Protein AF-0000000082411177 (afdb_homodimer)

pLDDT: mean 95.23, std 8.54, range [28.81, 99.0]

Radius of gyration: 25.39 Å; Cα contacts (8 Å, |Δi|>4): 1527; chains: 2; bounding box: 52×81×68 Å

Sequence (636 aa):
MAKIVLGIGASHSTLMNTHWEETTHKAEAERFRDALYLSREKIAASKPDVVLILGSNHFRGFWLDLIPAFTLGVGECISSGESGTPKGPQRVDVEFARHLANELIEGGRFDLAYSARLQIDHGQSHAIQYLLDGIDVPIVPLVVNVFAPPLPTFKRCEEVAKALRDAVASYPADTRVVVIASGGLSHRLPWPDWRDPHGEDEDFMVQAWLDGRENWSDYDVRRRQIIRAADAAITPEFDDRILDLFASGKASELAEFTTQQIEDEAGNGAQELRTWLMMAAMLDYVPGERLAYEAIPEWLTGMGVTILDPAGTDSATTMAKIVLGIGASHSTLMNTHWEETTHKAEAERFRDALYLSREKIAASKPDVVLILGSNHFRGFWLDLIPAFTLGVGECISSGESGTPKGPQRVDVEFARHLANELIEGGRFDLAYSARLQIDHGQSHAIQYLLDGIDVPIVPLVVNVFAPPLPTFKRCEEVAKALRDAVASYPADTRVVVIASGGLSHRLPWPDWRDPHGEDEDFMVQAWLDGRENWSDYDVRRRQIIRAADAAITPEFDDRILDLFASGKASELAEFTTQQIEDEAGNGAQELRTWLMMAAMLDYVPGERLAYEAIPEWLTGMGVTILDPAGTDSATT

Foldseek 3Di:
DEDEFKEKEWEDFLCVLQPQVVFPVNVQSVLLLVLLQVLLVVVVVLVFQEEEEEFAAPLQFAFPVDDDQKEKEQAWEAEPCPSNFDGGTAAAPNVLRVLLVCQVVVVPPDDYHYDNHTYGYCRGRVCCVRNCVVPPHHYMYMHGDLFAPPHDALLVLLVSLLSSLVSSVPPPDHGHYYYYQYAFAFFAFPADRLVDADDDLNVLNNVLRHPVNVPNVVSPPSSVVRRQPDFQDADVVRVVVCLVCQQVLNNCVVSVDGCVNRCVRGRSRNSSCSSVSSSCSSLVSAHWDWSHWDDGRSSSTTITMIMDGNVVVVVVVD/DFDEFKEKEWEDFLCVLQPQVVFPVNVQSVLLLVLLQVLLVVVVVLVFQEEEEEFAAPLQFAFPVDDDQKEKEQAWEAEPCPSNFDGGTAAAPNVLSVLLVCQVVVVPPDDYHYDNHTYGYRRGRVCCVRNCVVPPHHYMYMHGDLFAPPHDALLVLLVSLLSSLVSSVPPPDHGHYYYYQYAFAFFAFPADRLVDADDDLNVLNNVLRHPVNVPNVVSPPSSVVRRQPDFQDADVVRVVVCLVCQQVLNNCVVSVDGCVNCCVRGYSRNSSCSSVSSSCSSLVSAHWDWSHWDDGRNSSTTITMIMDGNVVRVVVVD

Solvent-accessible surface area (backbone atoms only — not comparable to full-atom values): 31150 Å² total; per-residue (Å²): 75,21,44,77,60,36,32,38,34,32,37,64,53,60,40,65,63,71,36,51,88,74,40,80,61,46,71,49,52,48,47,42,52,50,36,39,47,51,49,20,52,52,49,58,72,65,60,49,61,33,34,39,38,29,14,38,55,84,58,74,55,44,37,45,42,47,44,50,32,37,35,35,31,42,37,45,33,31,31,66,30,62,62,81,34,53,59,42,80,52,61,50,42,35,71,61,29,44,50,42,51,42,46,45,24,67,64,45,65,48,40,60,18,37,11,46,44,24,50,40,22,60,34,45,29,40,51,47,56,52,43,36,58,94,52,94,54,29,32,30,48,34,38,39,42,42,79,65,78,82,44,61,35,36,46,36,39,34,52,51,20,43,50,48,37,53,34,44,48,65,35,76,58,77,36,37,29,29,36,35,12,28,32,27,39,15,8,40,59,88,68,59,60,75,91,67,54,70,62,71,68,33,44,48,51,43,48,38,38,58,56,21,88,86,43,40,76,81,42,45,66,63,51,49,52,53,54,70,71,47,68,59,39,60,32,65,68,57,41,50,52,52,51,47,27,33,39,70,31,45,37,68,61,58,37,72,48,47,76,65,57,42,34,74,65,24,19,58,42,24,43,27,43,47,28,42,40,20,42,35,41,46,56,70,30,50,46,26,44,74,63,32,73,31,81,35,62,85,55,31,29,24,37,38,32,36,39,33,42,66,70,66,59,59,61,72,76,102,75,22,42,79,60,36,32,38,34,33,36,63,53,60,40,65,64,71,37,50,87,73,40,81,61,45,72,48,52,49,47,42,53,50,36,39,46,51,48,20,51,51,48,59,72,65,58,49,62,33,35,38,37,30,12,37,54,84,58,74,51,42,38,46,41,48,45,49,33,38,35,37,32,40,38,45,32,32,32,66,30,61,63,80,32,53,60,43,79,54,60,50,41,36,69,61,28,44,50,41,52,44,47,47,24,68,64,44,65,49,40,60,17,35,12,47,45,26,50,40,22,59,34,44,30,42,50,46,57,52,44,37,59,94,52,95,54,29,30,30,48,32,37,39,44,45,78,66,77,82,45,61,35,36,45,37,40,35,52,51,20,42,50,49,37,53,36,44,48,65,35,76,57,80,36,38,29,31,38,34,11,28,32,29,40,16,8,41,60,87,67,60,59,74,90,65,54,68,62,69,68,34,44,47,50,44,47,38,38,58,57,20,86,87,43,40,76,80,39,45,65,63,51,49,53,54,53,67,69,47,68,58,39,62,33,64,68,55,41,51,52,53,52,46,26,33,40,69,31,45,38,69,60,58,36,73,47,48,75,65,56,41,33,74,63,24,19,58,41,23,44,26,42,47,28,40,39,19,44,36,41,47,57,69,29,49,46,27,46,74,63,31,75,31,82,35,62,87,56,30,30,26,36,38,31,35,37,31,42,67,71,66,58,58,60,72,76,99

Structure (mmCIF, N/CA/C/O backbone):
data_AF-0000000082411177-model_v1
#
loop_
_entity.id
_entity.type
_entity.pdbx_description
1 polymer 'Catechol 1,2-dioxygenase'
#
loop_
_atom_site.group_PDB
_atom_site.id
_atom_site.type_symbol
_atom_site.label_atom_id
_atom_site.label_alt_id
_atom_site.label_comp_id
_atom_site.label_asym_id
_atom_site.label_entity_id
_atom_site.label_seq_id
_atom_site.pdbx_PDB_ins_code
_atom_site.Cartn_x
_atom_site.Cartn_y
_atom_site.Cartn_z
_atom_site.occupancy
_atom_site.B_iso_or_equiv
_atom_site.auth_seq_id
_atom_site.auth_comp_id
_atom_site.auth_asym_id
_atom_site.auth_atom_id
_atom_site.pdbx_PDB_model_num
ATOM 1 N N . MET A 1 1 ? 22.906 8.156 18.031 1 91.69 1 MET A N 1
ATOM 2 C CA . MET A 1 1 ? 21.609 7.609 17.641 1 91.69 1 MET A CA 1
ATOM 3 C C . MET A 1 1 ? 20.641 8.727 17.25 1 91.69 1 MET A C 1
ATOM 5 O O . MET A 1 1 ? 20.766 9.852 17.734 1 91.69 1 MET A O 1
ATOM 9 N N . ALA A 1 2 ? 19.797 8.484 16.391 1 97.62 2 ALA A N 1
ATOM 10 C CA . ALA A 1 2 ? 18.844 9.492 15.938 1 97.62 2 ALA A CA 1
ATOM 11 C C . ALA A 1 2 ? 17.812 9.789 17.016 1 97.62 2 ALA A C 1
ATOM 13 O O . ALA A 1 2 ? 17.453 8.906 17.797 1 97.62 2 ALA A O 1
ATOM 14 N N . LYS A 1 3 ? 17.406 10.992 17.125 1 97.75 3 LYS A N 1
ATOM 15 C CA . LYS A 1 3 ? 16.438 11.422 18.141 1 97.75 3 LYS A CA 1
ATOM 16 C C . LYS A 1 3 ? 15.414 12.391 17.547 1 97.75 3 LYS A C 1
ATOM 18 O O . LYS A 1 3 ? 15.766 13.25 16.734 1 97.75 3 LYS A O 1
ATOM 23 N N . ILE A 1 4 ? 14.227 12.227 18.016 1 98.81 4 ILE A N 1
ATOM 24 C CA . ILE A 1 4 ? 13.188 13.188 17.672 1 98.81 4 ILE A CA 1
ATOM 25 C C . ILE A 1 4 ? 13.258 14.383 18.625 1 98.81 4 ILE A C 1
ATOM 27 O O . ILE A 1 4 ? 13.125 14.219 19.844 1 98.81 4 ILE A O 1
ATOM 31 N N . VAL A 1 5 ? 13.352 15.562 18.047 1 98.62 5 VAL A N 1
ATOM 32 C CA . VAL A 1 5 ? 13.711 16.688 18.906 1 98.62 5 VAL A CA 1
ATOM 33 C C . VAL A 1 5 ? 12.562 17.688 18.953 1 98.62 5 VAL A C 1
ATOM 35 O O . VAL A 1 5 ? 12.539 18.578 19.812 1 98.62 5 VAL A O 1
ATOM 38 N N . LEU A 1 6 ? 11.609 17.516 18.078 1 98.81 6 LEU A N 1
ATOM 39 C CA . LEU A 1 6 ? 10.508 18.469 18 1 98.81 6 LEU A CA 1
ATOM 40 C C . LEU A 1 6 ? 9.359 17.891 17.188 1 98.81 6 LEU A C 1
ATOM 42 O O . LEU A 1 6 ? 9.586 17.125 16.25 1 98.81 6 LEU A O 1
ATOM 46 N N . GLY A 1 7 ? 8.148 18.109 17.547 1 98.88 7 GLY A N 1
ATOM 47 C CA . GLY A 1 7 ? 6.945 17.812 16.797 1 98.88 7 GLY A CA 1
ATOM 48 C C . GLY A 1 7 ? 6.074 19.031 16.547 1 98.88 7 GLY A C 1
ATOM 49 O O . GLY A 1 7 ? 5.914 19.875 17.438 1 98.88 7 GLY A O 1
ATOM 50 N N . ILE A 1 8 ? 5.59 19.172 15.352 1 98.88 8 ILE A N 1
ATOM 51 C CA . ILE A 1 8 ? 4.676 20.266 15.008 1 98.88 8 ILE A CA 1
ATOM 52 C C . ILE A 1 8 ? 3.418 19.703 14.359 1 98.88 8 ILE A C 1
ATOM 54 O O . ILE A 1 8 ? 3.494 19.031 13.32 1 98.88 8 ILE A O 1
ATOM 58 N N . GLY A 1 9 ? 2.283 19.859 14.977 1 98.81 9 GLY A N 1
ATOM 59 C CA . GLY A 1 9 ? 1.003 19.656 14.32 1 98.81 9 GLY A CA 1
ATOM 60 C C . GLY A 1 9 ? 0.416 20.922 13.75 1 98.81 9 GLY A C 1
ATOM 61 O O . GLY A 1 9 ? 0.266 21.922 14.461 1 98.81 9 GLY A O 1
ATOM 62 N N . ALA A 1 10 ? 0.11 20.938 12.438 1 98.81 10 ALA A N 1
ATOM 63 C CA . ALA A 1 10 ? -0.402 22.141 11.805 1 98.81 10 ALA A CA 1
ATOM 64 C C . ALA A 1 10 ? -1.482 21.812 10.781 1 98.81 10 ALA A C 1
ATOM 66 O O . ALA A 1 10 ? -1.311 20.906 9.953 1 98.81 10 ALA A O 1
ATOM 67 N N . SER A 1 11 ? -2.584 22.562 10.875 1 98.5 11 SER A N 1
ATOM 68 C CA . SER A 1 11 ? -3.607 22.469 9.836 1 98.5 11 SER A CA 1
ATOM 69 C C . SER A 1 11 ? -3.102 23.016 8.508 1 98.5 11 SER A C 1
ATOM 71 O O . SER A 1 11 ? -2.135 23.781 8.477 1 98.5 11 SER A O 1
ATOM 73 N N . HIS A 1 12 ? -3.705 22.547 7.426 1 97.31 12 HIS A N 1
ATOM 74 C CA . HIS A 1 12 ? -3.432 23.094 6.102 1 97.31 12 HIS A CA 1
ATOM 75 C C . HIS A 1 12 ? -4.727 23.406 5.359 1 97.31 12 HIS A C 1
ATOM 77 O O . HIS A 1 12 ? -5.77 22.812 5.633 1 97.31 12 HIS A O 1
ATOM 83 N N . SER A 1 13 ? -4.715 24.453 4.504 1 92.62 13 SER A N 1
ATOM 84 C CA . SER A 1 13 ? -5.789 24.781 3.58 1 92.62 13 SER A CA 1
ATOM 85 C C . SER A 1 13 ? -5.25 25.484 2.334 1 92.62 13 SER A C 1
ATOM 87 O O . SER A 1 13 ? -4.523 26.469 2.436 1 92.62 13 SER A O 1
ATOM 89 N N . THR A 1 14 ? -5.641 24.922 1.194 1 89.5 14 THR A N 1
ATOM 90 C CA . THR A 1 14 ? -5.203 25.578 -0.04 1 89.5 14 THR A CA 1
ATOM 91 C C . THR A 1 14 ? -5.832 26.953 -0.179 1 89.5 14 THR A C 1
ATOM 93 O O . THR A 1 14 ? -5.309 27.812 -0.898 1 89.5 14 THR A O 1
ATOM 96 N N . LEU A 1 15 ? -6.871 27.219 0.52 1 89.19 15 LEU A N 1
ATOM 97 C CA . LEU A 1 15 ? -7.586 28.484 0.432 1 89.19 15 LEU A CA 1
ATOM 98 C C . LEU A 1 15 ? -6.785 29.609 1.082 1 89.19 15 LEU A C 1
ATOM 100 O O . LEU A 1 15 ? -6.996 30.781 0.773 1 89.19 15 LEU A O 1
ATOM 104 N N . MET A 1 16 ? -5.91 29.25 1.982 1 91.75 16 MET A N 1
ATOM 105 C CA . MET A 1 16 ? -5.051 30.281 2.572 1 91.75 16 MET A CA 1
ATOM 106 C C . MET A 1 16 ? -4.109 30.859 1.525 1 91.75 16 MET A C 1
ATOM 108 O O . MET A 1 16 ? -3.648 32 1.668 1 91.75 16 MET A O 1
ATOM 112 N N . ASN A 1 17 ? -3.873 30.078 0.488 1 92.94 17 ASN A N 1
ATOM 113 C CA . ASN A 1 17 ? -3.037 30.547 -0.608 1 92.94 17 ASN A CA 1
ATOM 114 C C . ASN A 1 17 ? -3.863 31.266 -1.671 1 92.94 17 ASN A C 1
ATOM 116 O O . ASN A 1 17 ? -3.441 32.312 -2.201 1 92.94 17 ASN A O 1
ATOM 120 N N . THR A 1 18 ? -5.043 30.781 -1.927 1 90.06 18 THR A N 1
ATOM 121 C CA . THR A 1 18 ? -5.762 31.234 -3.111 1 90.06 18 THR A CA 1
ATOM 122 C C . THR A 1 18 ? -6.816 32.281 -2.736 1 90.06 18 THR A C 1
ATOM 124 O O . THR A 1 18 ? -7.246 33.062 -3.582 1 90.06 18 THR A O 1
ATOM 127 N N . HIS A 1 19 ? -7.207 32.312 -1.499 1 88.88 19 HIS A N 1
ATOM 128 C CA . HIS A 1 19 ? -8.352 33.156 -1.138 1 88.88 19 HIS A CA 1
ATOM 129 C C . HIS A 1 19 ? -8.008 34.094 0.027 1 88.88 19 HIS A C 1
ATOM 131 O O . HIS A 1 19 ? -8.891 34.5 0.781 1 88.88 19 HIS A O 1
ATOM 137 N N . TRP A 1 20 ? -6.809 34.344 0.215 1 91.38 20 TRP A N 1
ATOM 138 C CA . TRP A 1 20 ? -6.375 35.188 1.338 1 91.38 20 TRP A CA 1
ATOM 139 C C . TRP A 1 20 ? -7.113 36.531 1.345 1 91.38 20 TRP A C 1
ATOM 141 O O . TRP A 1 20 ? -7.641 36.938 2.377 1 91.38 20 TRP A O 1
ATOM 151 N N . GLU A 1 21 ? -7.242 37.125 0.17 1 92.12 21 GLU A N 1
ATOM 152 C CA . GLU A 1 21 ? -7.828 38.469 0.081 1 92.12 21 GLU A CA 1
ATOM 153 C C . GLU A 1 21 ? -9.336 38.438 0.344 1 92.12 21 GLU A C 1
ATOM 155 O O . GLU A 1 21 ? -9.906 39.406 0.84 1 92.12 21 GLU A O 1
ATOM 160 N N . GLU A 1 22 ? -9.898 37.312 0.064 1 90.75 22 GLU A N 1
ATOM 161 C CA . GLU A 1 22 ? -11.344 37.188 0.224 1 90.75 22 GLU A CA 1
ATOM 162 C C . GLU A 1 22 ? -11.703 36.75 1.646 1 90.75 22 GLU A C 1
ATOM 164 O O . GLU A 1 22 ? -12.875 36.75 2.023 1 90.75 22 GLU A O 1
ATOM 169 N N . THR A 1 23 ? -10.711 36.438 2.406 1 92.75 23 THR A N 1
ATOM 170 C CA . THR A 1 23 ? -10.953 36 3.783 1 92.75 23 THR A CA 1
ATOM 171 C C . THR A 1 23 ? -11.422 37.188 4.637 1 92.75 23 THR A C 1
ATOM 173 O O . THR A 1 23 ? -10.766 38.219 4.688 1 92.75 23 THR A O 1
ATOM 176 N N . THR A 1 24 ? -12.602 37.031 5.238 1 94.12 24 THR A N 1
ATOM 177 C CA . THR A 1 24 ? -13.156 38.094 6.078 1 94.12 24 THR A CA 1
ATOM 178 C C . THR A 1 24 ? -12.633 37.969 7.508 1 94.12 24 THR A C 1
ATOM 180 O O . THR A 1 24 ? -12.477 39 8.195 1 94.12 24 THR A O 1
ATOM 183 N N . HIS A 1 25 ? -12.383 36.781 7.957 1 95.25 25 HIS A N 1
ATOM 184 C CA . HIS A 1 25 ? -11.773 36.562 9.258 1 95.25 25 HIS A CA 1
ATOM 185 C C . HIS A 1 25 ? -10.258 36.75 9.211 1 95.25 25 HIS A C 1
ATOM 187 O O . HIS A 1 25 ? -9.492 35.875 9.578 1 95.25 25 HIS A O 1
ATOM 193 N N . LYS A 1 26 ? -9.875 37.938 8.883 1 95.19 26 LYS A N 1
ATOM 194 C CA . LYS A 1 26 ? -8.477 38.25 8.594 1 95.19 26 LYS A CA 1
ATOM 195 C C . LYS A 1 26 ? -7.621 38.156 9.852 1 95.19 26 LYS A C 1
ATOM 197 O O . LYS A 1 26 ? -6.488 37.688 9.805 1 95.19 26 LYS A O 1
ATOM 202 N N . ALA A 1 27 ? -8.188 38.719 10.961 1 96.94 27 ALA A N 1
ATOM 203 C CA . ALA A 1 27 ? -7.43 38.656 12.211 1 96.94 27 ALA A CA 1
ATOM 204 C C . ALA A 1 27 ? -7.133 37.219 12.617 1 96.94 27 ALA A C 1
ATOM 206 O O . ALA A 1 27 ? -6.016 36.906 13.039 1 96.94 27 ALA A O 1
ATOM 207 N N . GLU A 1 28 ? -8.117 36.375 12.5 1 96.81 28 GLU A N 1
ATOM 208 C CA . GLU A 1 28 ? -7.965 34.969 12.789 1 96.81 28 GLU A CA 1
ATOM 209 C C . GLU A 1 28 ? -6.949 34.312 11.859 1 96.81 28 GLU A C 1
ATOM 211 O O . GLU A 1 28 ? -6.07 33.594 12.305 1 96.81 28 GLU A O 1
ATOM 216 N N . ALA A 1 29 ? -7.074 34.656 10.602 1 97.25 29 ALA A N 1
ATOM 217 C CA . ALA A 1 29 ? -6.164 34.125 9.594 1 97.25 29 ALA A CA 1
ATOM 218 C C . ALA A 1 29 ? -4.723 34.531 9.883 1 97.25 29 ALA A C 1
ATOM 220 O O . ALA A 1 29 ? -3.807 33.719 9.742 1 97.25 29 ALA A O 1
ATOM 221 N N . GLU A 1 30 ? -4.539 35.75 10.281 1 97.38 30 GLU A N 1
ATOM 222 C CA . GLU A 1 30 ? -3.201 36.281 10.578 1 97.38 30 GLU A CA 1
ATOM 223 C C . GLU A 1 30 ? -2.619 35.594 11.812 1 97.38 30 GLU A C 1
ATOM 225 O O . GLU A 1 30 ? -1.429 35.281 11.859 1 97.38 30 GLU A O 1
ATOM 230 N N . ARG A 1 31 ? -3.449 35.344 12.82 1 97.75 31 ARG A N 1
ATOM 231 C CA . ARG A 1 31 ? -2.979 34.656 14.016 1 97.75 31 ARG A CA 1
ATOM 232 C C . ARG A 1 31 ? -2.518 33.25 13.68 1 97.75 31 ARG A C 1
ATOM 234 O O . ARG A 1 31 ? -1.501 32.781 14.203 1 97.75 31 ARG A O 1
ATOM 241 N N . PHE A 1 32 ? -3.273 32.594 12.891 1 98.06 32 PHE A N 1
ATOM 242 C CA . PHE A 1 32 ? -2.877 31.266 12.445 1 98.06 32 PHE A CA 1
ATOM 243 C C . PHE A 1 32 ? -1.55 31.312 11.703 1 98.06 32 PHE A C 1
ATOM 245 O O . PHE A 1 32 ? -0.643 30.531 11.984 1 98.06 32 PHE A O 1
ATOM 252 N N . ARG A 1 33 ? -1.411 32.188 10.719 1 97.5 33 ARG A N 1
ATOM 253 C CA . ARG A 1 33 ? -0.187 32.312 9.938 1 97.5 33 ARG A CA 1
ATOM 254 C C . ARG A 1 33 ? 1.001 32.656 10.828 1 97.5 33 ARG A C 1
ATOM 256 O O . ARG A 1 33 ? 2.104 32.156 10.625 1 97.5 33 ARG A O 1
ATOM 263 N N . ASP A 1 34 ? 0.797 33.562 11.797 1 98.19 34 ASP A N 1
ATOM 264 C CA . ASP A 1 34 ? 1.849 33.906 12.75 1 98.19 34 ASP A CA 1
ATOM 265 C C . ASP A 1 34 ? 2.324 32.656 13.508 1 98.19 34 ASP A C 1
ATOM 267 O O . ASP A 1 34 ? 3.518 32.5 13.773 1 98.19 34 ASP A O 1
ATOM 271 N N . ALA A 1 35 ? 1.367 31.844 13.844 1 98.62 35 ALA A N 1
ATOM 272 C CA . ALA A 1 35 ? 1.708 30.609 14.539 1 98.62 35 ALA A CA 1
ATOM 273 C C . ALA A 1 35 ? 2.572 29.703 13.656 1 98.62 35 ALA A C 1
ATOM 275 O O . ALA A 1 35 ? 3.482 29.031 14.148 1 98.62 35 ALA A O 1
ATOM 276 N N . LEU A 1 36 ? 2.309 29.625 12.359 1 98.62 36 LEU A N 1
ATOM 277 C CA . LEU A 1 36 ? 3.143 28.875 11.438 1 98.62 36 LEU A CA 1
ATOM 278 C C . LEU A 1 36 ? 4.562 29.438 11.398 1 98.62 36 LEU A C 1
ATOM 280 O O . LEU A 1 36 ? 5.531 28.672 11.398 1 98.62 36 LEU A O 1
ATOM 284 N N . TYR A 1 37 ? 4.66 30.734 11.43 1 98.25 37 TYR A N 1
ATOM 285 C CA . TYR A 1 37 ? 5.969 31.391 11.398 1 98.25 37 TYR A CA 1
ATOM 286 C C . TYR A 1 37 ? 6.75 31.094 12.672 1 98.25 37 TYR A C 1
ATOM 288 O O . TYR A 1 37 ? 7.953 30.828 12.625 1 98.25 37 TYR A O 1
ATOM 296 N N . LEU A 1 38 ? 6.039 31.172 13.734 1 98.38 38 LEU A N 1
ATOM 297 C CA . LEU A 1 38 ? 6.68 30.859 15.008 1 98.38 38 LEU A CA 1
ATOM 298 C C . LEU A 1 38 ? 7.16 29.406 15.023 1 98.38 38 LEU A C 1
ATOM 300 O O . LEU A 1 38 ? 8.234 29.109 15.547 1 98.38 38 LEU A O 1
ATOM 304 N N . SER A 1 39 ? 6.367 28.531 14.5 1 98.69 39 SER A N 1
ATOM 305 C CA . SER A 1 39 ? 6.746 27.125 14.398 1 98.69 39 SER A CA 1
ATOM 306 C C . SER A 1 39 ? 7.988 26.953 13.531 1 98.69 39 SER A C 1
ATOM 308 O O . SER A 1 39 ? 8.875 26.156 13.859 1 98.69 39 SER A O 1
ATOM 310 N N . ARG A 1 40 ? 8.039 27.641 12.43 1 98.81 40 ARG A N 1
ATOM 311 C CA . ARG A 1 40 ? 9.203 27.625 11.547 1 98.81 40 ARG A CA 1
ATOM 312 C C . ARG A 1 40 ? 10.461 28.031 12.305 1 98.81 40 ARG A C 1
ATOM 314 O O . ARG A 1 40 ? 11.516 27.406 12.141 1 98.81 40 ARG A O 1
ATOM 321 N N . GLU A 1 41 ? 10.352 29.047 13.086 1 98.5 41 GLU A N 1
ATOM 322 C CA . GLU A 1 41 ? 11.477 29.516 13.883 1 98.5 41 GLU A CA 1
ATOM 323 C C . GLU A 1 41 ? 11.938 28.453 14.867 1 98.5 41 GLU A C 1
ATOM 325 O O . GLU A 1 41 ? 13.141 28.25 15.07 1 98.5 41 GLU A O 1
ATOM 330 N N . LYS A 1 42 ? 10.984 27.781 15.445 1 98.25 42 LYS A N 1
ATOM 331 C CA . LYS A 1 42 ? 11.312 26.719 16.391 1 98.25 42 LYS A CA 1
ATOM 332 C C . LYS A 1 42 ? 11.992 25.547 15.68 1 98.25 42 LYS A C 1
ATOM 334 O O . LYS A 1 42 ? 12.914 24.938 16.234 1 98.25 42 LYS A O 1
ATOM 339 N N . ILE A 1 43 ? 11.531 25.188 14.484 1 98.81 43 ILE A N 1
ATOM 340 C CA . ILE A 1 43 ? 12.172 24.141 13.695 1 98.81 43 ILE A CA 1
ATOM 341 C C . ILE A 1 43 ? 13.617 24.531 13.391 1 98.81 43 ILE A C 1
ATOM 343 O O . ILE A 1 43 ? 14.539 23.75 13.609 1 98.81 43 ILE A O 1
ATOM 347 N N . ALA A 1 44 ? 13.82 25.766 12.945 1 98.69 44 ALA A N 1
ATOM 348 C CA . ALA A 1 44 ? 15.164 26.25 12.633 1 98.69 44 ALA A CA 1
ATOM 349 C C . ALA A 1 44 ? 16.078 26.172 13.859 1 98.69 44 ALA A C 1
ATOM 351 O O . ALA A 1 44 ? 17.219 25.719 13.766 1 98.69 44 ALA A O 1
ATOM 352 N N . ALA A 1 45 ? 15.516 26.594 14.938 1 98.19 45 ALA A N 1
ATOM 353 C CA . ALA A 1 45 ? 16.297 26.641 16.172 1 98.19 45 ALA A CA 1
ATOM 354 C C . ALA A 1 45 ? 16.672 25.234 16.625 1 98.19 45 ALA A C 1
ATOM 356 O O . ALA A 1 45 ? 17.703 25.047 17.281 1 98.19 45 ALA A O 1
ATOM 357 N N . SER A 1 46 ? 15.914 24.25 16.266 1 98.12 46 SER A N 1
ATOM 358 C CA . SER A 1 46 ? 16.172 22.875 16.688 1 98.12 46 SER A CA 1
ATOM 359 C C . SER A 1 46 ? 17.281 22.234 15.844 1 98.12 46 SER A C 1
ATOM 361 O O . SER A 1 46 ? 17.766 21.156 16.172 1 98.12 46 SER A O 1
ATOM 363 N N . LYS A 1 47 ? 17.688 22.828 14.719 1 98.12 47 LYS A N 1
ATOM 364 C CA . LYS A 1 47 ? 18.766 22.406 13.82 1 98.12 47 LYS A CA 1
ATOM 365 C C . LYS A 1 47 ? 18.547 20.969 13.352 1 98.12 47 LYS A C 1
ATOM 367 O O . LYS A 1 47 ? 19.438 20.125 13.523 1 98.12 47 LYS A O 1
ATOM 372 N N . PRO A 1 48 ? 17.438 20.766 12.711 1 98.75 48 PRO A N 1
ATOM 373 C CA . PRO A 1 48 ? 17.141 19.391 12.273 1 98.75 48 PRO A CA 1
ATOM 374 C C . PRO A 1 48 ? 18.078 18.922 11.172 1 98.75 48 PRO A C 1
ATOM 376 O O . PRO A 1 48 ? 18.516 19.719 10.336 1 98.75 48 PRO A O 1
ATOM 379 N N . ASP A 1 49 ? 18.422 17.609 11.148 1 98.88 49 ASP A N 1
ATOM 380 C CA . ASP A 1 49 ? 19.125 16.953 10.055 1 98.88 49 ASP A CA 1
ATOM 381 C C . ASP A 1 49 ? 18.141 16.391 9.031 1 98.88 49 ASP A C 1
ATOM 383 O O . ASP A 1 49 ? 18.484 16.203 7.859 1 98.88 49 ASP A O 1
ATOM 387 N N . VAL A 1 50 ? 16.922 16.078 9.445 1 98.94 50 VAL A N 1
ATOM 388 C CA . VAL A 1 50 ? 15.875 15.523 8.594 1 98.94 50 VAL A CA 1
ATOM 389 C C . VAL A 1 50 ? 14.508 15.836 9.195 1 98.94 50 VAL A C 1
ATOM 391 O O . VAL A 1 50 ? 14.375 15.961 10.414 1 98.94 50 VAL A O 1
ATOM 394 N N . VAL A 1 51 ? 13.523 16.031 8.359 1 98.94 51 VAL A N 1
ATOM 395 C CA . VAL A 1 51 ? 12.148 16.266 8.789 1 98.94 51 VAL A CA 1
ATOM 396 C C . VAL A 1 51 ? 11.242 15.164 8.242 1 98.94 51 VAL A C 1
ATOM 398 O O . VAL A 1 51 ? 11.164 14.953 7.031 1 98.94 51 VAL A O 1
ATOM 401 N N . LEU A 1 52 ? 10.641 14.438 9.164 1 98.94 52 LEU A N 1
ATOM 402 C CA . LEU A 1 52 ? 9.602 13.477 8.805 1 98.94 52 LEU A CA 1
ATOM 403 C C . LEU A 1 52 ? 8.234 14.156 8.719 1 98.94 52 LEU A C 1
ATOM 405 O O . LEU A 1 52 ? 7.742 14.695 9.719 1 98.94 52 LEU A O 1
ATOM 409 N N . ILE A 1 53 ? 7.648 14.156 7.527 1 98.94 53 ILE A N 1
ATOM 410 C CA . ILE A 1 53 ? 6.359 14.812 7.34 1 98.94 53 ILE A CA 1
ATOM 411 C C . ILE A 1 53 ? 5.262 13.766 7.203 1 98.94 53 ILE A C 1
ATOM 413 O O . ILE A 1 53 ? 5.238 13 6.234 1 98.94 53 ILE A O 1
ATOM 417 N N . LEU A 1 54 ? 4.387 13.719 8.195 1 98.94 54 LEU A N 1
ATOM 418 C CA . LEU A 1 54 ? 3.17 12.914 8.156 1 98.94 54 LEU A CA 1
ATOM 419 C C . LEU A 1 54 ? 2.018 13.695 7.535 1 98.94 54 LEU A C 1
ATOM 421 O O . LEU A 1 54 ? 1.67 14.781 8.016 1 98.94 54 LEU A O 1
ATOM 425 N N . GLY A 1 55 ? 1.476 13.227 6.488 1 98.69 55 GLY A N 1
ATOM 426 C CA . GLY A 1 55 ? 0.382 13.945 5.852 1 98.69 55 GLY A CA 1
ATOM 427 C C . GLY A 1 55 ? -0.471 13.062 4.957 1 98.69 55 GLY A C 1
ATOM 428 O O . GLY A 1 55 ? -0.222 11.867 4.84 1 98.69 55 GLY A O 1
ATOM 429 N N . SER A 1 56 ? -1.509 13.633 4.453 1 97.94 56 SER A N 1
ATOM 430 C CA . SER A 1 56 ? -2.43 12.938 3.562 1 97.94 56 SER A CA 1
ATOM 431 C C . SER A 1 56 ? -2.102 13.219 2.1 1 97.94 56 SER A C 1
ATOM 433 O O . SER A 1 56 ? -1.139 13.922 1.8 1 97.94 56 SER A O 1
ATOM 435 N N . ASN A 1 57 ? -2.799 12.625 1.195 1 96.62 57 ASN A N 1
ATOM 436 C CA . ASN A 1 57 ? -2.814 12.898 -0.238 1 96.62 57 ASN A CA 1
ATOM 437 C C . ASN A 1 57 ? -4.234 13.102 -0.754 1 96.62 57 ASN A C 1
ATOM 439 O O . ASN A 1 57 ? -5.082 12.219 -0.624 1 96.62 57 ASN A O 1
ATOM 443 N N . HIS A 1 58 ? -4.547 14.266 -1.252 1 93.56 58 HIS A N 1
ATOM 444 C CA . HIS A 1 58 ? -5.879 14.68 -1.682 1 93.56 58 HIS A CA 1
ATOM 445 C C . HIS A 1 58 ? -6.148 14.258 -3.121 1 93.56 58 HIS A C 1
ATOM 447 O O . HIS A 1 58 ? -6.645 15.047 -3.924 1 93.56 58 HIS A O 1
ATOM 453 N N . PHE A 1 59 ? -5.785 13.117 -3.494 1 93 59 PHE A N 1
ATOM 454 C CA . PHE A 1 59 ? -5.992 12.492 -4.797 1 93 59 PHE A CA 1
ATOM 455 C C . PHE A 1 59 ? -5.242 13.258 -5.883 1 93 59 PHE A C 1
ATOM 457 O O . PHE A 1 59 ? -5.789 13.508 -6.961 1 93 59 PHE A O 1
ATOM 464 N N . ARG A 1 60 ? -3.996 13.648 -5.586 1 90.75 60 ARG A N 1
ATOM 465 C CA . ARG A 1 60 ? -3.094 14.25 -6.562 1 90.75 60 ARG A CA 1
ATOM 466 C C . ARG A 1 60 ? -1.87 13.367 -6.789 1 90.75 60 ARG A C 1
ATOM 468 O O . ARG A 1 60 ? -1.179 13.5 -7.801 1 90.75 60 ARG A O 1
ATOM 475 N N . GLY A 1 61 ? -1.692 12.445 -5.871 1 89.94 61 GLY A N 1
ATOM 476 C CA . GLY A 1 61 ? -0.637 11.453 -5.992 1 89.94 61 GLY A CA 1
ATOM 477 C C . GLY A 1 61 ? -1.133 10.031 -5.805 1 89.94 61 GLY A C 1
ATOM 478 O O . GLY A 1 61 ? -0.537 9.086 -6.328 1 89.94 61 GLY A O 1
ATOM 479 N N . PHE A 1 62 ? -2.068 9.938 -5.008 1 93.81 62 PHE A N 1
ATOM 480 C CA . PHE A 1 62 ? -2.758 8.68 -4.766 1 93.81 62 PHE A CA 1
ATOM 481 C C . PHE A 1 62 ? -4.176 8.727 -5.32 1 93.81 62 PHE A C 1
ATOM 483 O O . PHE A 1 62 ? -4.859 9.742 -5.215 1 93.81 62 PHE A O 1
ATOM 490 N N . TRP A 1 63 ? -4.547 7.73 -5.969 1 94.81 63 TRP A N 1
ATOM 491 C CA . TRP A 1 63 ? -5.844 7.637 -6.629 1 94.81 63 TRP A CA 1
ATOM 492 C C . TRP A 1 63 ? -6.551 6.336 -6.258 1 94.81 63 TRP A C 1
ATOM 494 O O . TRP A 1 63 ? -5.961 5.469 -5.609 1 94.81 63 TRP A O 1
ATOM 504 N N . LEU A 1 64 ? -7.777 6.223 -6.715 1 96.62 64 LEU A N 1
ATOM 505 C CA . LEU A 1 64 ? -8.578 5.07 -6.32 1 96.62 64 LEU A CA 1
ATOM 506 C C . LEU A 1 64 ? -8.062 3.799 -6.988 1 96.62 64 LEU A C 1
ATOM 508 O O . LEU A 1 64 ? -8.43 2.691 -6.59 1 96.62 64 LEU A O 1
ATOM 512 N N . ASP A 1 65 ? -7.176 3.973 -7.93 1 94.69 65 ASP A N 1
ATOM 513 C CA . ASP A 1 65 ? -6.641 2.793 -8.602 1 94.69 65 ASP A CA 1
ATOM 514 C C . ASP A 1 65 ? -5.648 2.053 -7.707 1 94.69 65 ASP A C 1
ATOM 516 O O . ASP A 1 65 ? -5.32 0.893 -7.961 1 94.69 65 ASP A O 1
ATOM 520 N N . LEU A 1 66 ? -5.141 2.73 -6.645 1 96.5 66 LEU A N 1
ATOM 521 C CA . LEU A 1 66 ? -4.27 2.082 -5.672 1 96.5 66 LEU A CA 1
ATOM 522 C C . LEU A 1 66 ? -4.168 2.912 -4.395 1 96.5 66 LEU A C 1
ATOM 524 O O . LEU A 1 66 ? -3.631 4.023 -4.414 1 96.5 66 LEU A O 1
ATOM 528 N N . ILE A 1 67 ? -4.586 2.332 -3.258 1 97.31 67 ILE A N 1
ATOM 529 C CA . ILE A 1 67 ? -4.609 3.094 -2.014 1 97.31 67 ILE A CA 1
ATOM 530 C C . ILE A 1 67 ? -4.008 2.26 -0.886 1 97.31 67 ILE A C 1
ATOM 532 O O . ILE A 1 67 ? -4.688 1.41 -0.303 1 97.31 67 ILE A O 1
ATOM 536 N N . PRO A 1 68 ? -2.828 2.555 -0.46 1 98.38 68 PRO A N 1
ATOM 537 C CA . PRO A 1 68 ? -2.258 1.976 0.758 1 98.38 68 PRO A CA 1
ATOM 538 C C . PRO A 1 68 ? -2.625 2.764 2.014 1 98.38 68 PRO A C 1
ATOM 540 O O . PRO A 1 68 ? -2.963 3.947 1.928 1 98.38 68 PRO A O 1
ATOM 543 N N . ALA A 1 69 ? -2.568 2.078 3.123 1 98.69 69 ALA A N 1
ATOM 544 C CA . ALA A 1 69 ? -2.826 2.734 4.402 1 98.69 69 ALA A CA 1
ATOM 545 C C . ALA A 1 69 ? -1.719 3.729 4.742 1 98.69 69 ALA A C 1
ATOM 547 O O . ALA A 1 69 ? -1.994 4.855 5.156 1 98.69 69 ALA A O 1
ATOM 548 N N . PHE A 1 70 ? -0.457 3.271 4.582 1 98.88 70 PHE A N 1
ATOM 549 C CA . PHE A 1 70 ? 0.75 4.039 4.867 1 98.88 70 PHE A CA 1
ATOM 550 C C . PHE A 1 70 ? 1.756 3.91 3.73 1 98.88 70 PHE A C 1
ATOM 552 O O . PHE A 1 70 ? 2.061 2.801 3.287 1 98.88 70 PHE A O 1
ATOM 559 N N . THR A 1 71 ? 2.248 5.008 3.219 1 98.88 71 THR A N 1
ATOM 560 C CA . THR A 1 71 ? 3.244 4.977 2.152 1 98.88 71 THR A CA 1
ATOM 561 C C . THR A 1 71 ? 4.441 5.859 2.504 1 98.88 71 THR A C 1
ATOM 563 O O . THR A 1 71 ? 4.289 7.062 2.715 1 98.88 71 THR A O 1
ATOM 566 N N . LEU A 1 72 ? 5.562 5.281 2.582 1 98.94 72 LEU A N 1
ATOM 567 C CA . LEU A 1 72 ? 6.793 6.016 2.855 1 98.94 72 LEU A CA 1
ATOM 568 C C . LEU A 1 72 ? 7.535 6.336 1.561 1 98.94 72 LEU A C 1
ATOM 570 O O . LEU A 1 72 ? 7.746 5.453 0.728 1 98.94 72 LEU A O 1
ATOM 574 N N . GLY A 1 73 ? 7.82 7.66 1.326 1 98.88 73 GLY A N 1
ATOM 575 C CA . GLY A 1 73 ? 8.711 8.023 0.23 1 98.88 73 GLY A CA 1
ATOM 576 C C . GLY A 1 73 ? 10.156 7.637 0.481 1 98.88 73 GLY A C 1
ATOM 577 O O . GLY A 1 7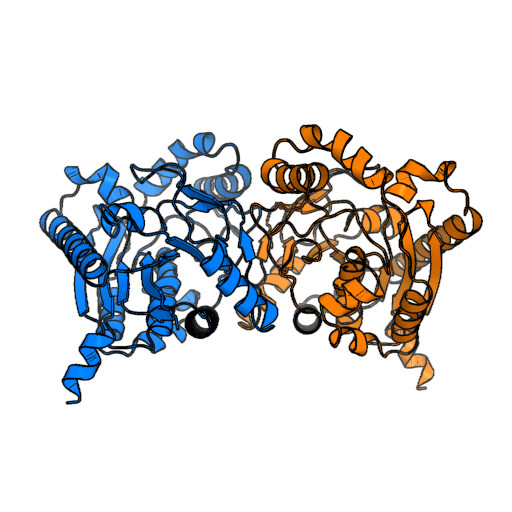3 ? 10.766 8.094 1.452 1 98.88 73 GLY A O 1
ATOM 578 N N . VAL A 1 74 ? 10.75 6.809 -0.43 1 98.81 74 VAL A N 1
ATOM 579 C CA . VAL A 1 74 ? 12.078 6.273 -0.155 1 98.81 74 VAL A CA 1
ATOM 580 C C . VAL A 1 74 ? 13.016 6.594 -1.316 1 98.81 74 VAL A C 1
ATOM 582 O O . VAL A 1 74 ? 14.047 5.934 -1.493 1 98.81 74 VAL A O 1
ATOM 585 N N . GLY A 1 75 ? 12.711 7.469 -2.145 1 98.19 75 GLY A N 1
ATOM 586 C CA . GLY A 1 75 ? 13.445 7.945 -3.301 1 98.19 75 GLY A CA 1
ATOM 587 C C . GLY A 1 75 ? 13.086 9.359 -3.701 1 98.19 75 GLY A C 1
ATOM 588 O O . GLY A 1 75 ? 13.133 10.281 -2.877 1 98.19 75 GLY A O 1
ATOM 589 N N . GLU A 1 76 ? 12.695 9.562 -4.945 1 97.94 76 GLU A N 1
ATOM 590 C CA . GLU A 1 76 ? 12.273 10.875 -5.41 1 97.94 76 GLU A CA 1
ATOM 591 C C . GLU A 1 76 ? 10.93 11.273 -4.797 1 97.94 76 GLU A C 1
ATOM 593 O O . GLU A 1 76 ? 10.094 10.406 -4.516 1 97.94 76 GLU A O 1
ATOM 598 N N . CYS A 1 77 ? 10.812 12.477 -4.527 1 98.44 77 CYS A N 1
ATOM 599 C CA . CYS A 1 77 ? 9.562 13.07 -4.07 1 98.44 77 CYS A CA 1
ATOM 600 C C . CYS A 1 77 ? 9.227 14.32 -4.871 1 98.44 77 CYS A C 1
ATOM 602 O O . CYS A 1 77 ? 10.047 15.242 -4.965 1 98.44 77 CYS A O 1
ATOM 604 N N . ILE A 1 78 ? 8.062 14.344 -5.477 1 97.88 78 ILE A N 1
ATOM 605 C CA . ILE A 1 78 ? 7.664 15.438 -6.352 1 97.88 78 ILE A CA 1
ATOM 606 C C . ILE A 1 78 ? 6.398 16.094 -5.809 1 97.88 78 ILE A C 1
ATOM 608 O O . ILE A 1 78 ? 5.383 15.43 -5.598 1 97.88 78 ILE A O 1
ATOM 612 N N . SER A 1 79 ? 6.449 17.328 -5.551 1 97.69 79 SER A N 1
ATOM 613 C CA . SER A 1 79 ? 5.273 18.094 -5.137 1 97.69 79 SER A CA 1
ATOM 614 C C . SER A 1 79 ? 4.43 18.5 -6.34 1 97.69 79 SER A C 1
ATOM 616 O O . SER A 1 79 ? 4.969 18.906 -7.375 1 97.69 79 SER A O 1
ATOM 618 N N . SER A 1 80 ? 3.141 18.469 -6.227 1 93.81 80 SER A N 1
ATOM 619 C CA . SER A 1 80 ? 2.219 18.672 -7.34 1 93.81 80 SER A CA 1
ATOM 620 C C . SER A 1 80 ? 2.104 20.141 -7.699 1 93.81 80 SER A C 1
ATOM 622 O O . SER A 1 80 ? 1.782 20.484 -8.836 1 93.81 80 SER A O 1
ATOM 624 N N . GLY A 1 81 ? 2.27 21.016 -6.781 1 94.12 81 GLY A N 1
ATOM 625 C CA . GLY A 1 81 ? 2.262 22.453 -7.055 1 94.12 81 GLY A CA 1
ATOM 626 C C . GLY A 1 81 ? 0.863 23.016 -7.176 1 94.12 81 GLY A C 1
ATOM 627 O O . GLY A 1 81 ? 0.688 24.141 -7.672 1 94.12 81 GLY A O 1
ATOM 628 N N . GLU A 1 82 ? -0.144 22.328 -6.758 1 89.31 82 GLU A N 1
ATOM 629 C CA . GLU A 1 82 ? -1.504 22.844 -6.902 1 89.31 82 GLU A CA 1
ATOM 630 C C . GLU A 1 82 ? -1.776 23.969 -5.918 1 89.31 82 GLU A C 1
ATOM 632 O O . GLU A 1 82 ? -1.168 24.031 -4.848 1 89.31 82 GLU A O 1
ATOM 637 N N . SER A 1 83 ? -2.574 24.953 -6.23 1 90.31 83 SER A N 1
ATOM 638 C CA . SER A 1 83 ? -3.102 26.031 -5.391 1 90.31 83 SER A CA 1
ATOM 639 C C . SER A 1 83 ? -1.977 26.891 -4.824 1 90.31 83 SER A C 1
ATOM 641 O O . SER A 1 83 ? -2.051 27.344 -3.68 1 90.31 83 SER A O 1
ATOM 643 N N . GLY A 1 84 ? -0.923 26.984 -5.535 1 93.75 84 GLY A N 1
ATOM 644 C CA . GLY A 1 84 ? 0.154 27.875 -5.129 1 93.75 84 GLY A CA 1
ATOM 645 C C . GLY A 1 84 ? 1.132 27.219 -4.168 1 93.75 84 GLY A C 1
ATOM 646 O O . GLY A 1 84 ? 1.997 27.906 -3.607 1 93.75 84 GLY A O 1
ATOM 647 N N . THR A 1 85 ? 0.995 25.922 -3.959 1 95.75 85 THR A N 1
ATOM 648 C CA . THR A 1 85 ? 1.972 25.188 -3.15 1 95.75 85 THR A CA 1
ATOM 649 C C . THR A 1 85 ? 3.232 24.906 -3.959 1 95.75 85 THR A C 1
ATOM 651 O O . THR A 1 85 ? 3.246 25.062 -5.18 1 95.75 85 THR A O 1
ATOM 654 N N . PRO A 1 86 ? 4.328 24.516 -3.271 1 95.94 86 PRO A N 1
ATOM 655 C CA . PRO A 1 86 ? 5.562 24.188 -3.99 1 95.94 86 PRO A CA 1
ATOM 656 C C . PRO A 1 86 ? 5.352 23.109 -5.055 1 95.94 86 PRO A C 1
ATOM 658 O O . PRO A 1 86 ? 4.59 22.172 -4.84 1 95.94 86 PRO A O 1
ATOM 661 N N . LYS A 1 87 ? 6.043 23.344 -6.16 1 96.38 87 LYS A N 1
ATOM 662 C CA . LYS A 1 87 ? 6 22.391 -7.266 1 96.38 87 LYS A CA 1
ATOM 663 C C . LYS A 1 87 ? 7.383 21.797 -7.543 1 96.38 87 LYS A C 1
ATOM 665 O O . LYS A 1 87 ? 8.391 22.5 -7.422 1 96.38 87 LYS A O 1
ATOM 670 N N . GLY A 1 88 ? 7.402 20.5 -7.918 1 97.56 88 GLY A N 1
ATOM 671 C CA . GLY A 1 88 ? 8.648 19.922 -8.391 1 97.56 88 GLY A CA 1
ATOM 672 C C . GLY A 1 88 ? 9.352 19.094 -7.34 1 97.56 88 GLY A C 1
ATOM 673 O O . GLY A 1 88 ? 8.766 18.734 -6.316 1 97.56 88 GLY A O 1
ATOM 674 N N . PRO A 1 89 ? 10.594 18.719 -7.617 1 98.25 89 PRO A N 1
ATOM 675 C CA . PRO A 1 89 ? 11.312 17.797 -6.746 1 98.25 89 PRO A CA 1
ATOM 676 C C . PRO A 1 89 ? 11.602 18.375 -5.367 1 98.25 89 PRO A C 1
ATOM 678 O O . PRO A 1 89 ? 11.93 19.562 -5.25 1 98.25 89 PRO A O 1
ATOM 681 N N . GLN A 1 90 ? 11.422 17.578 -4.336 1 98.5 90 GLN A N 1
ATOM 682 C CA . GLN A 1 90 ? 11.812 17.875 -2.965 1 98.5 90 GLN A CA 1
ATOM 683 C C . GLN A 1 90 ? 13.039 17.062 -2.555 1 98.5 90 GLN A C 1
ATOM 685 O O . GLN A 1 90 ? 13.266 15.961 -3.074 1 98.5 90 GLN A O 1
ATOM 690 N N . ARG A 1 91 ? 13.859 17.594 -1.67 1 98.25 91 ARG A N 1
ATOM 691 C CA . ARG A 1 91 ? 15.047 16.891 -1.188 1 98.25 91 ARG A CA 1
ATOM 692 C C . A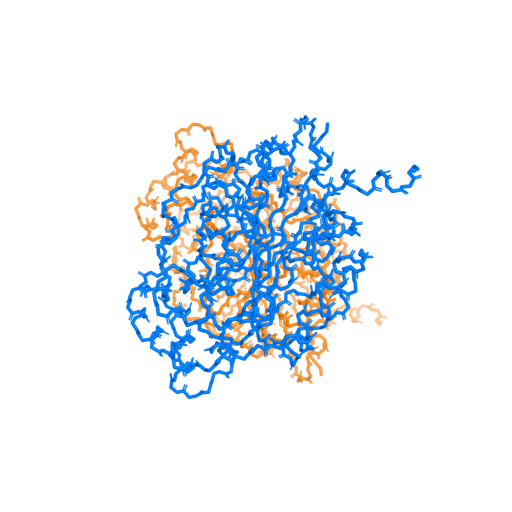RG A 1 91 ? 14.672 15.844 -0.141 1 98.25 91 ARG A C 1
ATOM 694 O O . ARG A 1 91 ? 14.117 16.188 0.91 1 98.25 91 ARG A O 1
ATOM 701 N N . VAL A 1 92 ? 14.992 14.594 -0.451 1 98.81 92 VAL A N 1
ATOM 702 C CA . VAL A 1 92 ? 14.641 13.484 0.438 1 98.81 92 VAL A CA 1
ATOM 703 C C . VAL A 1 92 ? 15.906 12.898 1.057 1 98.81 92 VAL A C 1
ATOM 705 O O . VAL A 1 92 ? 16.938 12.758 0.381 1 98.81 92 VAL A O 1
ATOM 708 N N . ASP A 1 93 ? 15.906 12.609 2.354 1 98.88 93 ASP A N 1
ATOM 709 C CA . ASP A 1 93 ? 16.938 11.773 2.961 1 98.88 93 ASP A CA 1
ATOM 710 C C . ASP A 1 93 ? 16.672 10.297 2.699 1 98.88 93 ASP A C 1
ATOM 712 O O . ASP A 1 93 ? 16.062 9.609 3.531 1 98.88 93 ASP A O 1
ATOM 716 N N . VAL A 1 94 ? 17.156 9.812 1.615 1 98.69 94 VAL A N 1
ATOM 717 C CA . VAL A 1 94 ? 16.812 8.492 1.094 1 98.69 94 VAL A CA 1
ATOM 718 C C . VAL A 1 94 ? 17.328 7.41 2.037 1 98.69 94 VAL A C 1
ATOM 720 O O . VAL A 1 94 ? 16.625 6.441 2.332 1 98.69 94 VAL A O 1
ATOM 723 N N . GLU A 1 95 ? 18.547 7.57 2.533 1 98.5 95 GLU A N 1
ATOM 724 C CA . GLU A 1 95 ? 19.125 6.57 3.422 1 98.5 95 GLU A CA 1
ATOM 725 C C . GLU A 1 95 ? 18.312 6.422 4.703 1 98.5 95 GLU A C 1
ATOM 727 O O . GLU A 1 95 ? 18.016 5.305 5.133 1 98.5 95 GLU A O 1
ATOM 732 N N . PHE A 1 96 ? 17.938 7.52 5.25 1 98.81 96 PHE A N 1
ATOM 733 C CA . PHE A 1 96 ? 17.109 7.52 6.453 1 98.81 96 PHE A CA 1
ATOM 734 C C . PHE A 1 96 ? 15.75 6.91 6.176 1 98.81 96 PHE A C 1
ATOM 736 O O . PHE A 1 96 ? 15.266 6.078 6.945 1 98.81 96 PHE A O 1
ATOM 743 N N . ALA A 1 97 ? 15.117 7.27 5.062 1 98.94 97 ALA A N 1
ATOM 744 C CA . ALA A 1 97 ? 13.805 6.758 4.672 1 98.94 97 ALA A CA 1
ATOM 745 C C . ALA A 1 97 ? 13.836 5.246 4.477 1 98.94 97 ALA A C 1
ATOM 747 O O . ALA A 1 97 ? 12.945 4.531 4.945 1 98.94 97 ALA A O 1
ATOM 748 N N . ARG A 1 98 ? 14.836 4.75 3.814 1 98.69 98 ARG A N 1
ATOM 749 C CA . ARG A 1 98 ? 14.953 3.322 3.535 1 98.69 98 ARG A CA 1
ATOM 750 C C . ARG A 1 98 ? 15.203 2.535 4.816 1 98.69 98 ARG A C 1
ATOM 752 O O . ARG A 1 98 ? 14.727 1.408 4.965 1 98.69 98 ARG A O 1
ATOM 759 N N . HIS A 1 99 ? 15.953 3.143 5.73 1 98.69 99 HIS A N 1
ATOM 760 C CA . HIS A 1 99 ? 16.125 2.525 7.039 1 98.69 99 HIS A CA 1
ATOM 761 C C . HIS A 1 99 ? 14.789 2.336 7.742 1 98.69 99 HIS A C 1
ATOM 763 O O . HIS A 1 99 ? 14.5 1.255 8.258 1 98.69 99 HIS A O 1
ATOM 769 N N . LEU A 1 100 ? 13.969 3.369 7.738 1 98.88 100 LEU A N 1
ATOM 770 C CA . LEU A 1 100 ? 12.664 3.293 8.383 1 98.88 100 LEU A CA 1
ATOM 771 C C . LEU A 1 100 ? 11.797 2.217 7.73 1 98.88 100 LEU A C 1
ATOM 773 O O . LEU A 1 100 ? 11.195 1.399 8.422 1 98.88 100 LEU A O 1
ATOM 777 N N . ALA A 1 101 ? 11.727 2.211 6.418 1 98.75 101 ALA A N 1
ATOM 778 C CA . ALA A 1 101 ? 10.93 1.23 5.691 1 98.75 101 ALA A CA 1
ATOM 779 C C . ALA A 1 101 ? 11.383 -0.192 6.004 1 98.75 101 ALA A C 1
ATOM 781 O O . ALA A 1 101 ? 10.562 -1.065 6.289 1 98.75 101 ALA A O 1
ATOM 782 N N . ASN A 1 102 ? 12.688 -0.389 5.957 1 98.31 102 ASN A N 1
ATOM 783 C CA . ASN A 1 102 ? 13.242 -1.714 6.211 1 98.31 102 ASN A CA 1
ATOM 784 C C . ASN A 1 102 ? 12.898 -2.209 7.613 1 98.31 102 ASN A C 1
ATOM 786 O O . ASN A 1 102 ? 12.484 -3.355 7.785 1 98.31 102 ASN A O 1
ATOM 790 N N . GLU A 1 103 ? 13.109 -1.351 8.578 1 98.44 103 GLU A N 1
ATOM 791 C CA . GLU A 1 103 ? 12.859 -1.728 9.969 1 98.44 103 GLU A CA 1
ATOM 792 C C . GLU A 1 103 ? 11.391 -2.098 10.188 1 98.44 103 GLU A C 1
ATOM 794 O O . GLU A 1 103 ? 11.086 -3.082 10.859 1 98.44 103 GLU A O 1
ATOM 799 N N . LEU A 1 104 ? 10.523 -1.329 9.656 1 98.62 104 LEU A N 1
ATOM 800 C CA . LEU A 1 104 ? 9.102 -1.585 9.891 1 98.62 104 LEU A CA 1
ATOM 801 C C . LEU A 1 104 ? 8.648 -2.842 9.156 1 98.62 104 LEU A C 1
ATOM 803 O O . LEU A 1 104 ? 7.922 -3.666 9.711 1 98.62 104 LEU A O 1
ATOM 807 N N . ILE A 1 105 ? 9.062 -3.039 7.902 1 98.19 105 ILE A N 1
ATOM 808 C CA . ILE A 1 105 ? 8.602 -4.156 7.082 1 98.19 105 ILE A CA 1
ATOM 809 C C . ILE A 1 105 ? 9.234 -5.453 7.574 1 98.19 105 ILE A C 1
ATOM 811 O O . ILE A 1 105 ? 8.539 -6.449 7.789 1 98.19 105 ILE A O 1
ATOM 815 N N . GLU A 1 106 ? 10.484 -5.418 7.836 1 96 106 GLU A N 1
ATOM 816 C CA . GLU A 1 106 ? 11.195 -6.621 8.258 1 96 106 GLU A CA 1
ATOM 817 C C . GLU A 1 106 ? 10.852 -6.98 9.703 1 96 106 GLU A C 1
ATOM 819 O O . GLU A 1 106 ? 11.078 -8.117 10.133 1 96 106 GLU A O 1
ATOM 824 N N . GLY A 1 107 ? 10.336 -5.945 10.438 1 96.19 107 GLY A N 1
ATOM 825 C CA . GLY A 1 107 ? 9.859 -6.23 11.781 1 96.19 107 GLY A CA 1
ATOM 826 C C . GLY A 1 107 ? 8.68 -7.184 11.812 1 96.19 107 GLY A C 1
ATOM 827 O O . GLY A 1 107 ? 8.375 -7.773 12.852 1 96.19 107 GLY A O 1
ATOM 828 N N . GLY A 1 108 ? 7.914 -7.266 10.75 1 96.75 108 GLY A N 1
ATOM 829 C CA . GLY A 1 108 ? 6.918 -8.305 10.555 1 96.75 108 GLY A CA 1
ATOM 830 C C . GLY A 1 108 ? 5.574 -7.973 11.18 1 96.75 108 GLY A C 1
ATOM 831 O O . GLY A 1 108 ? 4.715 -8.844 11.312 1 96.75 108 GLY A O 1
ATOM 832 N N . ARG A 1 109 ? 5.391 -6.738 11.586 1 97.25 109 ARG A N 1
ATOM 833 C CA . ARG A 1 109 ? 4.137 -6.395 12.242 1 97.25 109 ARG A CA 1
ATOM 834 C C . ARG A 1 109 ? 3.312 -5.438 11.391 1 97.25 109 ARG A C 1
ATOM 836 O O . ARG A 1 109 ? 2.111 -5.27 11.617 1 97.25 109 ARG A O 1
ATOM 843 N N . PHE A 1 110 ? 3.967 -4.801 10.422 1 98.56 110 PHE A N 1
ATOM 844 C CA . PHE A 1 110 ? 3.309 -3.771 9.625 1 98.56 110 PHE A CA 1
ATOM 845 C C . PHE A 1 110 ? 3.531 -4.016 8.133 1 98.56 110 PHE A C 1
ATOM 847 O O . PHE A 1 110 ? 4.504 -4.668 7.746 1 98.56 110 PHE A O 1
ATOM 854 N N . ASP A 1 111 ? 2.602 -3.564 7.32 1 98.62 111 ASP A N 1
ATOM 855 C CA . ASP A 1 111 ? 2.611 -3.764 5.875 1 98.62 111 ASP A CA 1
ATOM 856 C C . ASP A 1 111 ? 2.764 -2.434 5.137 1 98.62 111 ASP A C 1
ATOM 858 O O . ASP A 1 111 ? 1.957 -2.105 4.266 1 98.62 111 ASP A O 1
ATOM 862 N N . LEU A 1 112 ? 3.805 -1.743 5.461 1 98.44 112 LEU A N 1
ATOM 863 C CA . LEU A 1 112 ? 4.062 -0.417 4.91 1 98.44 112 LEU A CA 1
ATOM 864 C C . LEU A 1 112 ? 4.309 -0.492 3.408 1 98.44 112 LEU A C 1
ATOM 866 O O . LEU A 1 112 ? 5.105 -1.311 2.943 1 98.44 112 LEU A O 1
ATOM 870 N N . ALA A 1 113 ? 3.555 0.331 2.617 1 98.75 113 ALA A N 1
ATOM 871 C CA . ALA A 1 113 ? 3.949 0.581 1.233 1 98.75 113 ALA A CA 1
ATOM 872 C C . ALA A 1 113 ? 5.109 1.569 1.163 1 98.75 113 ALA A C 1
ATOM 874 O O . ALA A 1 113 ? 5.363 2.307 2.119 1 98.75 113 ALA A O 1
ATOM 875 N N . TYR A 1 114 ? 5.836 1.562 0.118 1 98.75 114 TYR A N 1
ATOM 876 C CA . TYR A 1 114 ? 6.875 2.555 -0.134 1 98.75 114 TYR A CA 1
ATOM 877 C C . TYR A 1 114 ? 6.863 3.002 -1.591 1 98.75 114 TYR A C 1
ATOM 879 O O . TYR A 1 114 ? 6.27 2.34 -2.443 1 98.75 114 TYR A O 1
ATOM 887 N N . SER A 1 115 ? 7.398 4.129 -1.835 1 98.44 115 SER A N 1
ATOM 888 C CA . SER A 1 115 ? 7.461 4.699 -3.176 1 98.44 115 SER A CA 1
ATOM 889 C C . SER A 1 115 ? 8.859 5.219 -3.49 1 98.44 115 SER A C 1
ATOM 891 O O . SER A 1 115 ? 9.414 6.016 -2.73 1 98.44 115 SER A O 1
ATOM 893 N N . ALA A 1 116 ? 9.43 4.809 -4.613 1 98.25 116 ALA A N 1
ATOM 894 C CA . ALA A 1 116 ? 10.719 5.312 -5.074 1 98.25 116 ALA A CA 1
ATOM 895 C C . ALA A 1 116 ? 10.562 6.637 -5.816 1 98.25 116 ALA A C 1
ATOM 897 O O . ALA A 1 116 ? 11.547 7.32 -6.098 1 98.25 116 ALA A O 1
ATOM 898 N N . ARG A 1 117 ? 9.406 7.027 -6.098 1 97.19 117 ARG A N 1
ATOM 899 C CA . ARG A 1 117 ? 9.062 8.305 -6.719 1 97.19 117 ARG A CA 1
ATOM 900 C C . ARG A 1 117 ? 7.688 8.781 -6.27 1 97.19 117 ARG A C 1
ATOM 902 O O . ARG A 1 117 ? 6.711 8.656 -7.012 1 97.19 117 ARG A O 1
ATOM 909 N N . LEU A 1 118 ? 7.641 9.336 -5.129 1 98 118 LEU A N 1
ATOM 910 C CA . LEU A 1 118 ? 6.387 9.695 -4.473 1 98 118 LEU A CA 1
ATOM 911 C C . LEU A 1 118 ? 5.883 11.047 -4.973 1 98 118 LEU A C 1
ATOM 913 O O . LEU A 1 118 ? 6.648 12.016 -5.027 1 98 118 LEU A O 1
ATOM 917 N N . GLN A 1 119 ? 4.672 11.117 -5.375 1 96.38 119 GLN A N 1
ATOM 918 C CA . GLN A 1 119 ? 4 12.383 -5.645 1 96.38 119 GLN A CA 1
ATOM 919 C C . GLN A 1 119 ? 3.221 12.867 -4.422 1 96.38 119 GLN A C 1
ATOM 921 O O . GLN A 1 119 ? 2.328 12.172 -3.936 1 96.38 119 GLN A O 1
ATOM 926 N N . ILE A 1 120 ? 3.559 14.016 -3.928 1 97.81 120 ILE A N 1
ATOM 927 C CA . ILE A 1 120 ? 2.824 14.578 -2.799 1 97.81 120 ILE A CA 1
ATOM 928 C C . ILE A 1 120 ? 2.016 15.789 -3.262 1 97.81 120 ILE A C 1
ATOM 930 O O . ILE A 1 120 ? 2.268 16.328 -4.336 1 97.81 120 ILE A O 1
ATOM 934 N N . ASP A 1 121 ? 1.014 16.141 -2.502 1 96.75 121 ASP A N 1
ATOM 935 C CA . ASP A 1 121 ? 0.2 17.312 -2.758 1 96.75 121 ASP A CA 1
ATOM 936 C C . ASP A 1 121 ? 0.192 18.25 -1.549 1 96.75 121 ASP A C 1
ATOM 938 O O . ASP A 1 121 ? 1.094 18.203 -0.71 1 96.75 121 ASP A O 1
ATOM 942 N N . HIS A 1 122 ? -0.788 19.141 -1.468 1 96.38 122 HIS A N 1
ATOM 943 C CA . HIS A 1 122 ? -0.798 20.172 -0.435 1 96.38 122 HIS A CA 1
ATOM 944 C C . HIS A 1 122 ? -0.928 19.562 0.955 1 96.38 122 HIS A C 1
ATOM 946 O O . HIS A 1 122 ? -0.648 20.219 1.959 1 96.38 122 HIS A O 1
ATOM 952 N N . GLY A 1 123 ? -1.342 18.266 1.052 1 97.62 123 GLY A N 1
ATOM 953 C CA . GLY A 1 123 ? -1.381 17.594 2.338 1 97.62 123 GLY A CA 1
ATOM 954 C C . GLY A 1 123 ? -0.033 17.547 3.031 1 97.62 123 GLY A C 1
ATOM 955 O O . GLY A 1 123 ? 0.038 17.406 4.254 1 97.62 123 GLY A O 1
ATOM 956 N N . GLN A 1 124 ? 1.017 17.688 2.219 1 98.38 124 GLN A N 1
ATOM 957 C CA . GLN A 1 124 ? 2.357 17.703 2.793 1 98.38 124 GLN A CA 1
ATOM 958 C C . GLN A 1 124 ? 3.129 18.938 2.342 1 98.38 124 GLN A C 1
ATOM 960 O O . GLN A 1 124 ? 3.895 19.516 3.117 1 98.38 124 GLN A O 1
ATOM 965 N N . SER A 1 125 ? 2.881 19.406 1.146 1 98.12 125 SER A N 1
ATOM 966 C CA . SER A 1 125 ? 3.684 20.484 0.595 1 98.12 125 SER A CA 1
ATOM 967 C C . SER A 1 125 ? 3.352 21.812 1.269 1 98.12 125 SER A C 1
ATOM 969 O O . SER A 1 125 ? 4.141 22.766 1.213 1 98.12 125 SER A O 1
ATOM 971 N N . HIS A 1 126 ? 2.203 21.891 1.846 1 97.31 126 HIS A N 1
ATOM 972 C CA . HIS A 1 126 ? 1.888 23.078 2.631 1 97.31 126 HIS A CA 1
ATOM 973 C C . HIS A 1 126 ? 2.854 23.234 3.801 1 97.31 126 HIS A C 1
ATOM 975 O O . HIS A 1 126 ? 3.27 24.359 4.117 1 97.31 126 HIS A O 1
ATOM 981 N N . ALA A 1 127 ? 3.111 22.141 4.488 1 98.12 127 ALA A N 1
ATOM 982 C CA . ALA A 1 127 ? 4.098 22.172 5.566 1 98.12 127 ALA A CA 1
ATOM 983 C C . ALA A 1 127 ? 5.461 22.625 5.051 1 98.12 127 ALA A C 1
ATOM 985 O O . ALA A 1 127 ? 6.156 23.406 5.711 1 98.12 127 ALA A O 1
ATOM 986 N N . ILE A 1 128 ? 5.848 22.141 3.865 1 98.56 128 ILE A N 1
ATOM 987 C CA . ILE A 1 128 ? 7.113 22.547 3.26 1 98.56 128 ILE A CA 1
ATOM 988 C C . ILE A 1 128 ? 7.098 24.047 2.992 1 98.56 128 ILE A C 1
ATOM 990 O O . ILE A 1 128 ? 8.062 24.75 3.305 1 98.56 128 ILE A O 1
ATOM 994 N N . GLN A 1 129 ? 6.023 24.531 2.516 1 98.12 129 GLN A N 1
ATOM 995 C CA . GLN A 1 129 ? 5.855 25.922 2.125 1 98.12 129 GLN A CA 1
ATOM 996 C C . GLN A 1 129 ? 5.984 26.859 3.33 1 98.12 129 GLN A C 1
ATOM 998 O O . GLN A 1 129 ? 6.656 27.891 3.258 1 98.12 129 GLN A O 1
ATOM 1003 N N . TYR A 1 130 ? 5.41 26.516 4.449 1 98.06 130 TYR A N 1
ATOM 1004 C CA . TYR A 1 130 ? 5.277 27.469 5.543 1 98.06 130 TYR A CA 1
ATOM 1005 C C . TYR A 1 130 ? 6.234 27.141 6.68 1 98.06 130 TYR A C 1
ATOM 1007 O O . TYR A 1 130 ? 6.836 28.031 7.285 1 98.06 130 TYR A O 1
ATOM 1015 N N . LEU A 1 131 ? 6.395 25.859 6.973 1 98.81 131 LEU A N 1
ATOM 1016 C CA . LEU A 1 131 ? 7.145 25.469 8.164 1 98.81 131 LEU A CA 1
ATOM 1017 C C . LEU A 1 131 ? 8.625 25.266 7.836 1 98.81 131 LEU A C 1
ATOM 1019 O O . LEU A 1 131 ? 9.477 25.359 8.727 1 98.81 131 LEU A O 1
ATOM 1023 N N . LEU A 1 132 ? 8.93 25 6.531 1 98.75 132 LEU A N 1
ATOM 1024 C CA . LEU A 1 132 ? 10.312 24.688 6.195 1 98.75 132 LEU A CA 1
ATOM 1025 C C . LEU A 1 132 ? 10.906 25.75 5.273 1 98.75 132 LEU A C 1
ATOM 1027 O O . LEU A 1 132 ? 12.008 25.594 4.758 1 98.75 132 LEU A O 1
ATOM 1031 N N . ASP A 1 133 ? 10.117 26.797 5.016 1 97.25 133 ASP A N 1
ATOM 1032 C CA . ASP A 1 133 ? 10.617 27.891 4.18 1 97.25 133 ASP A CA 1
ATOM 1033 C C . ASP A 1 133 ? 11.93 28.438 4.723 1 97.25 133 ASP A C 1
ATOM 1035 O O . ASP A 1 133 ? 12.016 28.812 5.898 1 97.25 133 ASP A O 1
ATOM 1039 N N . GLY A 1 134 ? 12.93 28.469 3.879 1 97 134 GLY A N 1
ATOM 1040 C CA . GLY A 1 134 ? 14.219 29.016 4.266 1 97 134 GLY A CA 1
ATOM 1041 C C . GLY A 1 134 ? 15.07 28.047 5.07 1 97 134 GLY A C 1
ATOM 1042 O O . GLY A 1 134 ? 16.188 28.375 5.461 1 97 134 GLY A O 1
ATOM 1043 N N . ILE A 1 135 ? 14.555 26.859 5.379 1 98.12 135 ILE A N 1
ATOM 1044 C CA . ILE A 1 135 ? 15.297 25.844 6.113 1 98.12 135 ILE A CA 1
ATOM 1045 C C . ILE A 1 135 ? 15.766 24.75 5.148 1 98.12 135 ILE A C 1
ATOM 1047 O O . ILE A 1 135 ? 14.953 24.031 4.574 1 98.12 135 ILE A O 1
ATOM 1051 N N . ASP A 1 136 ? 17.062 24.688 4.906 1 96.75 136 ASP A N 1
ATOM 1052 C CA . ASP A 1 136 ? 17.641 23.703 3.998 1 96.75 136 ASP A CA 1
ATOM 1053 C C . ASP A 1 136 ? 17.766 22.344 4.676 1 96.75 136 ASP A C 1
ATOM 1055 O O . ASP A 1 136 ? 18.828 21.984 5.188 1 96.75 136 ASP A O 1
ATOM 1059 N N . VAL A 1 137 ? 16.766 21.578 4.719 1 98.75 137 VAL A N 1
ATOM 1060 C CA . VAL A 1 137 ? 16.734 20.281 5.398 1 98.75 137 VAL A CA 1
ATOM 1061 C C . VAL A 1 137 ? 16.016 19.266 4.527 1 98.75 137 VAL A C 1
ATOM 1063 O O . VAL A 1 137 ? 15.016 19.578 3.877 1 98.75 137 VAL A O 1
ATOM 1066 N N . PRO A 1 138 ? 16.609 18.016 4.367 1 98.88 138 PRO A N 1
ATOM 1067 C CA . PRO A 1 138 ? 15.859 16.984 3.635 1 98.88 138 PRO A CA 1
ATOM 1068 C C . PRO A 1 138 ? 14.633 16.484 4.395 1 98.88 138 PRO A C 1
ATOM 1070 O O . PRO A 1 138 ? 14.57 16.609 5.621 1 98.88 138 PRO A O 1
ATOM 1073 N N . ILE A 1 139 ? 13.727 15.922 3.604 1 98.94 139 ILE A N 1
ATOM 1074 C CA . ILE A 1 139 ? 12.508 15.422 4.219 1 98.94 139 ILE A CA 1
ATOM 1075 C C . ILE A 1 139 ? 12.414 13.906 4.02 1 98.94 139 ILE A C 1
ATOM 1077 O O . ILE A 1 139 ? 13.164 13.328 3.232 1 98.94 139 ILE A O 1
ATOM 1081 N N . VAL A 1 140 ? 11.57 13.273 4.734 1 98.94 140 VAL A N 1
ATOM 1082 C CA . VAL A 1 140 ? 11.008 11.938 4.531 1 98.94 140 VAL A CA 1
ATOM 1083 C C . VAL A 1 140 ? 9.484 12.008 4.59 1 98.94 140 VAL A C 1
ATOM 1085 O O . VAL A 1 140 ? 8.906 12.227 5.66 1 98.94 140 VAL A O 1
ATOM 1088 N N . PRO A 1 141 ? 8.844 11.867 3.477 1 98.94 141 PRO A N 1
ATOM 1089 C CA . PRO A 1 141 ? 7.383 11.977 3.461 1 98.94 141 PRO A CA 1
ATOM 1090 C C . PRO A 1 141 ? 6.688 10.648 3.762 1 98.94 141 PRO A C 1
ATOM 1092 O O . PRO A 1 141 ? 7.066 9.609 3.211 1 98.94 141 PRO A O 1
ATOM 1095 N N . LEU A 1 142 ? 5.762 10.648 4.676 1 98.94 142 LEU A N 1
ATOM 1096 C CA . LEU A 1 142 ? 4.871 9.531 4.957 1 98.94 142 LEU A CA 1
ATOM 1097 C C . LEU A 1 142 ? 3.418 9.914 4.695 1 98.94 142 LEU A C 1
ATOM 1099 O O . LEU A 1 142 ? 2.877 10.797 5.359 1 98.94 142 LEU A O 1
ATOM 1103 N N . VAL A 1 143 ? 2.803 9.258 3.738 1 98.88 143 VAL A N 1
ATOM 1104 C CA . VAL A 1 143 ? 1.402 9.508 3.416 1 98.88 143 VAL A CA 1
ATOM 1105 C C . VAL A 1 143 ? 0.513 8.523 4.18 1 98.88 143 VAL A C 1
ATOM 1107 O O . VAL A 1 143 ? 0.785 7.324 4.207 1 98.88 143 VAL A O 1
ATOM 1110 N N . VAL A 1 144 ? -0.499 9.023 4.781 1 98.81 144 VAL A N 1
ATOM 1111 C CA . VAL A 1 144 ? -1.493 8.234 5.504 1 98.81 144 VAL A CA 1
ATOM 1112 C C . VAL A 1 144 ? -2.846 8.352 4.805 1 98.81 144 VAL A C 1
ATOM 1114 O O . VAL A 1 144 ? -3.279 9.445 4.449 1 98.81 144 VAL A O 1
ATOM 1117 N N . ASN A 1 145 ? -3.49 7.203 4.562 1 98.62 145 ASN A N 1
ATOM 1118 C CA . ASN A 1 145 ? -4.836 7.25 4.004 1 98.62 145 ASN A CA 1
ATOM 1119 C C . ASN A 1 145 ? -5.848 7.758 5.027 1 98.62 145 ASN A C 1
ATOM 1121 O O . ASN A 1 145 ? -6.125 7.086 6.02 1 98.62 145 ASN A O 1
ATOM 1125 N N . VAL A 1 146 ? -6.363 8.914 4.723 1 98.19 146 VAL A N 1
ATOM 1126 C CA . VAL A 1 146 ? -7.34 9.492 5.637 1 98.19 146 VAL A CA 1
ATOM 1127 C C . VAL A 1 146 ? -8.602 9.891 4.867 1 98.19 146 VAL A C 1
ATOM 1129 O O . VAL A 1 146 ? -9.508 10.5 5.434 1 98.19 146 VAL A O 1
ATOM 1132 N N . PHE A 1 147 ? -8.672 9.531 3.576 1 96.38 147 PHE A N 1
ATOM 1133 C CA . PHE A 1 147 ? -9.766 10.078 2.787 1 96.38 147 PHE A CA 1
ATOM 1134 C C . PHE A 1 147 ? -10.539 8.961 2.086 1 96.38 147 PHE A C 1
ATOM 1136 O O . PHE A 1 147 ? -11.727 9.117 1.783 1 96.38 147 PHE A O 1
ATOM 1143 N N . ALA A 1 148 ? -9.891 7.879 1.748 1 97.31 148 ALA A N 1
ATOM 1144 C CA . ALA A 1 148 ? -10.547 6.805 1.006 1 97.31 148 ALA A CA 1
ATOM 1145 C C . ALA A 1 148 ? -10.781 5.59 1.898 1 97.31 148 ALA A C 1
ATOM 1147 O O . ALA A 1 148 ? -9.898 4.75 2.07 1 97.31 148 ALA A O 1
ATOM 1148 N N . PRO A 1 149 ? -11.969 5.406 2.432 1 97.06 149 PRO A N 1
ATOM 1149 C CA . PRO A 1 149 ? -12.234 4.23 3.266 1 97.06 149 PRO A CA 1
ATOM 1150 C C . PRO A 1 149 ? -12.156 2.92 2.484 1 97.06 149 PRO A C 1
ATOM 1152 O O . PRO A 1 149 ? -12.422 2.9 1.279 1 97.06 149 PRO A O 1
ATOM 1155 N N . PRO A 1 150 ? -11.906 1.802 3.201 1 97.94 150 PRO A N 1
ATOM 1156 C CA . PRO A 1 150 ? -11.656 1.735 4.645 1 97.94 150 PRO A CA 1
ATOM 1157 C C . PRO A 1 150 ? -10.328 2.363 5.047 1 97.94 150 PRO A C 1
ATOM 1159 O O . PRO A 1 150 ? -9.336 2.23 4.324 1 97.94 150 PRO A O 1
ATOM 1162 N N . LEU A 1 151 ? -10.328 3.064 6.191 1 98.5 151 LEU A N 1
ATOM 1163 C CA . LEU A 1 151 ? -9.156 3.758 6.711 1 98.5 151 LEU A CA 1
ATOM 1164 C C . LEU A 1 151 ? -8.461 2.922 7.777 1 98.5 151 LEU A C 1
ATOM 1166 O O . LEU A 1 151 ? -9.094 2.115 8.453 1 98.5 151 LEU A O 1
ATOM 1170 N N . PRO A 1 152 ? -7.102 3.064 7.859 1 98.62 152 PRO A N 1
ATOM 1171 C CA . PRO A 1 152 ? -6.5 2.449 9.047 1 98.62 152 PRO A CA 1
ATOM 1172 C C . PRO A 1 152 ? -7.109 2.965 10.344 1 98.62 152 PRO A C 1
ATOM 1174 O O . PRO A 1 152 ? -7.453 4.145 10.445 1 98.62 152 PRO A O 1
ATOM 1177 N N . THR A 1 153 ? -7.25 2.127 11.336 1 98.69 153 THR A N 1
ATOM 1178 C CA . THR A 1 153 ? -7.805 2.57 12.609 1 98.69 153 THR A CA 1
ATOM 1179 C C . THR A 1 153 ? -6.867 3.561 13.289 1 98.69 153 THR A C 1
ATOM 1181 O O . THR A 1 153 ? -5.664 3.564 13.023 1 98.69 153 THR A O 1
ATOM 1184 N N . PHE A 1 154 ? -7.406 4.375 14.148 1 98.81 154 PHE A N 1
ATOM 1185 C CA . PHE A 1 154 ? -6.566 5.285 14.922 1 98.81 154 PHE A CA 1
ATOM 1186 C C . PHE A 1 154 ? -5.535 4.508 15.727 1 98.81 154 PHE A C 1
ATOM 1188 O O . PHE A 1 154 ? -4.363 4.891 15.781 1 98.81 154 PHE A O 1
ATOM 1195 N N . LYS A 1 155 ? -5.98 3.426 16.312 1 98.81 155 LYS A N 1
ATOM 1196 C CA . LYS A 1 155 ? -5.07 2.598 17.094 1 98.81 155 LYS A CA 1
ATOM 1197 C C . LYS A 1 155 ? -3.932 2.061 16.234 1 98.81 155 LYS A C 1
ATOM 1199 O O . LYS A 1 155 ? -2.781 2.016 16.672 1 98.81 155 LYS A O 1
ATOM 1204 N N . ARG A 1 156 ? -4.254 1.597 15.062 1 98.81 156 ARG A N 1
ATOM 1205 C CA . ARG A 1 156 ? -3.23 1.096 14.148 1 98.81 156 ARG A CA 1
ATOM 1206 C C . ARG A 1 156 ? -2.229 2.191 13.797 1 98.81 156 ARG A C 1
ATOM 1208 O O . ARG A 1 156 ? -1.025 1.937 13.719 1 98.81 156 ARG A O 1
ATOM 1215 N N . CYS A 1 157 ? -2.736 3.412 13.578 1 98.88 157 CYS A N 1
ATOM 1216 C CA . CYS A 1 157 ? -1.866 4.555 13.328 1 98.88 157 CYS A CA 1
ATOM 1217 C C . CYS A 1 157 ? -0.907 4.777 14.492 1 98.88 157 CYS A C 1
ATOM 1219 O O . CYS A 1 157 ? 0.28 5.035 14.281 1 98.88 157 CYS A O 1
ATOM 1221 N N . GLU A 1 158 ? -1.413 4.668 15.664 1 98.88 158 GLU A N 1
ATOM 1222 C CA . GLU A 1 158 ? -0.571 4.793 16.844 1 98.88 158 GLU A CA 1
ATOM 1223 C C . GLU A 1 158 ? 0.524 3.73 16.859 1 98.88 158 GLU A C 1
ATOM 1225 O O . GLU A 1 158 ? 1.686 4.031 17.141 1 98.88 158 GLU A O 1
ATOM 1230 N N . GLU A 1 159 ? 0.14 2.518 16.594 1 98.81 159 GLU A N 1
ATOM 1231 C CA . GLU A 1 159 ? 1.097 1.414 16.609 1 98.81 159 GLU A CA 1
ATOM 1232 C C . GLU A 1 159 ? 2.193 1.626 15.562 1 98.81 159 GLU A C 1
ATOM 1234 O O . GLU A 1 159 ? 3.371 1.383 15.844 1 98.81 159 GLU A O 1
ATOM 1239 N N . VAL A 1 160 ? 1.824 2.049 14.375 1 98.88 160 VAL A N 1
ATOM 1240 C CA . VAL A 1 160 ? 2.799 2.34 13.336 1 98.88 160 VAL A CA 1
ATOM 1241 C C . VAL A 1 160 ? 3.73 3.461 13.789 1 98.88 160 VAL A C 1
ATOM 1243 O O . VAL A 1 160 ? 4.945 3.393 13.586 1 98.88 160 VAL A O 1
ATOM 1246 N N . ALA A 1 161 ? 3.15 4.473 14.422 1 98.94 161 ALA A N 1
ATOM 1247 C CA . ALA A 1 161 ? 3.932 5.617 14.883 1 98.94 161 ALA A CA 1
ATOM 1248 C C . ALA A 1 161 ? 4.957 5.191 15.938 1 98.94 161 ALA A C 1
ATOM 1250 O O . ALA A 1 161 ? 6.102 5.645 15.914 1 98.94 161 ALA A O 1
ATOM 1251 N N . LYS A 1 162 ? 4.539 4.367 16.859 1 98.81 162 LYS A N 1
ATOM 1252 C CA . LYS A 1 162 ? 5.461 3.861 17.875 1 98.81 162 LYS A CA 1
ATOM 1253 C C . LYS A 1 162 ? 6.586 3.047 17.234 1 98.81 162 LYS A C 1
ATOM 1255 O O . LYS A 1 162 ? 7.742 3.146 17.641 1 98.81 162 LYS A O 1
ATOM 1260 N N . ALA A 1 163 ? 6.23 2.264 16.234 1 98.81 163 ALA A N 1
ATOM 1261 C CA . ALA A 1 163 ? 7.246 1.502 15.516 1 98.81 163 ALA A CA 1
ATOM 1262 C C . ALA A 1 163 ? 8.211 2.432 14.781 1 98.81 163 ALA A C 1
ATOM 1264 O O . ALA A 1 163 ? 9.406 2.154 14.695 1 98.81 163 ALA A O 1
ATOM 1265 N N . LEU A 1 164 ? 7.676 3.504 14.203 1 98.88 164 LEU A N 1
ATOM 1266 C CA . LEU A 1 164 ? 8.516 4.5 13.547 1 98.88 164 LEU A CA 1
ATOM 1267 C C . LEU A 1 164 ? 9.477 5.145 14.547 1 98.88 164 LEU A C 1
ATOM 1269 O O . LEU A 1 164 ? 10.648 5.355 14.234 1 98.88 164 LEU A O 1
ATOM 1273 N N . ARG A 1 165 ? 8.961 5.461 15.688 1 98.75 165 ARG A N 1
ATOM 1274 C CA . ARG A 1 165 ? 9.82 6.012 16.734 1 98.75 165 ARG A CA 1
ATOM 1275 C C . ARG A 1 165 ? 10.984 5.074 17.047 1 98.75 165 ARG A C 1
ATOM 1277 O O . ARG A 1 165 ? 12.133 5.516 17.141 1 98.75 165 ARG A O 1
ATOM 1284 N N . ASP A 1 166 ? 10.695 3.797 17.234 1 98.56 166 ASP A N 1
ATOM 1285 C CA . ASP A 1 166 ? 11.727 2.803 17.5 1 98.56 166 ASP A CA 1
ATOM 1286 C C . ASP A 1 166 ? 12.727 2.717 16.344 1 98.56 166 ASP A C 1
ATOM 1288 O O . ASP A 1 166 ? 13.93 2.576 16.578 1 98.56 166 ASP A O 1
ATOM 1292 N N . ALA A 1 167 ? 12.219 2.754 15.133 1 98.75 167 ALA A N 1
ATOM 1293 C CA . ALA A 1 167 ? 13.086 2.707 13.953 1 98.75 167 ALA A CA 1
ATOM 1294 C C . ALA A 1 167 ? 14.016 3.918 13.914 1 98.75 167 ALA A C 1
ATOM 1296 O O . ALA A 1 167 ? 15.188 3.795 13.555 1 98.75 167 ALA A O 1
ATOM 1297 N N . VAL A 1 168 ? 13.469 5.105 14.242 1 98.88 168 VAL A N 1
ATOM 1298 C CA . VAL A 1 168 ? 14.289 6.312 14.312 1 98.88 168 VAL A CA 1
ATOM 1299 C C . VAL A 1 168 ? 15.414 6.113 15.328 1 98.88 168 VAL A C 1
ATOM 1301 O O . VAL A 1 168 ? 16.578 6.379 15.031 1 98.88 168 VAL A O 1
ATOM 1304 N N . ALA A 1 169 ? 15.086 5.578 16.453 1 98.31 169 ALA A N 1
ATOM 1305 C CA . ALA A 1 169 ? 16.047 5.398 17.531 1 98.31 169 ALA A CA 1
ATOM 1306 C C . ALA A 1 169 ? 17.141 4.395 17.141 1 98.31 169 ALA A C 1
ATOM 1308 O O . ALA A 1 169 ? 18.266 4.457 17.641 1 98.31 169 ALA A O 1
ATOM 1309 N N . SER A 1 170 ? 16.812 3.52 16.266 1 98.19 170 SER A N 1
ATOM 1310 C CA . SER A 1 170 ? 17.75 2.467 15.891 1 98.19 170 SER A CA 1
ATOM 1311 C C . SER A 1 170 ? 18.672 2.926 14.773 1 98.19 170 SER A C 1
ATOM 1313 O O . SER A 1 170 ? 19.594 2.207 14.391 1 98.19 170 SER A O 1
ATOM 1315 N N . TYR A 1 171 ? 18.406 4.125 14.195 1 98.31 171 TYR A N 1
ATOM 1316 C CA . TYR A 1 171 ? 19.281 4.664 13.164 1 98.31 171 TYR A CA 1
ATOM 1317 C C . TYR A 1 171 ? 20.656 5.004 13.742 1 98.31 171 TYR A C 1
ATOM 1319 O O . TYR A 1 171 ? 20.75 5.734 14.734 1 98.31 171 TYR A O 1
ATOM 1327 N N . PRO A 1 172 ? 21.734 4.52 13.195 1 96 172 PRO A N 1
ATOM 1328 C CA . PRO A 1 172 ? 23.047 4.559 13.852 1 96 172 PRO A CA 1
ATOM 1329 C C . PRO A 1 172 ? 23.625 5.965 13.906 1 96 172 PRO A C 1
ATOM 1331 O O . PRO A 1 172 ? 24.297 6.32 14.875 1 96 172 PRO A O 1
ATOM 1334 N N . ALA A 1 173 ? 23.422 6.824 12.922 1 96.62 173 ALA A N 1
ATOM 1335 C CA . ALA A 1 173 ? 24 8.164 12.891 1 96.62 173 ALA A CA 1
ATOM 1336 C C . ALA A 1 173 ? 23.297 9.094 13.867 1 96.62 173 ALA A C 1
ATOM 1338 O O . ALA A 1 173 ? 22.078 9.008 14.047 1 96.62 173 ALA A O 1
ATOM 1339 N N . ASP A 1 174 ? 24.094 9.961 14.508 1 97.06 174 ASP A N 1
ATOM 1340 C CA . ASP A 1 174 ? 23.484 11.023 15.289 1 97.06 174 ASP A CA 1
ATOM 1341 C C . ASP A 1 174 ? 22.688 11.969 14.398 1 97.06 174 ASP A C 1
ATOM 1343 O O . ASP A 1 174 ? 23.266 12.719 13.602 1 97.06 174 ASP A O 1
ATOM 1347 N N . THR A 1 175 ? 21.422 11.859 14.453 1 98.44 175 THR A N 1
ATOM 1348 C CA . THR A 1 175 ? 20.5 12.57 13.555 1 98.44 175 THR A CA 1
ATOM 1349 C C . THR A 1 175 ? 19.391 13.234 14.344 1 98.44 175 THR A C 1
ATOM 1351 O O . THR A 1 175 ? 18.703 12.586 15.141 1 98.44 175 THR A O 1
ATOM 1354 N N . ARG A 1 176 ? 19.234 14.539 14.211 1 98.81 176 ARG A N 1
ATOM 1355 C CA . ARG A 1 176 ? 18.141 15.281 14.812 1 98.81 176 ARG A CA 1
ATOM 1356 C C . ARG A 1 176 ? 16.922 15.289 13.898 1 98.81 176 ARG A C 1
ATOM 1358 O O . ARG A 1 176 ? 16.953 15.867 12.812 1 98.81 176 ARG A O 1
ATOM 1365 N N . VAL A 1 177 ? 15.844 14.68 14.398 1 98.94 177 VAL A N 1
ATOM 1366 C CA . VAL A 1 177 ? 14.656 14.477 13.578 1 98.94 177 VAL A CA 1
ATOM 1367 C C . VAL A 1 177 ? 13.531 15.383 14.07 1 98.94 177 VAL A C 1
ATOM 1369 O O . VAL A 1 177 ? 13.242 15.43 15.266 1 98.94 177 VAL A O 1
ATOM 1372 N N . VAL A 1 178 ? 12.961 16.125 13.203 1 98.94 178 VAL A N 1
ATOM 1373 C CA . VAL A 1 178 ? 11.711 16.844 13.469 1 98.94 178 VAL A CA 1
ATOM 1374 C C . VAL A 1 178 ? 10.555 16.109 12.781 1 98.94 178 VAL A C 1
ATOM 1376 O O . VAL A 1 178 ? 10.695 15.633 11.656 1 98.94 178 VAL A O 1
ATOM 1379 N N . VAL A 1 179 ? 9.43 15.992 13.508 1 99 179 VAL A N 1
ATOM 1380 C CA . VAL A 1 179 ? 8.234 15.375 12.945 1 99 179 VAL A CA 1
ATOM 1381 C C . VAL A 1 179 ? 7.152 16.438 12.75 1 99 179 VAL A C 1
ATOM 1383 O O . VAL A 1 179 ? 6.824 17.188 13.68 1 99 179 VAL A O 1
ATOM 1386 N N . ILE A 1 180 ? 6.652 16.516 11.516 1 98.94 180 ILE A N 1
ATOM 1387 C CA . ILE A 1 180 ? 5.555 17.422 11.211 1 98.94 180 ILE A CA 1
ATOM 1388 C C . ILE A 1 180 ? 4.301 16.609 10.867 1 98.94 180 ILE A C 1
ATOM 1390 O O . ILE A 1 180 ? 4.352 15.68 10.062 1 98.94 180 ILE A O 1
ATOM 1394 N N . ALA A 1 181 ? 3.221 16.875 11.57 1 98.94 181 ALA A N 1
ATOM 1395 C CA . ALA A 1 181 ? 1.903 16.344 11.227 1 98.94 181 ALA A CA 1
ATOM 1396 C C . ALA A 1 181 ? 1.052 17.406 10.531 1 98.94 181 ALA A C 1
ATOM 1398 O O . ALA A 1 181 ? 0.67 18.406 11.141 1 98.94 181 ALA A O 1
ATOM 1399 N N . SER A 1 182 ? 0.804 17.172 9.258 1 98.69 182 SER A N 1
ATOM 1400 C CA . SER A 1 182 ? -0.003 18.078 8.445 1 98.69 182 SER A CA 1
ATOM 1401 C C . SER A 1 182 ? -1.434 17.578 8.305 1 98.69 182 SER A C 1
ATOM 1403 O O . SER A 1 182 ? -1.66 16.469 7.805 1 98.69 182 SER A O 1
ATOM 1405 N N . GLY A 1 183 ? -2.41 18.25 8.805 1 97.69 183 GLY A N 1
ATOM 1406 C CA . GLY A 1 183 ? -3.803 17.844 8.703 1 97.69 183 GLY A CA 1
ATOM 1407 C C . GLY A 1 183 ? -4.754 18.766 9.438 1 97.69 183 GLY A C 1
ATOM 1408 O O . GLY A 1 183 ? -4.426 19.281 10.5 1 97.69 183 GLY A O 1
ATOM 1409 N N . GLY A 1 184 ? -5.859 18.984 8.914 1 96.5 184 GLY A N 1
ATOM 1410 C CA . GLY A 1 184 ? -6.852 19.844 9.516 1 96.5 184 GLY A CA 1
ATOM 1411 C C . GLY A 1 184 ? -7.531 19.234 10.727 1 96.5 184 GLY A C 1
ATOM 1412 O O . GLY A 1 184 ? -7.461 18.016 10.93 1 96.5 184 GLY A O 1
ATOM 1413 N N . LEU A 1 185 ? -8.07 20.125 11.594 1 98.12 185 LEU A N 1
ATOM 1414 C CA . LEU A 1 185 ? -8.93 19.672 12.68 1 98.12 185 LEU A CA 1
ATOM 1415 C C . LEU A 1 185 ? -10.344 19.422 12.18 1 98.12 185 LEU A C 1
ATOM 1417 O O . LEU A 1 185 ? -10.539 18.734 11.164 1 98.12 185 LEU A O 1
ATOM 1421 N N . SER A 1 186 ? -11.367 19.875 12.844 1 98.31 186 SER A N 1
ATOM 1422 C CA . SER A 1 186 ? -12.719 19.547 12.383 1 98.31 186 SER A CA 1
ATOM 1423 C C . SER A 1 186 ? -13.031 20.25 11.062 1 98.31 186 SER A C 1
ATOM 1425 O O . SER A 1 186 ? -12.672 21.406 10.867 1 98.31 186 SER A O 1
ATOM 1427 N N . HIS A 1 187 ? -13.516 19.562 10.07 1 96.81 187 HIS A N 1
ATOM 1428 C CA . HIS A 1 187 ? -14.047 20.078 8.82 1 96.81 187 HIS A CA 1
ATOM 1429 C C . HIS A 1 187 ? -14.711 18.969 8.008 1 96.81 187 HIS A C 1
ATOM 1431 O O . HIS A 1 187 ? -14.492 17.797 8.266 1 96.81 187 HIS A O 1
ATOM 1437 N N . ARG A 1 188 ? -15.562 19.406 7.121 1 94 188 ARG A N 1
ATOM 1438 C CA . ARG A 1 188 ? -16.25 18.469 6.234 1 94 188 ARG A CA 1
ATOM 1439 C C . ARG A 1 188 ? -16.016 18.828 4.773 1 94 188 ARG A C 1
ATOM 1441 O O . ARG A 1 188 ? -16.297 19.938 4.344 1 94 188 ARG A O 1
ATOM 1448 N N . LEU A 1 189 ? -15.43 17.859 4.09 1 90.31 189 LEU A N 1
ATOM 1449 C CA . LEU A 1 189 ? -15.234 18 2.652 1 90.31 189 LEU A CA 1
ATOM 1450 C C . LEU A 1 189 ? -16.406 17.375 1.887 1 90.31 189 LEU A C 1
ATOM 1452 O O . LEU A 1 189 ? -17 16.406 2.346 1 90.31 189 LEU A O 1
ATOM 1456 N N . PRO A 1 190 ? -16.719 18.031 0.832 1 90.69 190 PRO A N 1
ATOM 1457 C CA . PRO A 1 190 ? -17.75 17.406 -0 1 90.69 190 PRO A CA 1
ATOM 1458 C C . PRO A 1 190 ? -17.234 16.188 -0.756 1 90.69 190 PRO A C 1
ATOM 1460 O O . PRO A 1 190 ? -17.406 16.094 -1.975 1 90.69 190 PRO A O 1
ATOM 1463 N N . TRP A 1 191 ? -16.672 15.305 -0.12 1 92.31 191 TRP A N 1
ATOM 1464 C CA . TRP A 1 191 ? -16.125 14.055 -0.642 1 92.31 191 TRP A CA 1
ATOM 1465 C C . TRP A 1 191 ? -16.984 12.867 -0.206 1 92.31 191 TRP A C 1
ATOM 1467 O O . TRP A 1 191 ? -17.156 12.617 0.991 1 92.31 191 TRP A O 1
ATOM 1477 N N . PRO A 1 192 ? -17.516 12.172 -1.239 1 93.5 192 PRO A N 1
ATOM 1478 C CA . PRO A 1 192 ? -18.375 11.031 -0.919 1 93.5 192 PRO A CA 1
ATOM 1479 C C . PRO A 1 192 ? -17.578 9.797 -0.489 1 93.5 192 PRO A C 1
ATOM 1481 O O . PRO A 1 192 ? -16.375 9.742 -0.69 1 93.5 192 PRO A O 1
ATOM 1484 N N . ASP A 1 193 ? -18.328 8.875 0.257 1 94.75 193 ASP A N 1
ATOM 1485 C CA . ASP A 1 193 ? -17.828 7.5 0.255 1 94.75 193 ASP A CA 1
ATOM 1486 C C . ASP A 1 193 ? -17.766 6.941 -1.165 1 94.75 193 ASP A C 1
ATOM 1488 O O . ASP A 1 193 ? -18.797 6.742 -1.803 1 94.75 193 ASP A O 1
ATOM 1492 N N . TRP A 1 194 ? -16.562 6.723 -1.659 1 97.19 194 TRP A N 1
ATOM 1493 C CA . TRP A 1 194 ? -16.359 6.355 -3.059 1 97.19 194 TRP A CA 1
ATOM 1494 C C . TRP A 1 194 ? -17.047 5.035 -3.377 1 97.19 194 TRP A C 1
ATOM 1496 O O . TRP A 1 194 ? -17.328 4.734 -4.543 1 97.19 194 TRP A O 1
ATOM 1506 N N . ARG A 1 195 ? -17.484 4.238 -2.369 1 96.56 195 ARG A N 1
ATOM 1507 C CA . ARG A 1 195 ? -18.047 2.906 -2.561 1 96.56 195 ARG A CA 1
ATOM 1508 C C . ARG A 1 195 ? -19.562 2.984 -2.783 1 96.56 195 ARG A C 1
ATOM 1510 O O . ARG A 1 195 ? -20.172 2.018 -3.236 1 96.56 195 ARG A O 1
ATOM 1517 N N . ASP A 1 196 ? -20.062 4.148 -2.455 1 95.5 196 ASP A N 1
ATOM 1518 C CA . ASP A 1 196 ? -21.516 4.316 -2.545 1 95.5 196 ASP A CA 1
ATOM 1519 C C . ASP A 1 196 ? -21.875 5.762 -2.873 1 95.5 196 ASP A C 1
ATOM 1521 O O . ASP A 1 196 ? -22.562 6.43 -2.09 1 95.5 196 ASP A O 1
ATOM 1525 N N . PRO A 1 197 ? -21.469 6.18 -4.059 1 96 197 PRO A N 1
ATOM 1526 C CA . PRO A 1 197 ? -21.781 7.562 -4.441 1 96 197 PRO A CA 1
ATOM 1527 C C . PRO A 1 197 ? -23.25 7.77 -4.77 1 96 197 PRO A C 1
ATOM 1529 O O . PRO A 1 197 ? -23.906 6.875 -5.32 1 96 197 PRO A O 1
ATOM 1532 N N . HIS A 1 198 ? -23.766 8.93 -4.406 1 95.25 198 HIS A N 1
ATOM 1533 C CA . HIS A 1 198 ? -25.156 9.281 -4.66 1 95.25 198 HIS A CA 1
ATOM 1534 C C . HIS A 1 198 ? -25.266 10.602 -5.414 1 95.25 198 HIS A C 1
ATOM 1536 O O . HIS A 1 198 ? -24.812 11.641 -4.922 1 95.25 198 HIS A O 1
ATOM 1542 N N . GLY A 1 199 ? -25.859 10.547 -6.578 1 94.75 199 GLY A N 1
ATOM 1543 C CA . GLY A 1 199 ? -26.062 11.758 -7.352 1 94.75 199 GLY A CA 1
ATOM 1544 C C . GLY A 1 199 ? -24.922 12.07 -8.305 1 94.75 199 GLY A C 1
ATOM 1545 O O . GLY A 1 199 ? -23.875 11.445 -8.234 1 94.75 199 GLY A O 1
ATOM 1546 N N . GLU A 1 200 ? -25.156 13.086 -9.109 1 94.56 200 GLU A N 1
ATOM 1547 C CA . GLU A 1 200 ? -24.266 13.406 -10.219 1 94.56 200 GLU A CA 1
ATOM 1548 C C . GLU A 1 200 ? -22.922 13.945 -9.703 1 94.56 200 GLU A C 1
ATOM 1550 O O . GLU A 1 200 ? -21.875 13.602 -10.227 1 94.56 200 GLU A O 1
ATOM 1555 N N . ASP A 1 201 ? -22.969 14.789 -8.719 1 94.5 201 ASP A N 1
ATOM 1556 C CA . ASP A 1 201 ? -21.75 15.391 -8.188 1 94.5 201 ASP A CA 1
ATOM 1557 C C . ASP A 1 201 ? -20.844 14.328 -7.574 1 94.5 201 ASP A C 1
ATOM 1559 O O . ASP A 1 201 ? -19.641 14.32 -7.82 1 94.5 201 ASP A O 1
ATOM 1563 N N . GLU A 1 202 ? -21.469 13.469 -6.812 1 95.25 202 GLU A N 1
ATOM 1564 C CA . GLU A 1 202 ? -20.688 12.43 -6.16 1 95.25 202 GLU A CA 1
ATOM 1565 C C . GLU A 1 202 ? -20.141 11.43 -7.176 1 95.25 202 GLU A C 1
ATOM 1567 O O . GLU A 1 202 ? -18.984 11.008 -7.07 1 95.25 202 GLU A O 1
ATOM 1572 N N . ASP A 1 203 ? -20.969 11.125 -8.164 1 96.38 203 ASP A N 1
ATOM 1573 C CA . ASP A 1 203 ? -20.516 10.258 -9.242 1 96.38 203 ASP A CA 1
ATOM 1574 C C . ASP A 1 203 ? -19.312 10.867 -9.977 1 96.38 203 ASP A C 1
ATOM 1576 O O . ASP A 1 203 ? -18.359 10.172 -10.305 1 96.38 203 ASP A O 1
ATOM 1580 N N . PHE A 1 204 ? -19.469 12.109 -10.18 1 95.94 204 PHE A N 1
ATOM 1581 C CA . PHE A 1 204 ? -18.406 12.828 -10.867 1 95.94 204 PHE A CA 1
ATOM 1582 C C . PHE A 1 204 ? -17.125 12.781 -10.062 1 95.94 204 PHE A C 1
ATOM 1584 O O . PHE A 1 204 ? -16.047 12.531 -10.617 1 95.94 204 PHE A O 1
ATOM 1591 N N . MET A 1 205 ? -17.172 13 -8.766 1 94.69 205 MET A N 1
ATOM 1592 C CA . MET A 1 205 ? -16 13.008 -7.902 1 94.69 205 MET A CA 1
ATOM 1593 C C . MET A 1 205 ? -15.305 11.648 -7.914 1 94.69 205 MET A C 1
ATOM 1595 O O . MET A 1 205 ? -14.078 11.57 -8.039 1 94.69 205 MET A O 1
ATOM 1599 N N . VAL A 1 206 ? -16.094 10.602 -7.812 1 95.88 206 VAL A N 1
ATOM 1600 C CA . VAL A 1 206 ? -15.539 9.25 -7.789 1 95.88 206 VAL A CA 1
ATOM 1601 C C . VAL A 1 206 ? -14.859 8.953 -9.125 1 95.88 206 VAL A C 1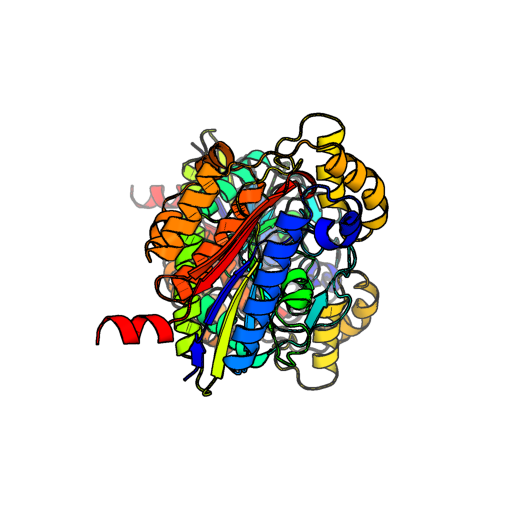
ATOM 1603 O O . VAL A 1 206 ? -13.758 8.398 -9.148 1 95.88 206 VAL A O 1
ATOM 1606 N N . GLN A 1 207 ? -15.5 9.398 -10.18 1 94.94 207 GLN A N 1
ATOM 1607 C CA . GLN A 1 207 ? -14.906 9.203 -11.5 1 94.94 207 GLN A CA 1
ATOM 1608 C C . GLN A 1 207 ? -13.594 9.969 -11.625 1 94.94 207 GLN A C 1
ATOM 1610 O O . GLN A 1 207 ? -12.633 9.469 -12.219 1 94.94 207 GLN A O 1
ATOM 1615 N N . ALA A 1 208 ? -13.555 11.133 -11.086 1 94.81 208 ALA A N 1
ATOM 1616 C CA . ALA A 1 208 ? -12.344 11.945 -11.117 1 94.81 208 ALA A CA 1
ATOM 1617 C C . ALA 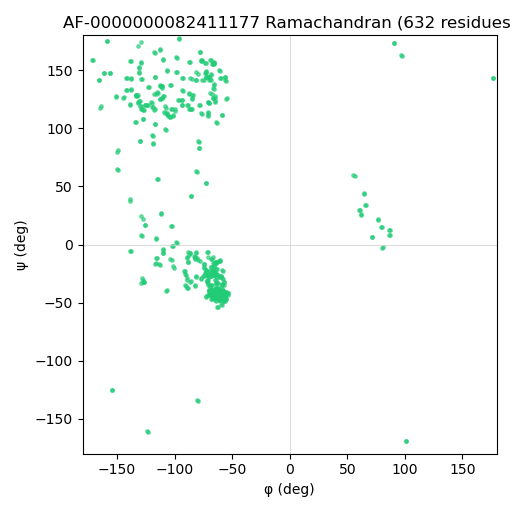A 1 208 ? -11.203 11.258 -10.367 1 94.81 208 ALA A C 1
ATOM 1619 O O . ALA A 1 208 ? -10.047 11.32 -10.797 1 94.81 208 ALA A O 1
ATOM 1620 N N . TRP A 1 209 ? -11.531 10.602 -9.273 1 95.19 209 TRP A N 1
ATOM 1621 C CA . TRP A 1 209 ? -10.516 9.93 -8.477 1 95.19 209 TRP A CA 1
ATOM 1622 C C . TRP A 1 209 ? -10.047 8.641 -9.156 1 95.19 209 TRP A C 1
ATOM 1624 O O . TRP A 1 209 ? -8.914 8.211 -8.969 1 95.19 209 TRP A O 1
ATOM 1634 N N . LEU A 1 210 ? -10.898 8.086 -9.93 1 94.38 210 LEU A N 1
ATOM 1635 C CA . LEU A 1 210 ? -10.562 6.848 -10.617 1 94.38 210 LEU A CA 1
ATOM 1636 C C . LEU A 1 210 ? -9.766 7.129 -11.883 1 94.38 210 LEU A C 1
ATOM 1638 O O . LEU A 1 210 ? -8.82 6.402 -12.203 1 94.38 210 LEU A O 1
ATOM 1642 N N . ASP A 1 211 ? -10.07 8.258 -12.594 1 91.31 211 ASP A N 1
ATOM 1643 C CA . ASP A 1 211 ? -9.539 8.523 -13.922 1 91.31 211 ASP A CA 1
ATOM 1644 C C . ASP A 1 211 ? -8.531 9.672 -13.891 1 91.31 211 ASP A C 1
ATOM 1646 O O . ASP A 1 211 ? -7.879 9.961 -14.898 1 91.31 211 ASP A O 1
ATOM 1650 N N . GLY A 1 212 ? -8.383 10.258 -12.82 1 87.5 212 GLY A N 1
ATOM 1651 C CA . GLY A 1 212 ? -7.727 11.547 -12.781 1 87.5 212 GLY A CA 1
ATOM 1652 C C . GLY A 1 212 ? -6.215 11.445 -12.781 1 87.5 212 GLY A C 1
ATOM 1653 O O . GLY A 1 212 ? -5.52 12.453 -12.961 1 87.5 212 GLY A O 1
ATOM 1654 N N . ARG A 1 213 ? -5.629 10.25 -12.586 1 84.56 213 ARG A N 1
ATOM 1655 C CA . ARG A 1 213 ? -4.184 10.133 -12.438 1 84.56 213 ARG A CA 1
ATOM 1656 C C . ARG A 1 213 ? -3.459 10.75 -13.633 1 84.56 213 ARG A C 1
ATOM 1658 O O . ARG A 1 213 ? -2.488 11.492 -13.461 1 84.56 213 ARG A O 1
ATOM 1665 N N . GLU A 1 214 ? -3.965 10.539 -14.836 1 80.56 214 GLU A N 1
ATOM 1666 C CA . GLU A 1 214 ? -3.268 11.008 -16.031 1 80.56 214 GLU A CA 1
ATOM 1667 C C . GLU A 1 214 ? -3.938 12.258 -16.594 1 80.56 214 GLU A C 1
ATOM 1669 O O . GLU A 1 214 ? -3.363 12.945 -17.453 1 80.56 214 GLU A O 1
ATOM 1674 N N . ASN A 1 215 ? -5.117 12.539 -16.094 1 84.31 215 ASN A N 1
ATOM 1675 C CA . ASN A 1 215 ? -5.895 13.602 -16.734 1 84.31 215 ASN A CA 1
ATOM 1676 C C . ASN A 1 215 ? -6.59 14.477 -15.695 1 84.31 215 ASN A C 1
ATOM 1678 O O . ASN A 1 215 ? -7.758 14.836 -15.859 1 84.31 215 ASN A O 1
ATOM 1682 N N . TRP A 1 216 ? -5.898 14.688 -14.648 1 82.88 216 TRP A N 1
ATOM 1683 C CA . TRP A 1 216 ? -6.547 15.383 -13.539 1 82.88 216 TRP A CA 1
ATOM 1684 C C . TRP A 1 216 ? -7.074 16.734 -13.984 1 82.88 216 TRP A C 1
ATOM 1686 O O . TRP A 1 216 ? -8.094 17.203 -13.477 1 82.88 216 TRP A O 1
ATOM 1696 N N . SER A 1 217 ? -6.398 17.422 -14.891 1 82.94 217 SER A N 1
ATOM 1697 C CA . SER A 1 217 ? -6.777 18.766 -15.328 1 82.94 217 SER A CA 1
ATOM 1698 C C . SER A 1 217 ? -8.18 18.781 -15.93 1 82.94 217 SER A C 1
ATOM 1700 O O . SER A 1 217 ? -8.891 19.781 -15.844 1 82.94 217 SER A O 1
ATOM 1702 N N . ASP A 1 218 ? -8.555 17.594 -16.469 1 88.75 218 ASP A N 1
ATOM 1703 C CA . ASP A 1 218 ? -9.875 17.469 -17.078 1 88.75 218 ASP A CA 1
ATOM 1704 C C . ASP A 1 218 ? -10.977 17.562 -16.016 1 88.75 218 ASP A C 1
ATOM 1706 O O . ASP A 1 218 ? -12.125 17.891 -16.328 1 88.75 218 ASP A O 1
ATOM 1710 N N . TYR A 1 219 ? -10.602 17.344 -14.797 1 90.94 219 TYR A N 1
ATOM 1711 C CA . TYR A 1 219 ? -11.609 17.25 -13.742 1 90.94 219 TYR A CA 1
ATOM 1712 C C . TYR A 1 219 ? -11.523 18.453 -12.812 1 90.94 219 TYR A C 1
ATOM 1714 O O . TYR A 1 219 ? -12.406 18.672 -11.977 1 90.94 219 TYR A O 1
ATOM 1722 N N . ASP A 1 220 ? -10.57 19.281 -12.938 1 85.38 220 ASP A N 1
ATOM 1723 C CA . ASP A 1 220 ? -10.195 20.281 -11.945 1 85.38 220 ASP A CA 1
ATOM 1724 C C . ASP A 1 220 ? -11.281 21.344 -11.805 1 85.38 220 ASP A C 1
ATOM 1726 O O . ASP A 1 220 ? -11.664 21.703 -10.688 1 85.38 220 ASP A O 1
ATOM 1730 N N . VAL A 1 221 ? -11.781 21.812 -12.922 1 85.81 221 VAL A N 1
ATOM 1731 C CA . VAL A 1 221 ? -12.734 22.906 -12.914 1 85.81 221 VAL A CA 1
ATOM 1732 C C . VAL A 1 221 ? -14 22.5 -12.164 1 85.81 221 VAL A C 1
ATOM 1734 O O . VAL A 1 221 ? -14.422 23.172 -11.219 1 85.81 221 VAL A O 1
ATOM 1737 N N . ARG A 1 222 ? -14.562 21.438 -12.562 1 90.5 222 ARG A N 1
ATOM 1738 C CA . ARG A 1 222 ? -15.797 20.984 -11.93 1 90.5 222 ARG A CA 1
ATOM 1739 C C . ARG A 1 222 ? -15.562 20.594 -10.477 1 90.5 222 ARG A C 1
ATOM 1741 O O . ARG A 1 222 ? -16.422 20.828 -9.617 1 90.5 222 ARG A O 1
ATOM 1748 N N . ARG A 1 223 ? -14.477 19.984 -10.195 1 88.62 223 ARG A N 1
ATOM 1749 C CA . ARG A 1 223 ? -14.125 19.641 -8.82 1 88.62 223 ARG A CA 1
ATOM 1750 C C . ARG A 1 223 ? -14.102 20.875 -7.938 1 88.62 223 ARG A C 1
ATOM 1752 O O . ARG A 1 223 ? -14.633 20.859 -6.824 1 88.62 223 ARG A O 1
ATOM 1759 N N . ARG A 1 224 ? -13.508 21.906 -8.398 1 81.38 224 ARG A N 1
ATOM 1760 C CA . ARG A 1 224 ? -13.406 23.156 -7.641 1 81.38 224 ARG A CA 1
ATOM 1761 C C . ARG A 1 224 ? -14.789 23.766 -7.414 1 81.38 224 ARG A C 1
ATOM 1763 O O . ARG A 1 224 ? -15.055 24.328 -6.352 1 81.38 224 ARG A O 1
ATOM 1770 N N . GLN A 1 225 ? -15.594 23.625 -8.422 1 85.56 225 GLN A N 1
ATOM 1771 C CA . GLN A 1 225 ? -16.969 24.109 -8.297 1 85.56 225 GLN A CA 1
ATOM 1772 C C . GLN A 1 225 ? -17.703 23.391 -7.18 1 85.56 225 GLN A C 1
ATOM 1774 O O . GLN A 1 225 ? -18.422 24 -6.391 1 85.56 225 GLN A O 1
ATOM 1779 N N . ILE A 1 226 ? -17.484 22.141 -7.121 1 87 226 ILE A N 1
ATOM 1780 C CA . ILE A 1 226 ? -18.141 21.328 -6.113 1 87 226 ILE A CA 1
ATOM 1781 C C . ILE A 1 226 ? -17.625 21.703 -4.723 1 87 226 ILE A C 1
ATOM 1783 O O . ILE A 1 226 ? -18.406 21.875 -3.787 1 87 226 ILE A O 1
ATOM 1787 N N . ILE A 1 227 ? -16.406 21.938 -4.582 1 80.62 227 ILE A N 1
ATOM 1788 C CA . ILE A 1 227 ? -15.773 22.234 -3.303 1 80.62 227 ILE A CA 1
ATOM 1789 C C . ILE A 1 227 ? -16.203 23.609 -2.811 1 80.62 227 ILE A C 1
ATOM 1791 O O . ILE A 1 227 ? -16.562 23.781 -1.641 1 80.62 227 ILE A O 1
ATOM 1795 N N . ARG A 1 228 ? -16.297 24.5 -3.67 1 78.19 228 ARG A N 1
ATOM 1796 C CA . ARG A 1 228 ? -16.625 25.875 -3.311 1 78.19 228 ARG A CA 1
ATOM 1797 C C . ARG A 1 228 ? -18.094 26 -2.932 1 78.19 228 ARG A C 1
ATOM 1799 O O . ARG A 1 228 ? -18.484 26.922 -2.203 1 78.19 228 ARG A O 1
ATOM 1806 N N . ALA A 1 229 ? -18.875 25.109 -3.439 1 81.06 229 ALA A N 1
ATOM 1807 C CA . ALA A 1 229 ? -20.312 25.156 -3.174 1 81.06 229 ALA A CA 1
ATOM 1808 C C . ALA A 1 229 ? -20.641 24.531 -1.818 1 81.06 229 ALA A C 1
ATOM 1810 O O . ALA A 1 229 ? -21.75 24.688 -1.314 1 81.06 229 ALA A O 1
ATOM 1811 N N . ALA A 1 230 ? -19.609 23.984 -1.268 1 82.44 230 ALA A N 1
ATOM 1812 C CA . ALA A 1 230 ? -19.859 23.281 -0.014 1 82.44 230 ALA A CA 1
ATOM 1813 C C . ALA A 1 230 ? -19.906 24.25 1.163 1 82.44 230 ALA A C 1
ATOM 1815 O O . ALA A 1 230 ? -19.203 25.25 1.175 1 82.44 230 ALA A O 1
ATOM 1816 N N . ASP A 1 231 ? -20.703 23.922 2.135 1 87.06 231 ASP A N 1
ATOM 1817 C CA . ASP A 1 231 ? -20.781 24.734 3.354 1 87.06 231 ASP A CA 1
ATOM 1818 C C . ASP A 1 231 ? -19.719 24.297 4.363 1 87.06 231 ASP A C 1
ATOM 1820 O O . ASP A 1 231 ? -19.422 23.109 4.492 1 87.06 231 ASP A O 1
ATOM 1824 N N . ALA A 1 232 ? -19.219 25.375 5.023 1 88.62 232 ALA A N 1
ATOM 1825 C CA . ALA A 1 232 ? -18.281 25.062 6.098 1 88.62 232 ALA A CA 1
ATOM 1826 C C . ALA A 1 232 ? -18.969 24.328 7.238 1 88.62 232 ALA A C 1
ATOM 1828 O O . ALA A 1 232 ? -20.109 24.641 7.598 1 88.62 232 ALA A O 1
ATOM 1829 N N . ALA A 1 233 ? -18.312 23.297 7.688 1 93.56 233 ALA A N 1
ATOM 1830 C CA . ALA A 1 233 ? -18.75 22.547 8.859 1 93.56 233 ALA A CA 1
ATOM 1831 C C . ALA A 1 233 ? -17.609 22.359 9.859 1 93.56 233 ALA A C 1
ATOM 1833 O O . ALA A 1 233 ? -16.875 21.391 9.789 1 93.56 233 ALA A O 1
ATOM 1834 N N . ILE A 1 234 ? -17.5 23.328 10.75 1 97.44 234 ILE A N 1
ATOM 1835 C CA . ILE A 1 234 ? -16.438 23.359 11.75 1 97.44 234 ILE A CA 1
ATOM 1836 C C . ILE A 1 234 ? -17.031 23.172 13.148 1 97.44 234 ILE A C 1
ATOM 1838 O O . ILE A 1 234 ? -18.062 23.75 13.469 1 97.44 234 ILE A O 1
ATOM 1842 N N . THR A 1 235 ? -16.406 22.375 13.969 1 98.19 235 THR A N 1
ATOM 1843 C CA . THR A 1 235 ? -16.859 22.109 15.328 1 98.19 235 THR A CA 1
ATOM 1844 C C . THR A 1 235 ? -15.797 22.562 16.344 1 98.19 235 THR A C 1
ATOM 1846 O O . THR A 1 235 ? -15.055 21.734 16.875 1 98.19 235 THR A O 1
ATOM 1849 N N . PRO A 1 236 ? -15.875 23.859 16.703 1 98.19 236 PRO A N 1
ATOM 1850 C CA . PRO A 1 236 ? -14.836 24.422 17.562 1 98.19 236 PRO A CA 1
ATOM 1851 C C . PRO A 1 236 ? -14.711 23.688 18.906 1 98.19 236 PRO A C 1
ATOM 1853 O O . PRO A 1 236 ? -13.609 23.531 19.422 1 98.19 236 PRO A O 1
ATOM 1856 N N . GLU A 1 237 ? -15.82 23.25 19.406 1 98.25 237 GLU A N 1
ATOM 1857 C CA . GLU A 1 237 ? -15.773 22.562 20.688 1 98.25 237 GLU A CA 1
ATOM 1858 C C . GLU A 1 237 ? -14.977 21.266 20.594 1 98.25 237 GLU A C 1
ATOM 1860 O O . GLU A 1 237 ? -14.219 20.922 21.5 1 98.25 237 GLU A O 1
ATOM 1865 N N . PHE A 1 238 ? -15.188 20.578 19.516 1 98.62 238 PHE A N 1
ATOM 1866 C CA . PHE A 1 238 ? -14.406 19.375 19.281 1 98.62 238 PHE A CA 1
ATOM 1867 C C . PHE A 1 238 ? -12.93 19.703 19.141 1 98.62 238 PHE A C 1
ATOM 1869 O O . PHE A 1 238 ? -12.078 19.031 19.719 1 98.62 238 PHE A O 1
ATOM 1876 N N . ASP A 1 239 ? -12.656 20.719 18.375 1 98.69 239 ASP A N 1
ATOM 1877 C CA . ASP A 1 239 ? -11.273 21.109 18.125 1 98.69 239 ASP A CA 1
ATOM 1878 C C . ASP A 1 239 ? -10.57 21.5 19.422 1 98.69 239 ASP A C 1
ATOM 1880 O O . ASP A 1 239 ? -9.43 21.094 19.656 1 98.69 239 ASP A O 1
ATOM 1884 N N . ASP A 1 240 ? -11.266 22.234 20.234 1 98.56 240 ASP A N 1
ATOM 1885 C CA . ASP A 1 240 ? -10.703 22.656 21.516 1 98.56 240 ASP A CA 1
ATOM 1886 C C . ASP A 1 240 ? -10.422 21.438 22.406 1 98.56 240 ASP A C 1
ATOM 1888 O O . ASP A 1 240 ? -9.391 21.391 23.078 1 98.56 240 ASP A O 1
ATOM 1892 N N . ARG A 1 241 ? -11.352 20.516 22.375 1 98.38 241 ARG A N 1
ATOM 1893 C CA . ARG A 1 241 ? -11.164 19.297 23.141 1 98.38 241 ARG A CA 1
ATOM 1894 C C . ARG A 1 241 ? -9.906 18.562 22.688 1 98.38 241 ARG A C 1
ATOM 1896 O O . ARG A 1 241 ? -9.102 18.125 23.531 1 98.38 241 ARG A O 1
ATOM 1903 N N . ILE A 1 242 ? -9.703 18.438 21.422 1 98.62 242 ILE A N 1
ATOM 1904 C CA . ILE A 1 242 ? -8.539 17.734 20.875 1 98.62 242 ILE A CA 1
ATOM 1905 C C . ILE A 1 242 ? -7.266 18.484 21.25 1 98.62 242 ILE A C 1
ATOM 1907 O O . ILE A 1 242 ? -6.301 17.875 21.719 1 98.62 242 ILE A O 1
ATOM 1911 N N . LEU A 1 243 ? -7.234 19.781 21.062 1 98.69 243 LEU A N 1
ATOM 1912 C CA . LEU A 1 243 ? -6.047 20.578 21.359 1 98.69 243 LEU A CA 1
ATOM 1913 C C . LEU A 1 243 ? -5.73 20.531 22.859 1 98.69 243 LEU A C 1
ATOM 1915 O O . LEU A 1 243 ? -4.559 20.562 23.25 1 98.69 243 LEU A O 1
ATOM 1919 N N . ASP A 1 244 ? -6.77 20.453 23.641 1 98.56 244 ASP A N 1
ATOM 1920 C CA . ASP A 1 244 ? -6.566 20.312 25.078 1 98.56 244 ASP A CA 1
ATOM 1921 C C . ASP A 1 244 ? -5.898 18.984 25.406 1 98.56 244 ASP A C 1
ATOM 1923 O O . ASP A 1 244 ? -5.086 18.906 26.328 1 98.56 244 ASP A O 1
ATOM 1927 N N . LEU A 1 245 ? -6.332 17.922 24.703 1 98.69 245 LEU A N 1
ATOM 1928 C CA . LEU A 1 245 ? -5.668 16.641 24.906 1 98.69 245 LEU A CA 1
ATOM 1929 C C . LEU A 1 245 ? -4.176 16.75 24.609 1 98.69 245 LEU A C 1
ATOM 1931 O O . LEU A 1 245 ? -3.355 16.203 25.359 1 98.69 245 LEU A O 1
ATOM 1935 N N . PHE A 1 246 ? -3.809 17.469 23.547 1 98.62 246 PHE A N 1
ATOM 1936 C CA . PHE A 1 246 ? -2.402 17.656 23.203 1 98.62 246 PHE A CA 1
ATOM 1937 C C . PHE A 1 246 ? -1.688 18.469 24.281 1 98.62 246 PHE A C 1
ATOM 1939 O O . PHE A 1 246 ? -0.589 18.109 24.703 1 98.62 246 PHE A O 1
ATOM 1946 N N . ALA A 1 247 ? -2.299 19.531 24.75 1 98.31 247 ALA A N 1
ATOM 1947 C CA . ALA A 1 247 ? -1.692 20.438 25.719 1 98.31 247 ALA A CA 1
ATOM 1948 C C . ALA A 1 247 ? -1.451 19.719 27.047 1 98.31 247 ALA A C 1
ATOM 1950 O O . ALA A 1 247 ? -0.48 20.016 27.75 1 98.31 247 ALA A O 1
ATOM 1951 N N . SER A 1 248 ? -2.273 18.75 27.375 1 98 248 SER A N 1
ATOM 1952 C CA . SER A 1 248 ? -2.203 18.094 28.672 1 98 248 SER A CA 1
ATOM 1953 C C . SER A 1 248 ? -1.426 16.781 28.594 1 98 248 SER A C 1
ATOM 1955 O O . SER A 1 248 ? -1.344 16.047 29.578 1 98 248 SER A O 1
ATOM 1957 N N . GLY A 1 249 ? -0.921 16.438 27.453 1 97.88 249 GLY A N 1
ATOM 1958 C CA . GLY A 1 249 ? -0.16 15.211 27.297 1 97.88 249 GLY A CA 1
ATOM 1959 C C . GLY A 1 249 ? -1.033 13.969 27.25 1 97.88 249 GLY A C 1
ATOM 1960 O O . GLY A 1 249 ? -0.584 12.875 27.578 1 97.88 249 GLY A O 1
ATOM 1961 N N . LYS A 1 250 ? -2.281 14.164 26.906 1 98.56 250 LYS A N 1
ATOM 1962 C CA . LYS A 1 250 ? -3.242 13.062 26.875 1 98.56 250 LYS A CA 1
ATOM 1963 C C . LYS A 1 250 ? -3.676 12.758 25.438 1 98.56 250 LYS A C 1
ATOM 1965 O O . LYS A 1 250 ? -4.785 12.273 25.219 1 98.56 250 LYS A O 1
ATOM 1970 N N . ALA A 1 251 ? -2.832 13.055 24.469 1 98.62 251 ALA A N 1
ATOM 1971 C CA . ALA A 1 251 ? -3.17 12.883 23.062 1 98.62 251 ALA A CA 1
ATOM 1972 C C . ALA A 1 251 ? -3.393 11.414 22.719 1 98.62 251 ALA A C 1
ATOM 1974 O O . ALA A 1 251 ? -3.986 11.086 21.688 1 98.62 251 ALA A O 1
ATOM 1975 N N . SER A 1 252 ? -2.961 10.445 23.594 1 98.75 252 SER A N 1
ATOM 1976 C CA . SER A 1 252 ? -3.16 9.023 23.359 1 98.75 252 SER A CA 1
ATOM 1977 C C . SER A 1 252 ? -4.645 8.664 23.344 1 98.75 252 SER A C 1
ATOM 1979 O O . SER A 1 252 ? -5.031 7.633 22.797 1 98.75 252 SER A O 1
ATOM 1981 N N . GLU A 1 253 ? -5.453 9.492 23.938 1 98.62 253 GLU A N 1
ATOM 1982 C CA . GLU A 1 253 ? -6.895 9.258 23.938 1 98.62 253 GLU A CA 1
ATOM 1983 C C . GLU A 1 253 ? -7.457 9.273 22.516 1 98.62 253 GLU A C 1
ATOM 1985 O O . GLU A 1 253 ? -8.492 8.664 22.25 1 98.62 253 GLU A O 1
ATOM 1990 N N . LEU A 1 254 ? -6.828 9.969 21.609 1 98.38 254 LEU A N 1
ATOM 1991 C CA . LEU A 1 254 ? -7.246 10.008 20.219 1 98.38 254 LEU A CA 1
ATOM 1992 C C . LEU A 1 254 ? -7.262 8.602 19.625 1 98.38 254 LEU A C 1
ATOM 1994 O O . LEU A 1 254 ? -8.055 8.312 18.719 1 98.38 254 LEU A O 1
ATOM 1998 N N . ALA A 1 255 ? -6.406 7.688 20.109 1 98.56 255 ALA A N 1
ATOM 1999 C CA . ALA A 1 255 ? -6.277 6.34 19.562 1 98.56 255 ALA A CA 1
ATOM 2000 C C . ALA A 1 255 ? -7.551 5.531 19.797 1 98.56 255 ALA A C 1
ATOM 2002 O O . ALA A 1 255 ? -7.762 4.496 19.156 1 98.56 255 ALA A O 1
ATOM 2003 N N . GLU A 1 256 ? -8.375 6.023 20.688 1 97.94 256 GLU A N 1
ATOM 2004 C CA . GLU A 1 256 ? -9.578 5.289 21.062 1 97.94 256 GLU A CA 1
ATOM 2005 C C . GLU A 1 256 ? -10.758 5.66 20.156 1 97.94 256 GLU A C 1
ATOM 2007 O O . GLU A 1 256 ? -11.797 4.996 20.172 1 97.94 256 GLU A O 1
ATOM 2012 N N . PHE A 1 257 ? -10.594 6.695 19.375 1 98.19 257 PHE A N 1
ATOM 2013 C CA . PHE A 1 257 ? -11.672 7.102 18.484 1 98.19 257 PHE A CA 1
ATOM 2014 C C . PHE A 1 257 ? -11.812 6.121 17.328 1 98.19 257 PHE A C 1
ATOM 2016 O O . PHE A 1 257 ? -10.836 5.488 16.922 1 98.19 257 PHE A O 1
ATOM 2023 N N . THR A 1 258 ? -13.047 5.965 16.828 1 97.94 258 THR A N 1
ATOM 2024 C CA . THR A 1 258 ? -13.312 5.234 15.602 1 97.94 258 THR A CA 1
ATOM 2025 C C . THR A 1 258 ? -13.477 6.199 14.43 1 97.94 258 THR A C 1
ATOM 2027 O O . THR A 1 258 ? -13.711 7.395 14.625 1 97.94 258 THR A O 1
ATOM 2030 N N . THR A 1 259 ? -13.328 5.641 13.234 1 97.81 259 THR A N 1
ATOM 2031 C CA . THR A 1 259 ? -13.562 6.426 12.023 1 97.81 259 THR A CA 1
ATOM 2032 C C . THR A 1 259 ? -14.945 7.066 12.055 1 97.81 259 THR A C 1
ATOM 2034 O O . THR A 1 259 ? -15.094 8.25 11.742 1 97.81 259 THR A O 1
ATOM 2037 N N . GLN A 1 260 ? -15.93 6.324 12.492 1 97.5 260 GLN A N 1
ATOM 2038 C CA . GLN A 1 260 ? -17.312 6.797 12.5 1 97.5 260 GLN A CA 1
ATOM 2039 C C . GLN A 1 260 ? -17.516 7.891 13.547 1 97.5 260 GLN A C 1
ATOM 2041 O O . GLN A 1 260 ? -18.203 8.875 13.297 1 97.5 260 GLN A O 1
ATOM 2046 N N . GLN A 1 261 ? -16.922 7.738 14.68 1 98.06 261 GLN A N 1
ATOM 2047 C CA . GLN A 1 261 ? -17.047 8.742 15.734 1 98.06 261 GLN A CA 1
ATOM 2048 C C . GLN A 1 261 ? -16.469 10.086 15.281 1 98.06 261 GLN A C 1
ATOM 2050 O O . GLN A 1 261 ? -17.078 11.133 15.5 1 98.06 261 GLN A O 1
ATOM 2055 N N . ILE A 1 262 ? -15.312 10.07 14.633 1 98.31 262 ILE A N 1
ATOM 2056 C CA . ILE A 1 262 ? -14.664 11.281 14.148 1 98.31 262 ILE A CA 1
ATOM 2057 C C . ILE A 1 262 ? -15.539 11.938 13.078 1 98.31 262 ILE A C 1
ATOM 2059 O O . ILE A 1 262 ? -15.75 13.148 13.094 1 98.31 262 ILE A O 1
ATOM 2063 N N . GLU A 1 263 ? -16.031 11.117 12.188 1 97.06 263 GLU A N 1
ATOM 2064 C CA . GLU A 1 263 ? -16.891 11.641 11.133 1 97.06 263 GLU A CA 1
ATOM 2065 C C . GLU A 1 263 ? -18.125 12.328 11.719 1 97.06 263 GLU A C 1
ATOM 2067 O O . GLU A 1 263 ? -18.469 13.438 11.305 1 97.06 263 GLU A O 1
ATOM 2072 N N . ASP A 1 264 ? -18.734 11.711 12.695 1 97.56 264 ASP A N 1
ATOM 2073 C CA . ASP A 1 264 ? -19.969 12.227 13.281 1 97.56 264 ASP A CA 1
ATOM 2074 C C . ASP A 1 264 ? -19.703 13.516 14.062 1 97.56 264 ASP A C 1
ATOM 2076 O O . ASP A 1 264 ? -20.484 14.477 13.961 1 97.56 264 ASP A O 1
ATOM 2080 N N . GLU A 1 265 ? -18.609 13.562 14.742 1 97.88 265 GLU A N 1
ATOM 2081 C CA . GLU A 1 265 ? -18.375 14.672 15.664 1 97.88 265 GLU A CA 1
ATOM 2082 C C . GLU A 1 265 ? -17.688 15.836 14.961 1 97.88 265 GLU A C 1
ATOM 2084 O O . GLU A 1 265 ? -17.875 17 15.352 1 97.88 265 GLU A O 1
ATOM 2089 N N . ALA A 1 266 ? -16.891 15.508 13.906 1 98.19 266 ALA A N 1
ATOM 2090 C CA . ALA A 1 266 ? -15.969 16.547 13.469 1 98.19 266 ALA A CA 1
ATOM 2091 C C . ALA A 1 266 ? -15.898 16.609 11.945 1 98.19 266 ALA A C 1
ATOM 2093 O O . ALA A 1 266 ? -15.266 17.516 11.383 1 98.19 266 ALA A O 1
ATOM 2094 N N . GLY A 1 267 ? -16.562 15.68 11.227 1 97 267 GLY A N 1
ATOM 2095 C CA . GLY A 1 267 ? -16.562 15.672 9.773 1 97 267 GLY A CA 1
ATOM 2096 C C . GLY A 1 267 ? -15.531 14.727 9.18 1 97 267 GLY A C 1
ATOM 2097 O O . GLY A 1 267 ? -14.594 14.305 9.867 1 97 267 GLY A O 1
ATOM 2098 N N . ASN A 1 268 ? -15.68 14.391 7.883 1 96.69 268 ASN A N 1
ATOM 2099 C CA . ASN A 1 268 ? -14.812 13.43 7.219 1 96.69 268 ASN A CA 1
ATOM 2100 C C . ASN A 1 268 ? -13.391 13.969 7.059 1 96.69 268 ASN A C 1
ATOM 2102 O O . ASN A 1 268 ? -12.43 13.203 7.059 1 96.69 268 ASN A O 1
ATOM 2106 N N . GLY A 1 269 ? -13.258 15.289 6.992 1 96.94 269 GLY A N 1
ATOM 2107 C CA . GLY A 1 269 ? -11.93 15.875 6.891 1 96.94 269 GLY A CA 1
ATOM 2108 C C . GLY A 1 269 ? -11.109 15.727 8.156 1 96.94 269 GLY A C 1
ATOM 2109 O O . GLY A 1 269 ? -9.883 15.766 8.117 1 96.94 269 GLY A O 1
ATOM 2110 N N . ALA A 1 270 ? -11.805 15.539 9.273 1 98.38 270 ALA A N 1
ATOM 2111 C CA . ALA A 1 270 ? -11.133 15.438 10.562 1 98.38 270 ALA A CA 1
ATOM 2112 C C . ALA A 1 270 ? -10.375 14.117 10.688 1 98.38 270 ALA A C 1
ATOM 2114 O O . ALA A 1 270 ? -9.562 13.945 11.602 1 98.38 270 ALA A O 1
ATOM 2115 N N . GLN A 1 271 ? -10.547 13.242 9.719 1 98.62 271 GLN A N 1
ATOM 2116 C CA . GLN A 1 271 ? -9.773 12.008 9.695 1 98.62 271 GLN A CA 1
ATOM 2117 C C . GLN A 1 271 ? -8.273 12.297 9.617 1 98.62 271 GLN A C 1
ATOM 2119 O O . GLN A 1 271 ? -7.457 11.422 9.914 1 98.62 271 GLN A O 1
ATOM 2124 N N . GLU A 1 272 ? -7.906 13.516 9.305 1 98.69 272 GLU A N 1
ATOM 2125 C CA . GLU A 1 272 ? -6.512 13.945 9.25 1 98.69 272 GLU A CA 1
ATOM 2126 C C . GLU A 1 272 ? -5.875 13.953 10.641 1 98.69 272 GLU A C 1
ATOM 2128 O O . GLU A 1 272 ? -4.652 13.984 10.766 1 98.69 272 GLU A O 1
ATOM 2133 N N . LEU A 1 273 ? -6.68 13.836 11.656 1 98.81 273 LEU A N 1
ATOM 2134 C CA . LEU A 1 273 ? -6.18 13.789 13.023 1 98.81 273 LEU A CA 1
ATOM 2135 C C . LEU A 1 273 ? -5.324 12.547 13.25 1 98.81 273 LEU A C 1
ATOM 2137 O O . LEU A 1 273 ? -4.578 12.469 14.227 1 98.81 273 LEU A O 1
ATOM 2141 N N . ARG A 1 274 ? -5.402 11.594 12.359 1 98.88 274 ARG A N 1
ATOM 2142 C CA . ARG A 1 274 ? -4.531 10.43 12.422 1 98.88 274 ARG A CA 1
ATOM 2143 C C . ARG A 1 274 ? -3.064 10.836 12.375 1 98.88 274 ARG A C 1
ATOM 2145 O O . ARG A 1 274 ? -2.232 10.273 13.094 1 98.88 274 ARG A O 1
ATOM 2152 N N . THR A 1 275 ? -2.73 11.836 11.562 1 98.94 275 THR A N 1
ATOM 2153 C CA . THR A 1 275 ? -1.343 12.273 11.469 1 98.94 275 THR A CA 1
ATOM 2154 C C . THR A 1 275 ? -0.902 12.961 12.758 1 98.94 275 THR A C 1
ATOM 2156 O O . THR A 1 275 ? 0.24 12.797 13.195 1 98.94 275 THR A O 1
ATOM 2159 N N . TRP A 1 276 ? -1.837 13.688 13.375 1 98.94 276 TRP A N 1
ATOM 2160 C CA . TRP A 1 276 ? -1.534 14.336 14.648 1 98.94 276 TRP A CA 1
ATOM 2161 C C . TRP A 1 276 ? -1.275 13.305 15.742 1 98.94 276 TRP A C 1
ATOM 2163 O O . TRP A 1 276 ? -0.33 13.438 16.516 1 98.94 276 TRP A O 1
ATOM 2173 N N . LEU A 1 277 ? -2.145 12.336 15.773 1 98.94 277 LEU A N 1
ATOM 2174 C CA . LEU A 1 277 ? -1.962 11.242 16.719 1 98.94 277 LEU A CA 1
ATOM 2175 C C . LEU A 1 277 ? -0.599 10.586 16.547 1 98.94 277 LEU A C 1
ATOM 2177 O O . LEU A 1 277 ? 0.1 10.312 17.516 1 98.94 277 LEU A O 1
ATOM 2181 N N . MET A 1 278 ? -0.25 10.312 15.312 1 99 278 MET A N 1
ATOM 2182 C CA . MET A 1 278 ? 1.021 9.648 15.031 1 99 278 MET A CA 1
ATOM 2183 C C . MET A 1 278 ? 2.193 10.492 15.523 1 99 278 MET A C 1
ATOM 2185 O O . MET A 1 278 ? 3.123 9.969 16.141 1 99 278 MET A O 1
ATOM 2189 N N . MET A 1 279 ? 2.15 11.781 15.266 1 98.94 279 MET A N 1
ATOM 2190 C CA . MET A 1 279 ? 3.195 12.68 15.758 1 98.94 279 MET A CA 1
ATOM 2191 C C . MET A 1 279 ? 3.314 12.602 17.281 1 98.94 279 MET A C 1
ATOM 2193 O O . MET A 1 279 ? 4.414 12.438 17.812 1 98.94 279 MET A O 1
ATOM 2197 N N . ALA A 1 280 ? 2.176 12.703 17.938 1 98.94 280 ALA A N 1
ATOM 2198 C CA . ALA A 1 280 ? 2.18 12.672 19.391 1 98.94 280 ALA A CA 1
ATOM 2199 C C . ALA A 1 280 ? 2.756 11.359 19.906 1 98.94 280 ALA A C 1
ATOM 2201 O O . ALA A 1 280 ? 3.525 11.352 20.875 1 98.94 280 ALA A O 1
ATOM 2202 N N . ALA A 1 281 ? 2.332 10.273 19.297 1 98.94 281 ALA A N 1
ATOM 2203 C CA . ALA A 1 281 ? 2.834 8.961 19.688 1 98.94 281 ALA A CA 1
ATOM 2204 C C . ALA A 1 281 ? 4.348 8.875 19.516 1 98.94 281 ALA A C 1
ATOM 2206 O O . ALA A 1 281 ? 5.047 8.312 20.359 1 98.94 281 ALA A O 1
ATOM 2207 N N . MET A 1 282 ? 4.867 9.438 18.438 1 98.88 282 MET A N 1
ATOM 2208 C CA . MET A 1 282 ? 6.305 9.406 18.172 1 98.88 282 MET A CA 1
ATOM 2209 C C . MET A 1 282 ? 7.066 10.242 19.188 1 98.88 282 MET A C 1
ATOM 2211 O O . MET A 1 282 ? 8.25 10.008 19.438 1 98.88 282 MET A O 1
ATOM 2215 N N . LEU A 1 283 ? 6.398 11.195 19.781 1 98.75 283 LEU A N 1
ATOM 2216 C CA . LEU A 1 283 ? 7.023 12.055 20.781 1 98.75 283 LEU A CA 1
ATOM 2217 C C . LEU A 1 283 ? 6.613 11.648 22.188 1 98.75 283 LEU A C 1
ATOM 2219 O O . LEU A 1 283 ? 6.699 12.445 23.125 1 98.75 283 LEU A O 1
ATOM 2223 N N . ASP A 1 284 ? 6.074 10.469 22.328 1 98.12 284 ASP A N 1
ATOM 2224 C CA . ASP A 1 284 ? 5.754 9.836 23.609 1 98.12 284 ASP A CA 1
ATOM 2225 C C . ASP A 1 284 ? 4.723 10.656 24.391 1 98.12 284 ASP A C 1
ATOM 2227 O O . ASP A 1 284 ? 4.797 10.75 25.609 1 98.12 284 ASP A O 1
ATOM 2231 N N . TYR A 1 285 ? 3.973 11.375 23.719 1 98.44 285 TYR A N 1
ATOM 2232 C CA . TYR A 1 285 ? 2.803 12.07 24.25 1 98.44 285 TYR A CA 1
ATOM 2233 C C . TYR A 1 285 ? 3.209 13.141 25.25 1 98.44 285 TYR A C 1
ATOM 2235 O O . TYR A 1 285 ? 2.525 13.352 26.25 1 98.44 285 TYR A O 1
ATOM 2243 N N . VAL A 1 286 ? 4.301 13.766 25.047 1 98.38 286 VAL A N 1
ATOM 2244 C CA . VAL A 1 286 ? 4.652 14.906 25.875 1 98.38 286 VAL A CA 1
ATOM 2245 C C . VAL A 1 286 ? 3.6 16 25.734 1 98.38 286 VAL A C 1
ATOM 2247 O O . VAL A 1 286 ? 2.963 16.125 24.688 1 98.38 286 VAL A O 1
ATOM 2250 N N . PRO A 1 287 ? 3.391 16.766 26.75 1 98.06 287 PRO A N 1
ATOM 2251 C CA . PRO A 1 287 ? 2.475 17.906 26.625 1 98.06 287 PRO A CA 1
ATOM 2252 C C . PRO A 1 287 ? 2.93 18.906 25.562 1 98.06 287 PRO A C 1
ATOM 2254 O O . PRO A 1 287 ? 4.129 19.172 25.422 1 98.06 287 PRO A O 1
ATOM 2257 N N . GLY A 1 288 ? 1.989 19.469 24.859 1 97.69 288 GLY A N 1
ATOM 2258 C CA . GLY A 1 288 ? 2.295 20.422 23.797 1 97.69 288 GLY A CA 1
ATOM 2259 C C . GLY A 1 288 ? 1.834 21.828 24.109 1 97.69 288 GLY A C 1
ATOM 2260 O O . GLY A 1 288 ? 1.154 22.062 25.109 1 97.69 288 GLY A O 1
ATOM 2261 N N . GLU A 1 289 ? 2.307 22.703 23.328 1 97.88 289 GLU A N 1
ATOM 2262 C CA . GLU A 1 289 ? 1.868 24.094 23.359 1 97.88 289 GLU A CA 1
ATOM 2263 C C . GLU A 1 289 ? 0.903 24.391 22.219 1 97.88 289 GLU A C 1
ATOM 2265 O O . GLU A 1 289 ? 1.246 24.219 21.047 1 97.88 289 GLU A O 1
ATOM 2270 N N . ARG A 1 290 ? -0.297 24.734 22.641 1 98 290 ARG A N 1
ATOM 2271 C CA . ARG A 1 290 ? -1.254 25.25 21.656 1 98 290 ARG A CA 1
ATOM 2272 C C . ARG A 1 290 ? -0.854 26.641 21.188 1 98 290 ARG A C 1
ATOM 2274 O O . ARG A 1 290 ? -0.996 27.625 21.922 1 98 290 ARG A O 1
ATOM 2281 N N . LEU A 1 291 ? -0.45 26.781 19.969 1 97.62 291 LEU A N 1
ATOM 2282 C CA . LEU A 1 291 ? 0.036 28.062 19.484 1 97.62 291 LEU A CA 1
ATOM 2283 C C . LEU A 1 291 ? -1.103 28.875 18.875 1 97.62 291 LEU A C 1
ATOM 2285 O O . LEU A 1 291 ? -1.081 30.109 18.922 1 97.62 291 LEU A O 1
ATOM 2289 N N . ALA A 1 292 ? -2.023 28.141 18.25 1 97.69 292 ALA A N 1
ATOM 2290 C CA . ALA A 1 292 ? -3.15 28.844 17.641 1 97.69 292 ALA A CA 1
ATOM 2291 C C . ALA A 1 292 ? -4.312 27.891 17.375 1 97.69 292 ALA A C 1
ATOM 2293 O O . ALA A 1 292 ? -4.105 26.688 17.156 1 97.69 292 ALA A O 1
ATOM 2294 N N . TYR A 1 293 ? -5.465 28.391 17.469 1 98.5 293 TYR A N 1
ATOM 2295 C CA . TYR A 1 293 ? -6.668 27.797 16.891 1 98.5 293 TYR A CA 1
ATOM 2296 C C . TYR A 1 293 ? -7.621 28.875 16.391 1 98.5 293 TYR A C 1
ATOM 2298 O O . TYR A 1 293 ? -7.938 29.828 17.125 1 98.5 293 TYR A O 1
ATOM 2306 N N . GLU A 1 294 ? -8 28.75 15.172 1 97.94 294 GLU A N 1
ATOM 2307 C CA . GLU A 1 294 ? -8.938 29.672 14.547 1 97.94 294 GLU A CA 1
ATOM 2308 C C . GLU A 1 294 ? -9.945 28.938 13.672 1 97.94 294 GLU A C 1
ATOM 2310 O O . GLU A 1 294 ? -9.555 28.172 12.781 1 97.94 294 GLU A O 1
ATOM 2315 N N . ALA A 1 295 ? -11.25 29.109 14.016 1 96.75 295 ALA A N 1
ATOM 2316 C CA . ALA A 1 295 ? -12.266 28.656 13.062 1 96.75 295 ALA A CA 1
ATOM 2317 C C . ALA A 1 295 ? -12.414 29.641 11.906 1 96.75 295 ALA A C 1
ATOM 2319 O O . ALA A 1 295 ? -12.805 30.797 12.109 1 96.75 295 ALA A O 1
ATOM 2320 N N . ILE A 1 296 ? -12.055 29.219 10.758 1 94.94 296 ILE A N 1
ATOM 2321 C CA . ILE A 1 296 ? -12.117 30.094 9.602 1 94.94 296 ILE A CA 1
ATOM 2322 C C . ILE A 1 296 ? -13.055 29.516 8.555 1 94.94 296 ILE A C 1
ATOM 2324 O O . ILE A 1 296 ? -12.633 28.75 7.68 1 94.94 296 ILE A O 1
ATOM 2328 N N . PRO A 1 297 ? -14.266 29.906 8.57 1 93.06 297 PRO A N 1
ATOM 2329 C CA . PRO A 1 297 ? -15.266 29.328 7.672 1 93.06 297 PRO A CA 1
ATOM 2330 C C . PRO A 1 297 ? -14.875 29.453 6.199 1 93.06 297 PRO A C 1
ATOM 2332 O O . PRO A 1 297 ? -15.148 28.547 5.406 1 93.06 297 PRO A O 1
ATOM 2335 N N . GLU A 1 298 ? -14.18 30.516 5.852 1 91.12 298 GLU A N 1
ATOM 2336 C CA . GLU A 1 298 ? -13.789 30.734 4.461 1 91.12 298 GLU A CA 1
ATOM 2337 C C . GLU A 1 298 ? -12.789 29.688 3.998 1 91.12 298 GLU A C 1
ATOM 2339 O O . GLU A 1 298 ? -12.656 29.438 2.801 1 91.12 298 GLU A O 1
ATOM 2344 N N . TRP A 1 299 ? -12.109 29.094 5.004 1 92.44 299 TRP A N 1
ATOM 2345 C CA . TRP A 1 299 ? -11.133 28.062 4.684 1 92.44 299 TRP A CA 1
ATOM 2346 C C . TRP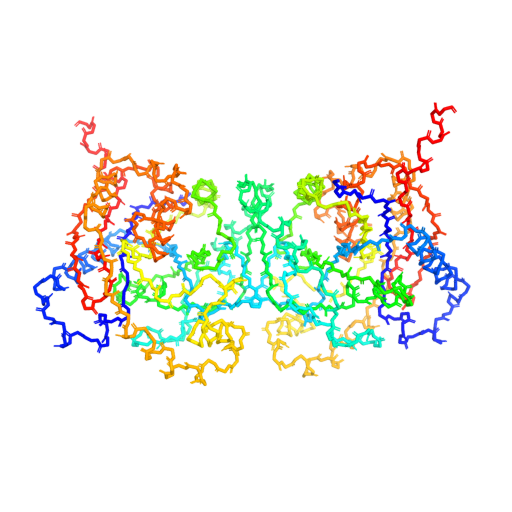 A 1 299 ? -11.711 26.672 4.953 1 92.44 299 TRP A C 1
ATOM 2348 O O . TRP A 1 299 ? -11.008 25.672 4.812 1 92.44 299 TRP A O 1
ATOM 2358 N N . LEU A 1 300 ? -12.906 26.594 5.418 1 90.56 300 LEU A N 1
ATOM 2359 C CA . LEU A 1 300 ? -13.727 25.391 5.598 1 90.56 300 LEU A CA 1
ATOM 2360 C C . LEU A 1 300 ? -13.195 24.531 6.742 1 90.56 300 LEU A C 1
ATOM 2362 O O . LEU A 1 300 ? -13.656 23.422 6.949 1 90.56 300 LEU A O 1
ATOM 2366 N N . THR A 1 301 ? -12.227 25 7.469 1 94.31 301 THR A N 1
ATOM 2367 C CA . THR A 1 301 ? -11.547 24.109 8.406 1 94.31 301 THR A CA 1
ATOM 2368 C C . THR A 1 301 ? -11.211 24.844 9.703 1 94.31 301 THR A C 1
ATOM 2370 O O . THR A 1 301 ? -11.047 26.078 9.703 1 94.31 301 THR A O 1
ATOM 2373 N N . GLY A 1 302 ? -11.305 24.156 10.836 1 95.94 302 GLY A N 1
ATOM 2374 C CA . GLY A 1 302 ? -10.586 24.609 12.008 1 95.94 302 GLY A CA 1
ATOM 2375 C C . GLY A 1 302 ? -9.078 24.562 11.844 1 95.94 302 GLY A C 1
ATOM 2376 O O . GLY A 1 302 ? -8.516 23.5 11.555 1 95.94 302 GLY A O 1
ATOM 2377 N N . MET A 1 303 ? -8.469 25.734 12.023 1 97.88 303 MET A N 1
ATOM 2378 C CA . MET A 1 303 ? -7.039 25.875 11.766 1 97.88 303 MET A CA 1
ATOM 2379 C C . MET A 1 303 ? -6.262 25.969 13.078 1 97.88 303 MET A C 1
ATOM 2381 O O . MET A 1 303 ? -6.367 26.953 13.805 1 97.88 303 MET A O 1
ATOM 2385 N N . GLY A 1 304 ? -5.484 24.922 13.359 1 98.44 304 GLY A N 1
ATOM 2386 C CA . GLY A 1 304 ? -4.73 24.891 14.602 1 98.44 304 GLY A CA 1
ATOM 2387 C C . GLY A 1 304 ? -3.26 24.578 14.398 1 98.44 304 GLY A C 1
ATOM 2388 O O . GLY A 1 304 ? -2.859 24.109 13.328 1 98.44 304 GLY A O 1
ATOM 2389 N N . VAL A 1 305 ? -2.426 25 15.367 1 98.81 305 VAL A N 1
ATOM 2390 C CA . VAL A 1 305 ? -1.009 24.656 15.438 1 98.81 305 VAL A CA 1
ATOM 2391 C C . VAL A 1 305 ? -0.65 24.234 16.859 1 98.81 305 VAL A C 1
ATOM 2393 O O . VAL A 1 305 ? -1.024 24.906 17.828 1 98.81 305 VAL A O 1
ATOM 2396 N N . THR A 1 306 ? -0.044 23.141 16.984 1 98.62 306 THR A N 1
ATOM 2397 C CA . THR A 1 306 ? 0.479 22.688 18.266 1 98.62 306 THR A CA 1
ATOM 2398 C C . THR A 1 306 ? 1.948 22.281 18.141 1 98.62 306 THR A C 1
ATOM 2400 O O . THR A 1 306 ? 2.355 21.719 17.125 1 98.62 306 THR A O 1
ATOM 2403 N N . ILE A 1 307 ? 2.746 22.578 19.156 1 98.69 307 ILE A N 1
ATOM 2404 C CA . ILE A 1 307 ? 4.156 22.203 19.203 1 98.69 307 ILE A CA 1
ATOM 2405 C C . ILE A 1 307 ? 4.406 21.234 20.359 1 98.69 307 ILE A C 1
ATOM 2407 O O . ILE A 1 307 ? 3.945 21.469 21.469 1 98.69 307 ILE A O 1
ATOM 2411 N N . LEU A 1 308 ? 5.039 20.172 20.062 1 98.62 308 LEU A N 1
ATOM 2412 C CA . LEU A 1 308 ? 5.52 19.234 21.078 1 98.62 308 LEU A CA 1
ATOM 2413 C C . LEU A 1 308 ? 7.039 19.281 21.188 1 98.62 308 LEU A C 1
ATOM 2415 O O . LEU A 1 308 ? 7.746 18.938 20.234 1 98.62 308 LEU A O 1
ATOM 2419 N N . ASP A 1 309 ? 7.527 19.719 22.266 1 97.62 309 ASP A N 1
ATOM 2420 C CA . ASP A 1 309 ? 8.961 19.859 22.531 1 97.62 309 ASP A CA 1
ATOM 2421 C C . ASP A 1 309 ? 9.391 18.953 23.688 1 97.62 309 ASP A C 1
ATOM 2423 O O . ASP A 1 309 ? 9.148 19.281 24.859 1 97.62 309 ASP A O 1
ATOM 2427 N N . PRO A 1 310 ? 10.031 17.859 23.375 1 94.5 310 PRO A N 1
ATOM 2428 C CA . PRO A 1 310 ? 10.422 16.953 24.453 1 94.5 310 PRO A CA 1
ATOM 2429 C C . PRO A 1 310 ? 11.375 17.594 25.453 1 94.5 310 PRO A C 1
ATOM 2431 O O . PRO A 1 310 ? 11.516 17.125 26.578 1 94.5 310 PRO A O 1
ATOM 2434 N N . ALA A 1 311 ? 12.18 18.578 25.062 1 85.69 311 ALA A N 1
ATOM 2435 C CA . ALA A 1 311 ? 13.109 19.25 25.953 1 85.69 311 ALA A CA 1
ATOM 2436 C C . ALA A 1 311 ? 12.367 20.141 26.953 1 85.69 311 ALA A C 1
ATOM 2438 O O . ALA A 1 311 ? 12.883 20.438 28.031 1 85.69 311 ALA A O 1
ATOM 2439 N N . GLY A 1 312 ? 11.258 20.688 26.609 1 70.44 312 GLY A N 1
ATOM 2440 C CA . GLY A 1 312 ? 10.5 21.547 27.5 1 70.44 312 GLY A CA 1
ATOM 2441 C C . GLY A 1 312 ? 9.898 20.812 28.672 1 70.44 312 GLY A C 1
ATOM 2442 O O . GLY A 1 312 ? 9.539 21.422 29.688 1 70.44 312 GLY A O 1
ATOM 2443 N N . THR A 1 313 ? 9.633 19.531 28.609 1 61.78 313 THR A N 1
ATOM 2444 C CA . THR A 1 313 ? 9.008 18.766 29.688 1 61.78 313 THR A CA 1
ATOM 2445 C C . THR A 1 313 ? 10.039 18.375 30.734 1 61.78 313 THR A C 1
ATOM 2447 O O . THR A 1 313 ? 9.68 18.078 31.875 1 61.78 313 THR A O 1
ATOM 2450 N N . ASP A 1 314 ? 11.281 18.203 30.438 1 49.41 314 ASP A N 1
ATOM 2451 C CA . ASP A 1 314 ? 12.273 17.922 31.469 1 49.41 314 ASP A CA 1
ATOM 2452 C C . ASP A 1 314 ? 12.391 19.062 32.469 1 49.41 314 ASP A C 1
ATOM 2454 O O . ASP A 1 314 ? 12.742 18.859 33.625 1 49.41 314 ASP A O 1
ATOM 2458 N N . SER A 1 315 ? 12.211 20.266 32.062 1 39.25 315 SER A N 1
ATOM 2459 C CA . SER A 1 315 ? 12.43 21.344 33 1 39.25 315 SER A CA 1
ATOM 2460 C C . SER A 1 315 ? 11.336 21.375 34.062 1 39.25 315 SER A C 1
ATOM 2462 O O . SER A 1 315 ? 11.445 22.094 35.062 1 39.25 315 SER A O 1
ATOM 2464 N N . ALA A 1 316 ? 10.102 20.922 33.875 1 40.28 316 ALA A N 1
ATOM 2465 C CA . ALA A 1 316 ? 9.117 21.031 34.938 1 40.28 316 ALA A CA 1
ATOM 2466 C C . ALA A 1 316 ? 9.422 20.062 36.062 1 40.28 316 ALA A C 1
ATOM 2468 O O . ALA A 1 316 ? 8.773 20.094 37.125 1 40.28 316 ALA A O 1
ATOM 2469 N N . THR A 1 317 ? 10 18.891 35.812 1 34.72 317 THR A N 1
ATOM 2470 C CA . THR A 1 317 ? 10.188 17.969 36.906 1 34.72 317 THR A CA 1
ATOM 2471 C C . THR A 1 317 ? 11.43 18.344 37.719 1 34.72 317 THR A C 1
ATOM 2473 O O . THR A 1 317 ? 11.781 17.656 38.688 1 34.72 317 THR A O 1
ATOM 2476 N N . THR A 1 318 ? 12.25 19.266 37.156 1 29.16 318 THR A N 1
ATOM 2477 C CA . THR A 1 318 ? 13.227 19.594 38.188 1 29.16 318 THR A CA 1
ATOM 2478 C C . THR A 1 318 ? 12.672 20.625 39.156 1 29.16 318 THR A C 1
ATOM 2480 O O . THR A 1 318 ? 12.039 21.594 38.719 1 29.16 318 THR A O 1
ATOM 2483 N N . MET B 1 1 ? -22.484 -19.641 5.484 1 91.5 1 MET B N 1
ATOM 2484 C CA . MET B 1 1 ? -21.188 -18.969 5.633 1 91.5 1 MET B CA 1
ATOM 2485 C C . MET B 1 1 ? -20.234 -19.375 4.516 1 91.5 1 MET B C 1
ATOM 2487 O O . MET B 1 1 ? -20.359 -20.469 3.955 1 91.5 1 MET B O 1
ATOM 2491 N N . ALA B 1 2 ? -19.422 -18.547 4.125 1 97.56 2 ALA B N 1
ATOM 2492 C CA . ALA B 1 2 ? -18.469 -18.828 3.045 1 97.56 2 ALA B CA 1
ATOM 2493 C C . ALA B 1 2 ? -17.422 -19.844 3.488 1 97.56 2 ALA B C 1
ATOM 2495 O O . ALA B 1 2 ? -17.031 -19.875 4.656 1 97.56 2 ALA B O 1
ATOM 2496 N N . LYS B 1 3 ? -17.031 -20.703 2.625 1 97.69 3 LYS B N 1
ATOM 2497 C CA . LYS B 1 3 ? -16.047 -21.734 2.924 1 97.69 3 LYS B CA 1
ATOM 2498 C C . LYS B 1 3 ? -15.047 -21.891 1.784 1 97.69 3 LYS B C 1
ATOM 2500 O O . LYS B 1 3 ? -15.414 -21.828 0.61 1 97.69 3 LYS B O 1
ATOM 2505 N N . ILE B 1 4 ? -13.844 -22.141 2.184 1 98.81 4 ILE B N 1
ATOM 2506 C CA . ILE B 1 4 ? -12.82 -22.484 1.198 1 98.81 4 ILE B CA 1
ATOM 2507 C C . ILE B 1 4 ? -12.875 -23.969 0.887 1 98.81 4 ILE B C 1
ATOM 2509 O O . ILE B 1 4 ? -12.719 -24.812 1.783 1 98.81 4 ILE B O 1
ATOM 2513 N N . VAL B 1 5 ? -13.008 -24.281 -0.386 1 98.62 5 VAL B N 1
ATOM 2514 C CA . VAL B 1 5 ? -13.359 -25.656 -0.697 1 98.62 5 VAL B CA 1
ATOM 2515 C C . VAL B 1 5 ? -12.219 -26.328 -1.466 1 98.62 5 VAL B C 1
ATOM 2517 O O . VAL B 1 5 ? -12.188 -27.547 -1.609 1 98.62 5 VAL B O 1
ATOM 2520 N N . LEU B 1 6 ? -11.273 -25.531 -1.901 1 98.81 6 LEU B N 1
ATOM 2521 C CA . LEU B 1 6 ? -10.18 -26.062 -2.705 1 98.81 6 LEU B CA 1
ATOM 2522 C C . LEU B 1 6 ? -9.039 -25.047 -2.799 1 98.81 6 LEU B C 1
ATOM 2524 O O . LEU B 1 6 ? -9.281 -23.844 -2.805 1 98.81 6 LEU B O 1
ATOM 2528 N N . GLY B 1 7 ? -7.828 -25.484 -2.76 1 98.88 7 GLY B N 1
ATOM 2529 C CA . GLY B 1 7 ? -6.637 -24.688 -3.037 1 98.88 7 GLY B CA 1
ATOM 2530 C C . GLY B 1 7 ? -5.781 -25.266 -4.148 1 98.88 7 GLY B C 1
ATOM 2531 O O . GLY B 1 7 ? -5.613 -26.484 -4.234 1 98.88 7 GLY B O 1
ATOM 2532 N N . ILE B 1 8 ? -5.324 -24.438 -5.035 1 98.88 8 ILE B N 1
ATOM 2533 C CA . ILE B 1 8 ? -4.43 -24.859 -6.109 1 98.88 8 ILE B CA 1
ATOM 2534 C C . ILE B 1 8 ? -3.176 -23.984 -6.109 1 98.88 8 ILE B C 1
ATOM 2536 O O . ILE B 1 8 ? -3.264 -22.766 -6.254 1 98.88 8 ILE B O 1
ATOM 2540 N N . GLY B 1 9 ? -2.029 -24.547 -5.859 1 98.81 9 GLY B N 1
ATOM 2541 C CA . GLY B 1 9 ? -0.76 -23.906 -6.145 1 98.81 9 GLY B CA 1
ATOM 2542 C C . GLY B 1 9 ? -0.194 -24.266 -7.504 1 98.81 9 GLY B C 1
ATOM 2543 O O . GLY B 1 9 ? -0.042 -25.453 -7.82 1 98.81 9 GLY B O 1
ATOM 2544 N N . ALA B 1 10 ? 0.089 -23.25 -8.352 1 98.81 10 ALA B N 1
ATOM 2545 C CA . ALA B 1 10 ? 0.58 -23.547 -9.695 1 98.81 10 ALA B CA 1
ATOM 2546 C C . ALA B 1 10 ? 1.645 -22.531 -10.117 1 98.81 10 ALA B C 1
ATOM 2548 O O . ALA B 1 10 ? 1.468 -21.328 -9.938 1 98.81 10 ALA B O 1
ATOM 2549 N N . SER B 1 11 ? 2.738 -23.078 -10.648 1 98.5 11 SER B N 1
ATOM 2550 C CA . SER B 1 11 ? 3.742 -22.203 -11.258 1 98.5 11 SER B CA 1
ATOM 2551 C C . SER B 1 11 ? 3.205 -21.531 -12.516 1 98.5 11 SER B C 1
ATOM 2553 O O . SER B 1 11 ? 2.23 -22 -13.109 1 98.5 11 SER B O 1
ATOM 2555 N N . HIS B 1 12 ? 3.795 -20.391 -12.852 1 97.25 12 HIS B N 1
ATOM 2556 C CA . HIS B 1 12 ? 3.49 -19.719 -14.117 1 97.25 12 HIS B CA 1
ATOM 2557 C C . HIS B 1 12 ? 4.766 -19.344 -14.859 1 97.25 12 HIS B C 1
ATOM 2559 O O . HIS B 1 12 ? 5.82 -19.172 -14.25 1 97.25 12 HIS B O 1
ATOM 2565 N N . SER B 1 13 ? 4.723 -19.344 -16.203 1 92.56 13 SER B N 1
ATOM 2566 C CA . SER B 1 13 ? 5.777 -18.844 -17.078 1 92.56 13 SER B CA 1
ATOM 2567 C C . SER B 1 13 ? 5.207 -18.328 -18.391 1 92.56 13 SER B C 1
ATOM 2569 O O . SER B 1 13 ? 4.473 -19.047 -19.078 1 92.56 13 SER B O 1
ATOM 2571 N N . THR B 1 14 ? 5.57 -17.094 -18.703 1 89.44 14 THR B N 1
ATOM 2572 C CA . THR B 1 14 ? 5.102 -16.562 -19.969 1 89.44 14 THR B CA 1
ATOM 2573 C C . THR B 1 14 ? 5.719 -17.328 -21.141 1 89.44 14 THR B C 1
ATOM 2575 O O . THR B 1 14 ? 5.18 -17.312 -22.25 1 89.44 14 THR B O 1
ATOM 2578 N N . LEU B 1 15 ? 6.773 -18.016 -20.906 1 89.12 15 LEU B N 1
ATOM 2579 C CA . LEU B 1 15 ? 7.48 -18.75 -21.953 1 89.12 15 LEU B CA 1
ATOM 2580 C C . LEU B 1 15 ? 6.688 -19.969 -22.406 1 89.12 15 LEU B C 1
ATOM 2582 O O . LEU B 1 15 ? 6.883 -20.484 -23.5 1 89.12 15 LEU B O 1
ATOM 2586 N N . MET B 1 16 ? 5.828 -20.453 -21.547 1 91.75 16 MET B N 1
ATOM 2587 C CA . MET B 1 16 ? 4.969 -21.562 -21.938 1 91.75 16 MET B CA 1
ATOM 2588 C C . MET B 1 16 ? 4.004 -21.141 -23.047 1 91.75 16 MET B C 1
ATOM 2590 O O . MET B 1 16 ? 3.533 -21.969 -23.828 1 91.75 16 MET B O 1
ATOM 2594 N N . ASN B 1 17 ? 3.752 -19.828 -23.078 1 92.88 17 ASN B N 1
ATOM 2595 C CA . ASN B 1 17 ? 2.891 -19.297 -24.125 1 92.88 17 ASN B CA 1
ATOM 2596 C C . ASN B 1 17 ? 3.689 -18.938 -25.375 1 92.88 17 ASN B C 1
ATOM 2598 O O . ASN B 1 17 ? 3.242 -19.188 -26.5 1 92.88 17 ASN B O 1
ATOM 2602 N N . THR B 1 18 ? 4.879 -18.422 -25.172 1 89.94 18 THR B N 1
ATOM 2603 C CA . THR B 1 18 ? 5.57 -17.797 -26.297 1 89.94 18 THR B CA 1
ATOM 2604 C C . THR B 1 18 ? 6.625 -18.734 -26.875 1 89.94 18 THR B C 1
ATOM 2606 O O . THR B 1 18 ? 7.031 -18.578 -28.031 1 89.94 18 THR B O 1
ATOM 2609 N N . HIS B 1 19 ? 7.035 -19.719 -26.141 1 88.56 19 HIS B N 1
ATOM 2610 C CA . HIS B 1 19 ? 8.18 -20.516 -26.578 1 88.56 19 HIS B CA 1
ATOM 2611 C C . HIS B 1 19 ? 7.859 -22 -26.531 1 88.56 19 HIS B C 1
ATOM 2613 O O . HIS B 1 19 ? 8.758 -22.828 -26.375 1 88.56 19 HIS B O 1
ATOM 2619 N N . TRP B 1 20 ? 6.664 -22.328 -26.609 1 91.31 20 TRP B N 1
ATOM 2620 C CA . TRP B 1 20 ? 6.254 -23.734 -26.516 1 91.31 20 TRP B CA 1
ATOM 2621 C C . TRP B 1 20 ? 6.98 -24.578 -27.547 1 91.31 20 TRP B C 1
ATOM 2623 O O . TRP B 1 20 ? 7.531 -25.641 -27.219 1 91.31 20 TRP B O 1
ATOM 2633 N N . GLU B 1 21 ? 7.094 -24.078 -28.766 1 91.94 21 GLU B N 1
ATOM 2634 C CA . GLU B 1 21 ? 7.676 -24.859 -29.859 1 91.94 21 GLU B CA 1
ATOM 2635 C C . GLU B 1 21 ? 9.18 -25.016 -29.688 1 91.94 21 GLU B C 1
ATOM 2637 O O . GLU B 1 21 ? 9.766 -26 -30.141 1 91.94 21 GLU B O 1
ATOM 2642 N N . GLU B 1 22 ? 9.742 -24.094 -29.016 1 90.69 22 GLU B N 1
ATOM 2643 C CA . GLU B 1 22 ? 11.188 -24.094 -28.828 1 90.69 22 GLU B CA 1
ATOM 2644 C C . GLU B 1 22 ? 11.578 -24.922 -27.594 1 90.69 22 GLU B C 1
ATOM 2646 O O . GLU B 1 22 ? 12.758 -25.203 -27.375 1 90.69 22 GLU B O 1
ATOM 2651 N N . THR B 1 23 ? 10.609 -25.312 -26.859 1 92.62 23 THR B N 1
ATOM 2652 C CA . THR B 1 23 ? 10.875 -26.109 -25.656 1 92.62 23 THR B CA 1
ATOM 2653 C C . THR B 1 23 ? 11.352 -27.516 -26.031 1 92.62 23 THR B C 1
ATOM 2655 O O . THR B 1 23 ? 10.68 -28.219 -26.797 1 92.62 23 THR B O 1
ATOM 2658 N N . THR B 1 24 ? 12.547 -27.859 -25.562 1 94.06 24 THR B N 1
ATOM 2659 C CA . THR B 1 24 ? 13.102 -29.172 -25.859 1 94.06 24 THR B CA 1
ATOM 2660 C C . THR B 1 24 ? 12.602 -30.203 -24.844 1 94.06 24 THR B C 1
ATOM 2662 O O . THR B 1 24 ? 12.461 -31.391 -25.188 1 94.06 24 THR B O 1
ATOM 2665 N N . HIS B 1 25 ? 12.352 -29.781 -23.641 1 95.25 25 HIS B N 1
ATOM 2666 C CA . HIS B 1 25 ? 11.766 -30.656 -22.625 1 95.25 25 HIS B CA 1
ATOM 2667 C C . HIS B 1 25 ? 10.25 -30.75 -22.797 1 95.25 25 HIS B C 1
ATOM 2669 O O . HIS B 1 25 ? 9.492 -30.484 -21.859 1 95.25 25 HIS B O 1
ATOM 2675 N N . LYS B 1 26 ? 9.852 -31.281 -23.906 1 95.19 26 LYS B N 1
ATOM 2676 C CA . LYS B 1 26 ? 8.445 -31.266 -24.312 1 95.19 26 LYS B CA 1
ATOM 2677 C C . LYS B 1 26 ? 7.617 -32.188 -23.422 1 95.19 26 LYS B C 1
ATOM 2679 O O . LYS B 1 26 ? 6.492 -31.844 -23.047 1 95.19 26 LYS B O 1
ATOM 2684 N N . ALA B 1 27 ? 8.195 -33.375 -23.156 1 96.94 27 ALA B N 1
ATOM 2685 C CA . ALA B 1 27 ? 7.461 -34.312 -22.312 1 96.94 27 ALA B CA 1
ATOM 2686 C C . ALA B 1 27 ? 7.184 -33.719 -20.922 1 96.94 27 ALA B C 1
ATOM 2688 O O . ALA B 1 27 ? 6.078 -33.844 -20.406 1 96.94 27 ALA B O 1
ATOM 2689 N N . GLU B 1 28 ? 8.18 -33.094 -20.375 1 96.81 28 GLU B N 1
ATOM 2690 C CA . GLU B 1 28 ? 8.039 -32.406 -19.094 1 96.81 28 GLU B CA 1
ATOM 2691 C C . GLU B 1 28 ? 7.016 -31.281 -19.172 1 96.81 28 GLU B C 1
ATOM 2693 O O . GLU B 1 28 ? 6.152 -31.172 -18.297 1 96.81 28 GLU B O 1
ATOM 2698 N N . ALA B 1 29 ? 7.113 -30.531 -20.219 1 97.19 29 ALA B N 1
ATOM 2699 C CA . ALA B 1 29 ? 6.195 -29.406 -20.438 1 97.19 29 ALA B CA 1
ATOM 2700 C C . ALA B 1 29 ? 4.754 -29.906 -20.531 1 97.19 29 ALA B C 1
ATOM 2702 O O . ALA B 1 29 ? 3.844 -29.281 -19.969 1 97.19 29 ALA B O 1
ATOM 2703 N N . GLU B 1 30 ? 4.57 -31 -21.234 1 97.38 30 GLU B N 1
ATOM 2704 C CA . GLU B 1 30 ? 3.234 -31.562 -21.422 1 97.38 30 GLU B CA 1
ATOM 2705 C C . GLU B 1 30 ? 2.68 -32.094 -20.094 1 97.38 30 GLU B C 1
ATOM 2707 O O . GLU B 1 30 ? 1.492 -31.922 -19.812 1 97.38 30 GLU B O 1
ATOM 2712 N N . ARG B 1 31 ? 3.525 -32.719 -19.297 1 97.81 31 ARG B N 1
ATOM 2713 C CA . ARG B 1 31 ? 3.082 -33.188 -18 1 97.81 31 ARG B CA 1
ATOM 2714 C C . ARG B 1 31 ? 2.627 -32.031 -17.109 1 97.81 31 ARG B C 1
ATOM 2716 O O . ARG B 1 31 ? 1.625 -32.156 -16.391 1 97.81 31 ARG B O 1
ATOM 2723 N N . PHE B 1 32 ? 3.373 -31.016 -17.109 1 98.06 32 PHE B N 1
ATOM 2724 C CA . PHE B 1 32 ? 2.98 -29.828 -16.359 1 98.06 32 PHE B CA 1
ATOM 2725 C C . PHE B 1 32 ? 1.64 -29.297 -16.844 1 98.06 32 PHE B C 1
ATOM 2727 O O . PHE B 1 32 ? 0.745 -29.016 -16.047 1 98.06 32 PHE B O 1
ATOM 2734 N N . ARG B 1 33 ? 1.474 -29.078 -18.141 1 97.5 33 ARG B N 1
ATOM 2735 C CA . ARG B 1 33 ? 0.234 -28.578 -18.719 1 97.5 33 ARG B CA 1
ATOM 2736 C C . ARG B 1 33 ? -0.94 -29.484 -18.391 1 97.5 33 ARG B C 1
ATOM 2738 O O . ARG B 1 33 ? -2.041 -29.016 -18.109 1 97.5 33 ARG B O 1
ATOM 2745 N N . ASP B 1 34 ? -0.724 -30.812 -18.469 1 98.12 34 ASP B N 1
ATOM 2746 C CA . ASP B 1 34 ? -1.762 -31.766 -18.109 1 98.12 34 ASP B CA 1
ATOM 2747 C C . ASP B 1 34 ? -2.213 -31.578 -16.672 1 98.12 34 ASP B C 1
ATOM 2749 O O . ASP B 1 34 ? -3.4 -31.688 -16.359 1 98.12 34 ASP B O 1
ATOM 2753 N N . ALA B 1 35 ? -1.239 -31.312 -15.836 1 98.62 35 ALA B N 1
ATOM 2754 C CA . ALA B 1 35 ? -1.558 -31.062 -14.438 1 98.62 35 ALA B CA 1
ATOM 2755 C C . ALA B 1 35 ? -2.43 -29.812 -14.289 1 98.62 35 ALA B C 1
ATOM 2757 O O . ALA B 1 35 ? -3.326 -29.781 -13.438 1 98.62 35 ALA B O 1
ATOM 2758 N N . LEU B 1 36 ? -2.193 -28.766 -15.062 1 98.62 36 LEU B N 1
ATOM 2759 C CA . LEU B 1 36 ? -3.039 -27.578 -15.047 1 98.62 36 LEU B CA 1
ATOM 2760 C C . LEU B 1 36 ? -4.461 -27.922 -15.477 1 98.62 36 LEU B C 1
ATOM 2762 O O . LEU B 1 36 ? -5.426 -27.438 -14.875 1 98.62 36 LEU B O 1
ATOM 2766 N N . TYR B 1 37 ? -4.57 -28.766 -16.469 1 98.25 37 TYR B N 1
ATOM 2767 C CA . TYR B 1 37 ? -5.883 -29.172 -16.953 1 98.25 37 TYR B CA 1
ATOM 2768 C C . TYR B 1 37 ? -6.637 -29.969 -15.898 1 98.25 37 TYR B C 1
ATOM 2770 O O . TYR B 1 37 ? -7.836 -29.766 -15.695 1 98.25 37 TYR B O 1
ATOM 2778 N N . LEU B 1 38 ? -5.906 -30.844 -15.297 1 98.38 38 LEU B N 1
ATOM 2779 C CA . LEU B 1 38 ? -6.523 -31.609 -14.234 1 98.38 38 LEU B CA 1
ATOM 2780 C C . LEU B 1 38 ? -6.988 -30.703 -13.094 1 98.38 38 LEU B C 1
ATOM 2782 O O . LEU B 1 38 ? -8.055 -30.938 -12.516 1 98.38 38 LEU B O 1
ATOM 2786 N N . SER B 1 39 ? -6.191 -29.734 -12.773 1 98.69 39 SER B N 1
ATOM 2787 C CA . SER B 1 39 ? -6.555 -28.766 -11.742 1 98.69 39 SER B CA 1
ATOM 2788 C C . SER B 1 39 ? -7.816 -28 -12.133 1 98.69 39 SER B C 1
ATOM 2790 O O . SER B 1 39 ? -8.68 -27.75 -11.289 1 98.69 39 SER B O 1
ATOM 2792 N N . ARG B 1 40 ? -7.898 -27.594 -13.375 1 98.81 40 ARG B N 1
ATOM 2793 C CA . ARG B 1 40 ? -9.086 -26.906 -13.891 1 98.81 40 ARG B CA 1
ATOM 2794 C C . ARG B 1 40 ? -10.336 -27.766 -13.703 1 98.81 40 ARG B C 1
ATOM 2796 O O . ARG B 1 40 ? -11.383 -27.266 -13.305 1 98.81 40 ARG B O 1
ATOM 2803 N N . GLU B 1 41 ? -10.203 -29.016 -14 1 98.5 41 GLU B N 1
ATOM 2804 C CA . GLU B 1 41 ? -11.32 -29.938 -13.828 1 98.5 41 GLU B CA 1
ATOM 2805 C C . GLU B 1 41 ? -11.758 -30.016 -12.367 1 98.5 41 GLU B C 1
ATOM 2807 O O . GLU B 1 41 ? -12.953 -30.062 -12.07 1 98.5 41 GLU B O 1
ATOM 2812 N N . LYS B 1 42 ? -10.781 -30.031 -11.508 1 98.25 42 LYS B N 1
ATOM 2813 C CA . LYS B 1 42 ? -11.086 -30.094 -10.078 1 98.25 42 LYS B CA 1
ATOM 2814 C C . LYS B 1 42 ? -11.773 -28.797 -9.617 1 98.25 42 LYS B C 1
ATOM 2816 O O . LYS B 1 42 ? -12.672 -28.844 -8.773 1 98.25 42 LYS B O 1
ATOM 2821 N N . ILE B 1 43 ? -11.328 -27.656 -10.109 1 98.81 43 ILE B N 1
ATOM 2822 C CA . ILE B 1 43 ? -11.977 -26.391 -9.789 1 98.81 43 ILE B CA 1
ATOM 2823 C C . ILE B 1 43 ? -13.43 -26.406 -10.258 1 98.81 43 ILE B C 1
ATOM 2825 O O . ILE B 1 43 ? -14.336 -26.094 -9.492 1 98.81 43 ILE B O 1
ATOM 2829 N N . ALA B 1 44 ? -13.656 -26.859 -11.484 1 98.69 44 ALA B N 1
ATOM 2830 C CA . ALA B 1 44 ? -15.008 -26.922 -12.023 1 98.69 44 ALA B CA 1
ATOM 2831 C C . ALA B 1 44 ? -15.891 -27.828 -11.172 1 98.69 44 ALA B C 1
ATOM 2833 O O . ALA B 1 44 ? -17.031 -27.484 -10.867 1 98.69 44 ALA B O 1
ATOM 2834 N N . ALA B 1 45 ? -15.32 -28.922 -10.828 1 98.12 45 ALA B N 1
ATOM 2835 C CA . ALA B 1 45 ? -16.062 -29.922 -10.055 1 98.12 45 ALA B CA 1
ATOM 2836 C C . ALA B 1 45 ? -16.438 -29.375 -8.672 1 98.12 45 ALA B C 1
ATOM 2838 O O . ALA B 1 45 ? -17.453 -29.766 -8.102 1 98.12 45 ALA B O 1
ATOM 2839 N N . SER B 1 46 ? -15.672 -28.469 -8.156 1 98.12 46 SER B N 1
ATOM 2840 C CA . SER B 1 46 ? -15.914 -27.906 -6.824 1 98.12 46 SER B CA 1
ATOM 2841 C C . SER B 1 46 ? -17.031 -26.875 -6.859 1 98.12 46 SER B C 1
ATOM 2843 O O . SER B 1 46 ? -17.516 -26.438 -5.809 1 98.12 46 SER B O 1
ATOM 2845 N N . LYS B 1 47 ? -17.453 -26.375 -8.023 1 98.12 47 LYS B N 1
ATOM 2846 C CA . LYS B 1 47 ? -18.547 -25.422 -8.25 1 98.12 47 LYS B CA 1
ATOM 2847 C C . LYS B 1 47 ? -18.328 -24.141 -7.445 1 98.12 47 LYS B C 1
ATOM 2849 O O . LYS B 1 47 ? -19.203 -23.75 -6.668 1 98.12 47 LYS B O 1
ATOM 2854 N N . PRO B 1 48 ? -17.219 -23.516 -7.719 1 98.75 48 PRO B N 1
ATOM 2855 C CA . PRO B 1 48 ? -16.938 -22.312 -6.945 1 98.75 48 PRO B CA 1
ATOM 2856 C C . PRO B 1 48 ? -17.891 -21.172 -7.27 1 98.75 48 PRO B C 1
ATOM 2858 O O . PRO B 1 48 ? -18.344 -21.031 -8.406 1 98.75 48 PRO B O 1
ATOM 2861 N N . ASP B 1 49 ? -18.219 -20.312 -6.258 1 98.88 49 ASP B N 1
ATOM 2862 C CA . ASP B 1 49 ? -18.938 -19.062 -6.445 1 98.88 49 ASP B CA 1
ATOM 2863 C C . ASP B 1 49 ? -17.969 -17.906 -6.676 1 98.88 49 ASP B C 1
ATOM 2865 O O . ASP B 1 49 ? -18.328 -16.891 -7.277 1 98.88 49 ASP B O 1
ATOM 2869 N N . VAL B 1 50 ? -16.75 -18.016 -6.203 1 98.94 50 VAL B N 1
ATOM 2870 C CA . VAL B 1 50 ? -15.711 -17 -6.34 1 98.94 50 VAL B CA 1
ATOM 2871 C C . VAL B 1 50 ? -14.328 -17.641 -6.219 1 98.94 50 VAL B C 1
ATOM 2873 O O . VAL B 1 50 ? -14.172 -18.656 -5.547 1 98.94 50 VAL B O 1
ATOM 2876 N N . VAL B 1 51 ? -13.359 -17.109 -6.914 1 98.94 51 VAL B N 1
ATOM 2877 C CA . VAL B 1 51 ? -11.977 -17.578 -6.844 1 98.94 51 VAL B CA 1
ATOM 2878 C C . VAL B 1 51 ? -11.07 -16.453 -6.363 1 98.94 51 VAL B C 1
ATOM 2880 O O . VAL B 1 51 ? -11.023 -15.383 -6.977 1 98.94 51 VAL B O 1
ATOM 2883 N N . LEU B 1 52 ? -10.453 -16.688 -5.227 1 98.94 52 LEU B N 1
ATOM 2884 C CA . LEU B 1 52 ? -9.414 -15.789 -4.738 1 98.94 52 LEU B CA 1
ATOM 2885 C C . LEU B 1 52 ? -8.055 -16.141 -5.348 1 98.94 52 LEU B C 1
ATOM 2887 O O . LEU B 1 52 ? -7.547 -17.25 -5.137 1 98.94 52 LEU B O 1
ATOM 2891 N N . ILE B 1 53 ? -7.488 -15.219 -6.117 1 98.94 53 ILE B N 1
ATOM 2892 C CA . ILE B 1 53 ? -6.207 -15.484 -6.766 1 98.94 53 ILE B CA 1
ATOM 2893 C C . ILE B 1 53 ? -5.102 -14.695 -6.066 1 98.94 53 ILE B C 1
ATOM 2895 O O . ILE B 1 53 ? -5.094 -13.469 -6.098 1 98.94 53 ILE B O 1
ATOM 2899 N N . LEU B 1 54 ? -4.207 -15.43 -5.414 1 98.94 54 LEU B N 1
ATOM 2900 C CA . LEU B 1 54 ? -2.986 -14.867 -4.844 1 98.94 54 LEU B CA 1
ATOM 2901 C C . LEU B 1 54 ? -1.854 -14.883 -5.863 1 98.94 54 LEU B C 1
ATOM 2903 O O . LEU B 1 54 ? -1.503 -15.938 -6.395 1 98.94 54 LEU B O 1
ATOM 2907 N N . GLY B 1 55 ? -1.329 -13.758 -6.184 1 98.69 55 GLY B N 1
ATOM 2908 C CA . GLY B 1 55 ? -0.256 -13.719 -7.164 1 98.69 55 GLY B CA 1
ATOM 2909 C C . GLY B 1 55 ? 0.589 -12.461 -7.074 1 98.69 55 GLY B C 1
ATOM 2910 O O . GLY B 1 55 ? 0.345 -11.602 -6.227 1 98.69 55 GLY B O 1
ATOM 2911 N N . SER B 1 56 ? 1.609 -12.43 -7.848 1 97.94 56 SER B N 1
ATOM 2912 C CA . SER B 1 56 ? 2.523 -11.297 -7.898 1 97.94 56 SER B CA 1
ATOM 2913 C C . SER B 1 56 ? 2.158 -10.344 -9.039 1 97.94 56 SER B C 1
ATOM 2915 O O . SER B 1 56 ? 1.172 -10.562 -9.742 1 97.94 56 SER B O 1
ATOM 2917 N N . ASN B 1 57 ? 2.846 -9.273 -9.172 1 96.75 57 ASN B N 1
ATOM 2918 C CA . ASN B 1 57 ? 2.822 -8.336 -10.289 1 96.75 57 ASN B CA 1
ATOM 2919 C C . ASN B 1 57 ? 4.23 -8.047 -10.805 1 96.75 57 ASN B C 1
ATOM 2921 O O . ASN B 1 57 ? 5.082 -7.566 -10.062 1 96.75 57 ASN B O 1
ATOM 2925 N N . HIS B 1 58 ? 4.523 -8.406 -12.023 1 93.69 58 HIS B N 1
ATOM 2926 C CA . HIS B 1 58 ? 5.844 -8.32 -12.633 1 93.69 58 HIS B CA 1
ATOM 2927 C C . HIS B 1 58 ? 6.086 -6.941 -13.242 1 93.69 58 HIS B C 1
ATOM 2929 O O . HIS B 1 58 ? 6.562 -6.832 -14.375 1 93.69 58 HIS B O 1
ATOM 2935 N N . PHE B 1 59 ? 5.715 -5.93 -12.594 1 93.31 59 PHE B N 1
ATOM 2936 C CA . PHE B 1 59 ? 5.895 -4.531 -12.961 1 93.31 59 PHE B CA 1
ATOM 2937 C C . PHE B 1 59 ? 5.117 -4.199 -14.227 1 93.31 59 PHE B C 1
ATOM 2939 O O . PHE B 1 59 ? 5.652 -3.568 -15.141 1 93.31 59 PHE B O 1
ATOM 2946 N N . ARG B 1 60 ? 3.869 -4.672 -14.305 1 91.25 60 ARG B N 1
ATOM 2947 C CA . ARG B 1 60 ? 2.941 -4.316 -15.367 1 91.25 60 ARG B CA 1
ATOM 2948 C C . ARG B 1 60 ? 1.726 -3.58 -14.812 1 91.25 60 ARG B C 1
ATOM 2950 O O . ARG B 1 60 ? 1.024 -2.887 -15.555 1 91.25 60 ARG B O 1
ATOM 2957 N N . GLY B 1 61 ? 1.557 -3.703 -13.523 1 91 61 GLY B N 1
ATOM 2958 C CA . GLY B 1 61 ? 0.521 -2.977 -12.805 1 91 61 GLY B CA 1
ATOM 2959 C C . GLY B 1 61 ? 1.053 -2.197 -11.617 1 91 61 GLY B C 1
ATOM 2960 O O . GLY B 1 61 ? 0.477 -1.179 -11.227 1 91 61 GLY B O 1
ATOM 2961 N N . PHE B 1 62 ? 2.021 -2.711 -11.047 1 94.44 62 PHE B N 1
ATOM 2962 C CA . PHE B 1 62 ? 2.75 -2.082 -9.953 1 94.44 62 PHE B CA 1
ATOM 2963 C C . PHE B 1 62 ? 4.148 -1.674 -10.391 1 94.44 62 PHE B C 1
ATOM 2965 O O . PHE B 1 62 ? 4.809 -2.402 -11.141 1 94.44 62 PHE B O 1
ATOM 2972 N N . TRP B 1 63 ? 4.52 -0.561 -10.023 1 95.25 63 TRP B N 1
ATOM 2973 C CA . TRP B 1 63 ? 5.809 0.015 -10.391 1 95.25 63 TRP B CA 1
ATOM 2974 C C . TRP B 1 63 ? 6.523 0.576 -9.164 1 95.25 63 TRP B C 1
ATOM 2976 O O . TRP B 1 63 ? 5.926 0.693 -8.086 1 95.25 63 TRP B O 1
ATOM 2986 N N . LEU B 1 64 ? 7.773 0.937 -9.375 1 96.69 64 LEU B N 1
ATOM 2987 C CA . LEU B 1 64 ? 8.586 1.382 -8.25 1 96.69 64 LEU B CA 1
ATOM 2988 C C . LEU B 1 64 ? 8.055 2.697 -7.684 1 96.69 64 LEU B C 1
ATOM 2990 O O . LEU B 1 64 ? 8.422 3.094 -6.578 1 96.69 64 LEU B O 1
ATOM 2994 N N . ASP B 1 65 ? 7.145 3.303 -8.398 1 94.69 65 ASP B N 1
ATOM 2995 C CA . ASP B 1 65 ? 6.594 4.566 -7.914 1 94.69 65 ASP B CA 1
ATOM 2996 C C . ASP B 1 65 ? 5.621 4.336 -6.762 1 94.69 65 ASP B C 1
ATOM 2998 O O . ASP B 1 65 ? 5.277 5.27 -6.035 1 94.69 65 ASP B O 1
ATOM 3002 N N . LEU B 1 66 ? 5.137 3.074 -6.594 1 96.69 66 LEU B N 1
ATOM 3003 C CA . LEU B 1 66 ? 4.281 2.732 -5.461 1 96.69 66 LEU B CA 1
ATOM 3004 C C . LEU B 1 66 ? 4.188 1.22 -5.289 1 96.69 66 LEU B C 1
ATOM 3006 O O . LEU B 1 66 ? 3.629 0.526 -6.141 1 96.69 66 LEU B O 1
ATOM 3010 N N . ILE B 1 67 ? 4.66 0.725 -4.137 1 97.38 67 ILE B N 1
ATOM 3011 C CA . ILE B 1 67 ? 4.695 -0.719 -3.932 1 97.38 67 ILE B CA 1
ATOM 3012 C C . ILE B 1 67 ? 4.129 -1.057 -2.555 1 97.38 67 ILE B C 1
ATOM 3014 O O . ILE B 1 67 ? 4.832 -0.961 -1.546 1 97.38 67 ILE B O 1
ATOM 3018 N N . PRO B 1 68 ? 2.941 -1.573 -2.479 1 98.44 68 PRO B N 1
ATOM 3019 C CA . PRO B 1 68 ? 2.404 -2.146 -1.242 1 98.44 68 PRO B CA 1
ATOM 3020 C C . PRO B 1 68 ? 2.789 -3.613 -1.057 1 98.44 68 PRO B C 1
ATOM 3022 O O . PRO B 1 68 ? 3.119 -4.297 -2.029 1 98.44 68 PRO B O 1
ATOM 3025 N N . ALA B 1 69 ? 2.762 -4.027 0.18 1 98.69 69 ALA B N 1
ATOM 3026 C CA . ALA B 1 69 ? 3.039 -5.43 0.487 1 98.69 69 ALA B CA 1
ATOM 3027 C C . ALA B 1 69 ? 1.933 -6.336 -0.041 1 98.69 69 ALA B C 1
ATOM 3029 O O . ALA B 1 69 ? 2.207 -7.375 -0.646 1 98.69 69 ALA B O 1
ATOM 3030 N N . PHE B 1 70 ? 0.665 -5.938 0.23 1 98.88 70 PHE B N 1
ATOM 3031 C CA . PHE B 1 70 ? -0.542 -6.656 -0.156 1 98.88 70 PHE B CA 1
ATOM 3032 C C . PHE B 1 70 ? -1.569 -5.707 -0.761 1 98.88 70 PHE B C 1
ATOM 3034 O O . PHE B 1 70 ? -1.867 -4.656 -0.187 1 98.88 70 PHE B O 1
ATOM 3041 N N . THR B 1 71 ? -2.084 -6.023 -1.917 1 98.88 71 THR B N 1
ATOM 3042 C CA . THR B 1 71 ? -3.102 -5.191 -2.551 1 98.88 71 THR B CA 1
ATOM 3043 C C . THR B 1 71 ? -4.297 -6.035 -2.982 1 98.88 71 THR B C 1
ATOM 3045 O O . THR B 1 71 ? -4.156 -6.961 -3.783 1 98.88 71 THR B O 1
ATOM 3048 N N . LEU B 1 72 ? -5.414 -5.738 -2.459 1 98.94 72 LEU B N 1
ATOM 3049 C CA . LEU B 1 72 ? -6.645 -6.426 -2.83 1 98.94 72 LEU B CA 1
ATOM 3050 C C . LEU B 1 72 ? -7.414 -5.641 -3.887 1 98.94 72 LEU B C 1
ATOM 3052 O O . LEU B 1 72 ? -7.633 -4.438 -3.73 1 98.94 72 LEU B O 1
ATOM 3056 N N . GLY B 1 73 ? -7.723 -6.309 -5.062 1 98.88 73 GLY B N 1
ATOM 3057 C CA . GLY B 1 73 ? -8.633 -5.699 -6.016 1 98.88 73 GLY B CA 1
ATOM 3058 C C . GLY B 1 73 ? -10.07 -5.664 -5.531 1 98.88 73 GLY B C 1
ATOM 3059 O O . GLY B 1 73 ? -10.664 -6.711 -5.25 1 98.88 73 GLY B O 1
ATOM 3060 N N . VAL B 1 74 ? -10.672 -4.438 -5.461 1 98.88 74 VAL B N 1
ATOM 3061 C CA . VAL B 1 74 ? -11.992 -4.324 -4.848 1 98.88 74 VAL B CA 1
ATOM 3062 C C . VAL B 1 74 ? -12.953 -3.643 -5.816 1 98.88 74 VAL B C 1
ATOM 3064 O O . VAL B 1 74 ? -13.984 -3.104 -5.402 1 98.88 74 VAL B O 1
ATOM 3067 N N . GLY B 1 75 ? -12.672 -3.559 -7.023 1 98.19 75 GLY B N 1
ATOM 3068 C CA . GLY B 1 75 ? -13.438 -2.979 -8.117 1 98.19 75 GLY B CA 1
ATOM 3069 C C . GLY B 1 75 ? -13.094 -3.574 -9.469 1 98.19 75 GLY B C 1
ATOM 3070 O O . GLY B 1 75 ? -13.133 -4.793 -9.641 1 98.19 75 GLY B O 1
ATOM 3071 N N . GLU B 1 76 ? -12.727 -2.73 -10.414 1 98 76 GLU B N 1
ATOM 3072 C CA . GLU B 1 76 ? -12.328 -3.213 -11.734 1 98 76 GLU B CA 1
ATOM 3073 C C . GLU B 1 76 ? -10.977 -3.924 -11.672 1 98 76 GLU B C 1
ATOM 3075 O O . GLU B 1 76 ? -10.125 -3.584 -10.844 1 98 76 GLU B O 1
ATOM 3080 N N . CYS B 1 77 ? -10.867 -4.898 -12.43 1 98.5 77 CYS B N 1
ATOM 3081 C CA . CYS B 1 77 ? -9.609 -5.621 -12.625 1 98.5 77 CYS B CA 1
ATOM 3082 C C . CYS B 1 77 ? -9.305 -5.793 -14.109 1 98.5 77 CYS B C 1
ATOM 3084 O O . CYS B 1 77 ? -10.133 -6.316 -14.859 1 98.5 77 CYS B O 1
ATOM 3086 N N . ILE B 1 78 ? -8.156 -5.328 -14.531 1 97.94 78 ILE B N 1
ATOM 3087 C CA . ILE B 1 78 ? -7.781 -5.344 -15.938 1 97.94 78 ILE B CA 1
ATOM 3088 C C . ILE B 1 78 ? -6.508 -6.168 -16.125 1 97.94 78 ILE B C 1
ATOM 3090 O O . ILE B 1 78 ? -5.484 -5.887 -15.5 1 97.94 78 ILE B O 1
ATOM 3094 N N . SER B 1 79 ? -6.57 -7.16 -16.906 1 97.75 79 SER B N 1
ATOM 3095 C CA . SER B 1 79 ? -5.391 -7.949 -17.25 1 97.75 79 SER B CA 1
ATOM 3096 C C . SER B 1 79 ? -4.574 -7.281 -18.344 1 97.75 79 SER B C 1
ATOM 3098 O O . SER B 1 79 ? -5.141 -6.746 -19.297 1 97.75 79 SER B O 1
ATOM 3100 N N . SER B 1 80 ? -3.281 -7.336 -18.266 1 93.94 80 SER B N 1
ATOM 3101 C CA . SER B 1 80 ? -2.383 -6.602 -19.156 1 93.94 80 SER B CA 1
ATOM 3102 C C . SER B 1 80 ? -2.287 -7.266 -20.531 1 93.94 80 SER B C 1
ATOM 3104 O O . SER B 1 80 ? -1.994 -6.605 -21.531 1 93.94 80 SER B O 1
ATOM 3106 N N . GLY B 1 81 ? -2.451 -8.531 -20.609 1 94.19 81 GLY B N 1
ATOM 3107 C CA . GLY B 1 81 ? -2.465 -9.234 -21.875 1 94.19 81 GLY B CA 1
ATOM 3108 C C . GLY B 1 81 ? -1.076 -9.492 -22.438 1 94.19 81 GLY B C 1
ATOM 3109 O O . GLY B 1 81 ? -0.924 -9.828 -23.609 1 94.19 81 GLY B O 1
ATOM 3110 N N . GLU B 1 82 ? -0.041 -9.359 -21.672 1 89.38 82 GLU B N 1
ATOM 3111 C CA . GLU B 1 82 ? 1.31 -9.555 -22.188 1 89.38 82 GLU B CA 1
ATOM 3112 C C . GLU B 1 82 ? 1.594 -11.031 -22.438 1 89.38 82 GLU B C 1
ATOM 3114 O O . GLU B 1 82 ? 1.013 -11.898 -21.781 1 89.38 82 GLU B O 1
ATOM 3119 N N . SER B 1 83 ? 2.379 -11.414 -23.391 1 90.31 83 SER B N 1
ATOM 3120 C CA . SER B 1 83 ? 2.912 -12.734 -23.703 1 90.31 83 SER B CA 1
ATOM 3121 C C . SER B 1 83 ? 1.79 -13.727 -23.984 1 90.31 83 SER B C 1
ATOM 3123 O O . SER B 1 83 ? 1.883 -14.898 -23.609 1 90.31 83 SER B O 1
ATOM 3125 N N . GLY B 1 84 ? 0.722 -13.25 -24.484 1 93.75 84 GLY B N 1
ATOM 3126 C CA . GLY B 1 84 ? -0.357 -14.133 -24.891 1 93.75 84 GLY B CA 1
ATOM 3127 C C . GLY B 1 84 ? -1.309 -14.469 -23.766 1 93.75 84 GLY B C 1
ATOM 3128 O O . GLY B 1 84 ? -2.17 -15.344 -23.906 1 93.75 84 GLY B O 1
ATOM 3129 N N . THR B 1 85 ? -1.156 -13.812 -22.625 1 95.69 85 THR B N 1
ATOM 3130 C CA . THR B 1 85 ? -2.107 -13.984 -21.531 1 95.69 85 THR B CA 1
ATOM 3131 C C . THR B 1 85 ? -3.385 -13.195 -21.797 1 95.69 85 THR B C 1
ATOM 3133 O O . THR B 1 85 ? -3.428 -12.359 -22.703 1 95.69 85 THR B O 1
ATOM 3136 N N . PRO B 1 86 ? -4.457 -13.492 -21.031 1 95.94 86 PRO B N 1
ATOM 3137 C CA . PRO B 1 86 ? -5.703 -12.742 -21.219 1 95.94 86 PRO B CA 1
ATOM 3138 C C . PRO B 1 86 ? -5.508 -11.234 -21.062 1 95.94 86 PRO B C 1
ATOM 3140 O O . PRO B 1 86 ? -4.734 -10.789 -20.219 1 95.94 86 PRO B O 1
ATOM 3143 N N . LYS B 1 87 ? -6.23 -10.539 -21.938 1 96.44 87 LYS B N 1
ATOM 3144 C CA . LYS B 1 87 ? -6.199 -9.078 -21.906 1 96.44 87 LYS B CA 1
ATOM 3145 C C . LYS B 1 87 ? -7.578 -8.5 -21.594 1 96.44 87 LYS B C 1
ATOM 3147 O O . LYS B 1 87 ? -8.594 -9.047 -22.031 1 96.44 87 LYS B O 1
ATOM 3152 N N . GLY B 1 88 ? -7.594 -7.375 -20.828 1 97.62 88 GLY B N 1
ATOM 3153 C CA . GLY B 1 88 ? -8.836 -6.645 -20.672 1 97.62 88 GLY B CA 1
ATOM 3154 C C . GLY B 1 88 ? -9.523 -6.934 -19.344 1 97.62 88 GLY B C 1
ATOM 3155 O O . GLY B 1 88 ? -8.914 -7.496 -18.438 1 97.62 88 GLY B O 1
ATOM 3156 N N . PRO B 1 89 ? -10.758 -6.496 -19.219 1 98.25 89 PRO B N 1
ATOM 3157 C CA . PRO B 1 89 ? -11.453 -6.582 -17.938 1 98.25 89 PRO B CA 1
ATOM 3158 C C . PRO B 1 89 ? -11.719 -8.023 -17.5 1 98.25 89 PRO B C 1
ATOM 3160 O O . PRO B 1 89 ? -12.047 -8.867 -18.328 1 98.25 89 PRO B O 1
ATOM 3163 N N . GLN B 1 90 ? -11.516 -8.305 -16.234 1 98.56 90 GLN B N 1
ATOM 3164 C CA . GLN B 1 90 ? -11.883 -9.562 -15.586 1 98.56 90 GLN B CA 1
ATOM 3165 C C . GLN B 1 90 ? -13.094 -9.375 -14.672 1 98.56 90 GLN B C 1
ATOM 3167 O O . GLN B 1 90 ? -13.32 -8.273 -14.156 1 98.56 90 GLN B O 1
ATOM 3172 N N . ARG B 1 91 ? -13.898 -10.398 -14.508 1 98.25 91 ARG B N 1
ATOM 3173 C CA . ARG B 1 91 ? -15.07 -10.336 -13.641 1 98.25 91 ARG B CA 1
ATOM 3174 C C . ARG B 1 91 ? -14.672 -10.469 -12.172 1 98.25 91 ARG B C 1
ATOM 3176 O O . ARG B 1 91 ? -14.102 -11.492 -11.773 1 98.25 91 ARG B O 1
ATOM 3183 N N . VAL B 1 92 ? -14.992 -9.438 -11.398 1 98.88 92 VAL B N 1
ATOM 3184 C CA . VAL B 1 92 ? -14.617 -9.414 -9.992 1 98.88 92 VAL B CA 1
ATOM 3185 C C . VAL B 1 92 ? -15.867 -9.523 -9.117 1 98.88 92 VAL B C 1
ATOM 3187 O O . VAL B 1 92 ? -16.891 -8.922 -9.422 1 98.88 92 VAL B O 1
ATOM 3190 N N . ASP B 1 93 ? -15.828 -10.336 -8.078 1 98.88 93 ASP B N 1
ATOM 3191 C CA . ASP B 1 93 ? -16.844 -10.273 -7.027 1 98.88 93 ASP B CA 1
ATOM 3192 C C . ASP B 1 93 ? -16.562 -9.133 -6.059 1 98.88 93 ASP B C 1
ATOM 3194 O O . ASP B 1 93 ? -15.938 -9.328 -5.016 1 98.88 93 ASP B O 1
ATOM 3198 N N . VAL B 1 94 ? -17.062 -7.992 -6.359 1 98.69 94 VAL B N 1
ATOM 3199 C CA . VAL B 1 94 ? -16.719 -6.75 -5.68 1 98.69 94 VAL B CA 1
ATOM 3200 C C . VAL B 1 94 ? -17.219 -6.793 -4.238 1 98.69 94 VAL B C 1
ATOM 3202 O O . VAL B 1 94 ? -16.5 -6.391 -3.314 1 98.69 94 VAL B O 1
ATOM 3205 N N . GLU B 1 95 ? -18.422 -7.285 -4.023 1 98.5 95 GLU B N 1
ATOM 3206 C CA . GLU B 1 95 ? -18.984 -7.336 -2.678 1 98.5 95 GLU B CA 1
ATOM 3207 C C . GLU B 1 95 ? -18.141 -8.219 -1.763 1 98.5 95 GLU B C 1
ATOM 3209 O O . GLU B 1 95 ? -17.828 -7.84 -0.632 1 98.5 95 GLU B O 1
ATOM 3214 N N . PHE B 1 96 ? -17.766 -9.336 -2.262 1 98.81 96 PHE B N 1
ATOM 3215 C CA . PHE B 1 96 ? -16.922 -10.258 -1.507 1 98.81 96 PHE B CA 1
ATOM 3216 C C . PHE B 1 96 ? -15.547 -9.641 -1.242 1 98.81 96 PHE B C 1
ATOM 3218 O O . PHE B 1 96 ? -15.039 -9.695 -0.12 1 98.81 96 PHE B O 1
ATOM 3225 N N . ALA B 1 97 ? -14.938 -9.008 -2.244 1 98.94 97 ALA B N 1
ATOM 3226 C CA . ALA B 1 97 ? -13.625 -8.367 -2.121 1 98.94 97 ALA B CA 1
ATOM 3227 C C . ALA B 1 97 ? -13.656 -7.254 -1.08 1 98.94 97 ALA B C 1
ATOM 3229 O O . ALA B 1 97 ? -12.75 -7.152 -0.246 1 98.94 97 ALA B O 1
ATOM 3230 N N . ARG B 1 98 ? -14.656 -6.441 -1.099 1 98.75 98 ARG B N 1
ATOM 3231 C CA . ARG B 1 98 ? -14.773 -5.316 -0.174 1 98.75 98 ARG B CA 1
ATOM 3232 C C . ARG B 1 98 ? -15 -5.805 1.254 1 98.75 98 ARG B C 1
ATOM 3234 O O . ARG B 1 98 ? -14.508 -5.191 2.207 1 98.75 98 ARG B O 1
ATOM 3241 N N . HIS B 1 99 ? -15.727 -6.902 1.379 1 98.69 99 HIS B N 1
ATOM 3242 C CA . HIS B 1 99 ? -15.875 -7.52 2.693 1 98.69 99 HIS B CA 1
ATOM 3243 C C . HIS B 1 99 ? -14.516 -7.926 3.26 1 98.69 99 HIS B C 1
ATOM 3245 O O . HIS B 1 99 ? -14.211 -7.633 4.418 1 98.69 99 HIS B O 1
ATOM 3251 N N . LEU B 1 100 ? -13.703 -8.57 2.451 1 98.88 100 LEU B N 1
ATOM 3252 C CA . LEU B 1 100 ? -12.383 -9.008 2.896 1 98.88 100 LEU B CA 1
ATOM 3253 C C . LEU B 1 100 ? -11.523 -7.809 3.295 1 98.88 100 LEU B C 1
ATOM 3255 O O . LEU B 1 100 ? -10.898 -7.82 4.355 1 98.88 100 LEU B O 1
ATOM 3259 N N . ALA B 1 101 ? -11.484 -6.793 2.461 1 98.75 101 ALA B N 1
ATOM 3260 C CA . ALA B 1 101 ? -10.688 -5.598 2.738 1 98.75 101 ALA B CA 1
ATOM 3261 C C . ALA B 1 101 ? -11.133 -4.938 4.043 1 98.75 101 ALA B C 1
ATOM 3263 O O . ALA B 1 101 ? -10.297 -4.59 4.883 1 98.75 101 ALA B O 1
ATOM 3264 N N . ASN B 1 102 ? -12.43 -4.789 4.191 1 98.31 102 ASN B N 1
ATOM 3265 C CA . ASN B 1 102 ? -12.969 -4.145 5.383 1 98.31 102 ASN B CA 1
ATOM 3266 C C . ASN B 1 102 ? -12.594 -4.906 6.652 1 98.31 102 ASN B C 1
ATOM 3268 O O . ASN B 1 102 ? -12.172 -4.305 7.637 1 98.31 102 ASN B O 1
ATOM 3272 N N . GLU B 1 103 ? -12.789 -6.199 6.609 1 98.44 103 GLU B N 1
ATOM 3273 C CA . GLU B 1 103 ? -12.508 -7.023 7.777 1 98.44 103 GLU B CA 1
ATOM 3274 C C . GLU B 1 103 ? -11.039 -6.938 8.172 1 98.44 103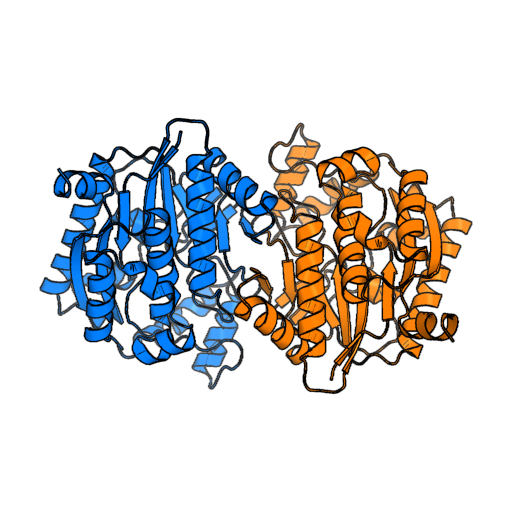 GLU B C 1
ATOM 3276 O O . GLU B 1 103 ? -10.711 -6.824 9.359 1 98.44 103 GLU B O 1
ATOM 3281 N N . LEU B 1 104 ? -10.18 -7.02 7.234 1 98.62 104 LEU B N 1
ATOM 3282 C CA . LEU B 1 104 ? -8.758 -7.02 7.551 1 98.62 104 LEU B CA 1
ATOM 3283 C C . LEU B 1 104 ? -8.312 -5.648 8.047 1 98.62 104 LEU B C 1
ATOM 3285 O O . LEU B 1 104 ? -7.566 -5.547 9.023 1 98.62 104 LEU B O 1
ATOM 3289 N N . ILE B 1 105 ? -8.742 -4.555 7.402 1 98.19 105 ILE B N 1
ATOM 3290 C CA . ILE B 1 105 ? -8.289 -3.207 7.73 1 98.19 105 ILE B CA 1
ATOM 3291 C C . ILE B 1 105 ? -8.906 -2.762 9.055 1 98.19 105 ILE B C 1
ATOM 3293 O O . ILE B 1 105 ? -8.203 -2.285 9.945 1 98.19 105 ILE B O 1
ATOM 3297 N N . GLU B 1 106 ? -10.156 -3.002 9.219 1 95.94 106 GLU B N 1
ATOM 3298 C CA . GLU B 1 106 ? -10.844 -2.566 10.422 1 95.94 106 GLU B CA 1
ATOM 3299 C C . GLU B 1 106 ? -10.477 -3.443 11.617 1 95.94 106 GLU B C 1
ATOM 3301 O O . GLU B 1 106 ? -10.688 -3.055 12.773 1 95.94 106 GLU B O 1
ATOM 3306 N N . GLY B 1 107 ? -9.953 -4.668 11.289 1 96.19 107 GLY B N 1
ATOM 3307 C CA . GLY B 1 107 ? -9.453 -5.516 12.359 1 96.19 107 GLY B CA 1
ATOM 3308 C C . GLY B 1 107 ? -8.266 -4.918 13.086 1 96.19 107 GLY B C 1
ATOM 3309 O O . GLY B 1 107 ? -7.934 -5.336 14.195 1 96.19 107 GLY B O 1
ATOM 3310 N N . GLY B 1 108 ? -7.512 -4.051 12.453 1 96.69 108 GLY B N 1
ATOM 3311 C CA . GLY B 1 108 ? -6.512 -3.225 13.109 1 96.69 108 GLY B CA 1
ATOM 3312 C C . GLY B 1 108 ? -5.16 -3.9 13.227 1 96.69 108 GLY B C 1
ATOM 3313 O O . GLY B 1 108 ? -4.293 -3.439 13.969 1 96.69 108 GLY B O 1
ATOM 3314 N N . ARG B 1 109 ? -4.973 -4.992 12.531 1 97.25 109 ARG B N 1
ATOM 3315 C CA . ARG B 1 109 ? -3.707 -5.707 12.672 1 97.25 109 ARG B CA 1
ATOM 3316 C C . ARG B 1 109 ? -2.906 -5.656 11.375 1 97.25 109 ARG B C 1
ATOM 3318 O O . ARG B 1 109 ? -1.704 -5.926 11.367 1 97.25 109 ARG B O 1
ATOM 3325 N N . PHE B 1 110 ? -3.584 -5.32 10.273 1 98.56 110 PHE B N 1
ATOM 3326 C CA . PHE B 1 110 ? -2.947 -5.359 8.961 1 98.56 110 PHE B CA 1
ATOM 3327 C C . PHE B 1 110 ? -3.191 -4.062 8.203 1 98.56 110 PHE B C 1
ATOM 3329 O O . PHE B 1 110 ? -4.16 -3.35 8.477 1 98.56 110 PHE B O 1
ATOM 3336 N N . ASP B 1 111 ? -2.279 -3.721 7.32 1 98.62 111 ASP B N 1
ATOM 3337 C CA . ASP B 1 111 ? -2.314 -2.484 6.547 1 98.62 111 ASP B CA 1
ATOM 3338 C C . ASP B 1 111 ? -2.498 -2.775 5.059 1 98.62 111 ASP B C 1
ATOM 3340 O O . ASP B 1 111 ? -1.711 -2.316 4.23 1 98.62 111 ASP B O 1
ATOM 3344 N N . LEU B 1 112 ? -3.543 -3.471 4.766 1 98.44 112 LEU B N 1
ATOM 3345 C CA . LEU B 1 112 ? -3.832 -3.9 3.4 1 98.44 112 LEU B CA 1
ATOM 3346 C C . LEU B 1 112 ? -4.109 -2.701 2.5 1 98.44 112 LEU B C 1
ATOM 3348 O O . LEU B 1 112 ? -4.91 -1.832 2.844 1 98.44 112 LEU B O 1
ATOM 3352 N N . ALA B 1 113 ? -3.371 -2.605 1.354 1 98.75 113 ALA B N 1
ATOM 3353 C CA . ALA B 1 113 ? -3.789 -1.701 0.285 1 98.75 113 ALA B CA 1
ATOM 3354 C C . ALA B 1 113 ? -4.957 -2.287 -0.504 1 98.75 113 ALA B C 1
ATOM 3356 O O . ALA B 1 113 ? -5.203 -3.494 -0.455 1 98.75 113 ALA B O 1
ATOM 3357 N N . TYR B 1 114 ? -5.699 -1.477 -1.154 1 98.75 114 TYR B N 1
ATOM 3358 C CA . TYR B 1 114 ? -6.75 -1.923 -2.062 1 98.75 114 TYR B CA 1
ATOM 3359 C C . TYR B 1 114 ? -6.766 -1.083 -3.334 1 98.75 114 TYR B C 1
ATOM 3361 O O . TYR B 1 114 ? -6.168 -0.003 -3.379 1 98.75 114 TYR B O 1
ATOM 3369 N N . SER B 1 115 ? -7.316 -1.624 -4.344 1 98.44 115 SER B N 1
ATOM 3370 C CA . SER B 1 115 ? -7.406 -0.954 -5.637 1 98.44 115 SER B CA 1
ATOM 3371 C C . SER B 1 115 ? -8.82 -1.042 -6.207 1 98.44 115 SER B C 1
ATOM 3373 O O . SER B 1 115 ? -9.375 -2.135 -6.328 1 98.44 115 SER B O 1
ATOM 3375 N N . ALA B 1 116 ? -9.391 0.089 -6.598 1 98.31 116 ALA B N 1
ATOM 3376 C CA . ALA B 1 116 ? -10.695 0.123 -7.25 1 98.31 116 ALA B CA 1
ATOM 3377 C C . ALA B 1 116 ? -10.57 -0.167 -8.742 1 98.31 116 ALA B C 1
ATOM 3379 O O . ALA B 1 116 ? -11.578 -0.407 -9.422 1 98.31 116 ALA B O 1
ATOM 3380 N N . ARG B 1 117 ? -9.445 -0.19 -9.258 1 97.31 117 ARG B N 1
ATOM 3381 C CA . ARG B 1 117 ? -9.133 -0.536 -10.641 1 97.31 117 ARG B CA 1
ATOM 3382 C C . ARG B 1 117 ? -7.75 -1.173 -10.75 1 97.31 117 ARG B C 1
ATOM 3384 O O . ARG B 1 117 ? -6.785 -0.509 -11.125 1 97.31 117 ARG B O 1
ATOM 3391 N N . LEU B 1 118 ? -7.676 -2.412 -10.461 1 98.12 118 LEU B N 1
ATOM 3392 C CA . LEU B 1 118 ? -6.414 -3.135 -10.344 1 98.12 118 LEU B CA 1
ATOM 3393 C C . LEU B 1 118 ? -5.934 -3.615 -11.711 1 98.12 118 LEU B C 1
ATOM 3395 O O . LEU B 1 118 ? -6.703 -4.203 -12.469 1 98.12 118 LEU B O 1
ATOM 3399 N N . GLN B 1 119 ? -4.73 -3.328 -12.039 1 96.5 119 GLN B N 1
ATOM 3400 C CA . GLN B 1 119 ? -4.074 -3.924 -13.203 1 96.5 119 GLN B CA 1
ATOM 3401 C C . GLN B 1 119 ? -3.279 -5.164 -12.812 1 96.5 119 GLN B C 1
ATOM 3403 O O . GLN B 1 119 ? -2.375 -5.09 -11.977 1 96.5 119 GLN B O 1
ATOM 3408 N N . ILE B 1 120 ? -3.615 -6.285 -13.375 1 97.94 120 ILE B N 1
ATOM 3409 C CA . ILE B 1 120 ? -2.865 -7.504 -13.102 1 97.94 120 ILE B CA 1
ATOM 3410 C C . ILE B 1 120 ? -2.078 -7.914 -14.344 1 97.94 120 ILE B C 1
ATOM 3412 O O . ILE B 1 120 ? -2.354 -7.438 -15.445 1 97.94 120 ILE B O 1
ATOM 3416 N N . ASP B 1 121 ? -1.056 -8.711 -14.148 1 96.81 121 ASP B N 1
ATOM 3417 C CA . ASP B 1 121 ? -0.257 -9.258 -15.234 1 96.81 121 ASP B CA 1
ATOM 3418 C C . ASP B 1 121 ? -0.232 -10.781 -15.188 1 96.81 121 ASP B C 1
ATOM 3420 O O . ASP B 1 121 ? -1.117 -11.406 -14.594 1 96.81 121 ASP B O 1
ATOM 3424 N N . HIS B 1 122 ? 0.733 -11.414 -15.844 1 96.44 122 HIS B N 1
ATOM 3425 C CA . HIS B 1 122 ? 0.753 -12.867 -15.977 1 96.44 122 HIS B CA 1
ATOM 3426 C C . HIS B 1 122 ? 0.915 -13.539 -14.617 1 96.44 122 HIS B C 1
ATOM 3428 O O . HIS B 1 122 ? 0.651 -14.734 -14.477 1 96.44 122 HIS B O 1
ATOM 3434 N N . GLY B 1 123 ? 1.342 -12.789 -13.578 1 97.69 123 GLY B N 1
ATOM 3435 C CA . GLY B 1 123 ? 1.406 -13.344 -12.234 1 97.69 123 GLY B CA 1
ATOM 3436 C C . GLY B 1 123 ? 0.071 -13.867 -11.734 1 97.69 123 GLY B C 1
ATOM 3437 O O . GLY B 1 123 ? 0.023 -14.719 -10.852 1 97.69 123 GLY B O 1
ATOM 3438 N N . GLN B 1 124 ? -1 -13.328 -12.336 1 98.38 124 GLN B N 1
ATOM 3439 C CA . GLN B 1 124 ? -2.33 -13.797 -11.961 1 98.38 124 GLN B CA 1
ATOM 3440 C C . GLN B 1 124 ? -3.117 -14.242 -13.195 1 98.38 124 GLN B C 1
ATOM 3442 O O . GLN B 1 124 ? -3.877 -15.211 -13.133 1 98.38 124 GLN B O 1
ATOM 3447 N N . SER B 1 125 ? -2.891 -13.617 -14.312 1 98.19 125 SER B N 1
ATOM 3448 C CA . SER B 1 125 ? -3.709 -13.891 -15.492 1 98.19 125 SER B CA 1
ATOM 3449 C C . SER B 1 125 ? -3.375 -15.25 -16.094 1 98.19 125 SER B C 1
ATOM 3451 O O . SER B 1 125 ? -4.176 -15.82 -16.828 1 98.19 125 SER B O 1
ATOM 3453 N N . HIS B 1 126 ? -2.211 -15.734 -15.805 1 97.31 126 HIS B N 1
ATOM 3454 C CA . HIS B 1 126 ? -1.893 -17.094 -16.234 1 97.31 126 HIS B CA 1
ATOM 3455 C C . HIS B 1 126 ? -2.834 -18.109 -15.586 1 97.31 126 HIS B C 1
ATOM 3457 O O . HIS B 1 126 ? -3.254 -19.062 -16.234 1 97.31 126 HIS B O 1
ATOM 3463 N N . ALA B 1 127 ? -3.064 -17.953 -14.297 1 98.12 127 ALA B N 1
ATOM 3464 C CA . ALA B 1 127 ? -4.027 -18.797 -13.609 1 98.12 127 ALA B CA 1
ATOM 3465 C C . ALA B 1 127 ? -5.406 -18.703 -14.258 1 98.12 127 ALA B C 1
ATOM 3467 O O . ALA B 1 127 ? -6.098 -19.719 -14.422 1 98.12 127 ALA B O 1
ATOM 3468 N N . ILE B 1 128 ? -5.82 -17.484 -14.633 1 98.56 128 ILE B N 1
ATOM 3469 C CA . ILE B 1 128 ? -7.102 -17.281 -15.305 1 98.56 128 ILE B CA 1
ATOM 3470 C C . ILE B 1 128 ? -7.105 -18.047 -16.625 1 98.56 128 ILE B C 1
ATOM 3472 O O . ILE B 1 128 ? -8.07 -18.734 -16.953 1 98.56 128 ILE B O 1
ATOM 3476 N N . GLN B 1 129 ? -6.043 -17.969 -17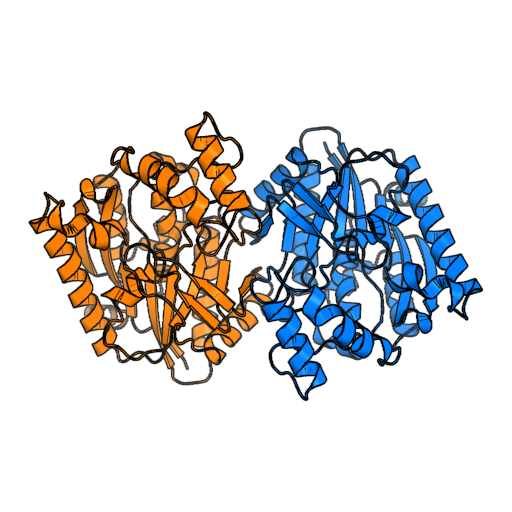.328 1 98.12 129 GLN B N 1
ATOM 3477 C CA . GLN B 1 129 ? -5.898 -18.547 -18.656 1 98.12 129 GLN B CA 1
ATOM 3478 C C . GLN B 1 129 ? -6.012 -20.078 -18.594 1 98.12 129 GLN B C 1
ATOM 3480 O O . GLN B 1 129 ? -6.699 -20.688 -19.422 1 98.12 129 GLN B O 1
ATOM 3485 N N . TYR B 1 130 ? -5.414 -20.719 -17.641 1 98.06 130 TYR B N 1
ATOM 3486 C CA . TYR B 1 130 ? -5.27 -22.172 -17.672 1 98.06 130 TYR B CA 1
ATOM 3487 C C . TYR B 1 130 ? -6.203 -22.844 -16.672 1 98.06 130 TYR B C 1
ATOM 3489 O O . TYR B 1 130 ? -6.797 -23.875 -16.969 1 98.06 130 TYR B O 1
ATOM 3497 N N . LEU B 1 131 ? -6.355 -22.25 -15.508 1 98.81 131 LEU B N 1
ATOM 3498 C CA . LEU B 1 131 ? -7.082 -22.922 -14.438 1 98.81 131 LEU B CA 1
ATOM 3499 C C . LEU B 1 131 ? -8.562 -22.547 -14.469 1 98.81 131 LEU B C 1
ATOM 3501 O O . LEU B 1 131 ? -9.398 -23.297 -13.938 1 98.81 131 LEU B O 1
ATOM 3505 N N . LEU B 1 132 ? -8.891 -21.375 -15.086 1 98.75 132 LEU B N 1
ATOM 3506 C CA . LEU B 1 132 ? -10.281 -20.938 -15.031 1 98.75 132 LEU B CA 1
ATOM 3507 C C . LEU B 1 132 ? -10.891 -20.906 -16.438 1 98.75 132 LEU B C 1
ATOM 3509 O O . LEU B 1 132 ? -12.008 -20.422 -16.609 1 98.75 132 LEU B O 1
ATOM 3513 N N . ASP B 1 133 ? -10.117 -21.375 -17.422 1 97.25 133 ASP B N 1
ATOM 3514 C CA . ASP B 1 133 ? -10.641 -21.422 -18.781 1 97.25 133 ASP B CA 1
ATOM 3515 C C . ASP B 1 133 ? -11.953 -22.219 -18.828 1 97.25 133 ASP B C 1
ATOM 3517 O O . ASP B 1 133 ? -12.023 -23.344 -18.359 1 97.25 133 ASP B O 1
ATOM 3521 N N . GLY B 1 134 ? -12.977 -21.578 -19.359 1 97 134 GLY B N 1
ATOM 3522 C CA . GLY B 1 134 ? -14.266 -22.25 -19.516 1 97 134 GLY B CA 1
ATOM 3523 C C . GLY B 1 134 ? -15.086 -22.266 -18.234 1 97 134 GLY B C 1
ATOM 3524 O O . GLY B 1 134 ? -16.203 -22.781 -18.219 1 97 134 GLY B O 1
ATOM 3525 N N . ILE B 1 135 ? -14.555 -21.734 -17.156 1 98.12 135 ILE B N 1
ATOM 3526 C CA . ILE B 1 135 ? -15.266 -21.656 -15.883 1 98.12 135 ILE B CA 1
ATOM 3527 C C . ILE B 1 135 ? -15.75 -20.234 -15.648 1 98.12 135 ILE B C 1
ATOM 3529 O O . ILE B 1 135 ? -14.938 -19.312 -15.484 1 98.12 135 ILE B O 1
ATOM 3533 N N . ASP B 1 136 ? -17.047 -20.016 -15.719 1 96.75 136 ASP B N 1
ATOM 3534 C CA . ASP B 1 136 ? -17.641 -18.688 -15.523 1 96.75 136 ASP B CA 1
ATOM 3535 C C . ASP B 1 136 ? -17.734 -18.344 -14.047 1 96.75 136 ASP B C 1
ATOM 3537 O O . ASP B 1 136 ? -18.781 -18.531 -13.43 1 96.75 136 ASP B O 1
ATOM 3541 N N . VAL B 1 137 ? -16.734 -17.875 -13.445 1 98.75 137 VAL B N 1
ATOM 3542 C CA . VAL B 1 137 ? -16.672 -17.578 -12.016 1 98.75 137 VAL B CA 1
ATOM 3543 C C . VAL B 1 137 ? -15.953 -16.25 -11.797 1 98.75 137 VAL B C 1
ATOM 3545 O O . VAL B 1 137 ? -14.977 -15.945 -12.477 1 98.75 137 VAL B O 1
ATOM 3548 N N . PRO B 1 138 ? -16.531 -15.336 -10.938 1 98.88 138 PRO B N 1
ATOM 3549 C CA . PRO B 1 138 ? -15.797 -14.109 -10.625 1 98.88 138 PRO B CA 1
ATOM 3550 C C . PRO B 1 138 ? -14.555 -14.367 -9.781 1 98.88 138 PRO B C 1
ATOM 3552 O O . PRO B 1 138 ? -14.469 -15.391 -9.094 1 98.88 138 PRO B O 1
ATOM 3555 N N . ILE B 1 139 ? -13.656 -13.383 -9.852 1 98.94 139 ILE B N 1
ATOM 3556 C CA . ILE B 1 139 ? -12.422 -13.531 -9.094 1 98.94 139 ILE B CA 1
ATOM 3557 C C . ILE B 1 139 ? -12.312 -12.414 -8.062 1 98.94 139 ILE B C 1
ATOM 3559 O O . ILE B 1 139 ? -13.086 -11.445 -8.102 1 98.94 139 ILE B O 1
ATOM 3563 N N . VAL B 1 140 ? -11.453 -12.547 -7.133 1 98.94 140 VAL B N 1
ATOM 3564 C CA . VAL B 1 140 ? -10.883 -11.531 -6.25 1 98.94 140 VAL B CA 1
ATOM 3565 C C . VAL B 1 140 ? -9.359 -11.609 -6.293 1 98.94 140 VAL B C 1
ATOM 3567 O O . VAL B 1 140 ? -8.766 -12.57 -5.797 1 98.94 140 VAL B O 1
ATOM 3570 N N . PRO B 1 141 ? -8.742 -10.648 -6.902 1 98.94 141 PRO B N 1
ATOM 3571 C CA . PRO B 1 141 ? -7.281 -10.695 -7.027 1 98.94 141 PRO B CA 1
ATOM 3572 C C . PRO B 1 141 ? -6.566 -10.07 -5.828 1 98.94 141 PRO B C 1
ATOM 3574 O O . PRO B 1 141 ? -6.949 -8.992 -5.371 1 98.94 141 PRO B O 1
ATOM 3577 N N . LEU B 1 142 ? -5.617 -10.766 -5.27 1 98.94 142 LEU B N 1
ATOM 3578 C CA . LEU B 1 142 ? -4.711 -10.258 -4.246 1 98.94 142 LEU B CA 1
ATOM 3579 C C . LEU B 1 142 ? -3.268 -10.281 -4.738 1 98.94 142 LEU B C 1
ATOM 3581 O O . LEU B 1 142 ? -2.723 -11.352 -5.016 1 98.94 142 LEU B O 1
ATOM 3585 N N . VAL B 1 143 ? -2.666 -9.125 -4.863 1 98.88 143 VAL B N 1
ATOM 3586 C CA . VAL B 1 143 ? -1.274 -9.016 -5.285 1 98.88 143 VAL B CA 1
ATOM 3587 C C . VAL B 1 143 ? -0.363 -8.984 -4.062 1 98.88 143 VAL B C 1
ATOM 3589 O O . VAL B 1 143 ? -0.622 -8.242 -3.109 1 98.88 143 VAL B O 1
ATOM 3592 N N . VAL B 1 144 ? 0.652 -9.758 -4.074 1 98.88 144 VAL B N 1
ATOM 3593 C CA . VAL B 1 144 ? 1.669 -9.805 -3.031 1 98.88 144 VAL B CA 1
ATOM 3594 C C . VAL B 1 144 ? 3.008 -9.328 -3.588 1 98.88 144 VAL B C 1
ATOM 3596 O O . VAL B 1 144 ? 3.422 -9.75 -4.672 1 98.88 144 VAL B O 1
ATOM 3599 N N . ASN B 1 145 ? 3.66 -8.398 -2.867 1 98.69 145 ASN B N 1
ATOM 3600 C CA . ASN B 1 145 ? 4.996 -7.988 -3.283 1 98.69 145 ASN B CA 1
ATOM 3601 C C . ASN B 1 145 ? 6.023 -9.094 -3.045 1 98.69 145 ASN B C 1
ATOM 3603 O O . ASN B 1 145 ? 6.324 -9.43 -1.899 1 98.69 145 ASN B O 1
ATOM 3607 N N . VAL B 1 146 ? 6.523 -9.578 -4.141 1 98.19 146 VAL B N 1
ATOM 3608 C CA . VAL B 1 146 ? 7.508 -10.648 -4.023 1 98.19 146 VAL B CA 1
ATOM 3609 C C . VAL B 1 146 ? 8.75 -10.305 -4.852 1 98.19 146 VAL B C 1
ATOM 3611 O O . VAL B 1 146 ? 9.656 -11.117 -4.984 1 98.19 146 VAL B O 1
ATOM 3614 N N . PHE B 1 147 ? 8.812 -9.062 -5.395 1 96.19 147 PHE B N 1
ATOM 3615 C CA . PHE B 1 147 ? 9.891 -8.797 -6.336 1 96.19 147 PHE B CA 1
ATOM 3616 C C . PHE B 1 147 ? 10.648 -7.535 -5.949 1 96.19 147 PHE B C 1
ATOM 3618 O O . PHE B 1 147 ? 11.828 -7.383 -6.285 1 96.19 147 PHE B O 1
ATOM 3625 N N . ALA B 1 148 ? 10.008 -6.594 -5.316 1 97.25 148 ALA B N 1
ATOM 3626 C CA . ALA B 1 148 ? 10.648 -5.332 -4.965 1 97.25 148 ALA B CA 1
ATOM 3627 C C . ALA B 1 148 ? 10.914 -5.25 -3.465 1 97.25 148 ALA B C 1
ATOM 3629 O O . ALA B 1 148 ? 10.031 -4.863 -2.693 1 97.25 148 ALA B O 1
ATOM 3630 N N . PRO B 1 149 ? 12.109 -5.527 -3.008 1 97.06 149 PRO B N 1
ATOM 3631 C CA . PRO B 1 149 ? 12.391 -5.418 -1.574 1 97.06 149 PRO B CA 1
ATOM 3632 C C . PRO B 1 149 ? 12.312 -3.98 -1.064 1 97.06 149 PRO B C 1
ATOM 3634 O O . PRO B 1 149 ? 12.555 -3.037 -1.821 1 97.06 149 PRO B O 1
ATOM 3637 N N . PRO B 1 150 ? 12.07 -3.824 0.255 1 97.94 150 PRO B N 1
ATOM 3638 C CA . PRO B 1 150 ? 11.859 -4.895 1.233 1 97.94 150 PRO B CA 1
ATOM 3639 C C . PRO B 1 150 ? 10.531 -5.621 1.029 1 97.94 150 PRO B C 1
ATOM 3641 O O . PRO B 1 150 ? 9.523 -4.992 0.686 1 97.94 150 PRO B O 1
ATOM 3644 N N . LEU B 1 151 ? 10.555 -6.949 1.223 1 98.56 151 LEU B N 1
ATOM 3645 C CA . LEU B 1 151 ? 9.391 -7.809 1.043 1 98.56 151 LEU B CA 1
ATOM 3646 C C . LEU B 1 151 ? 8.719 -8.102 2.383 1 98.56 151 LEU B C 1
ATOM 3648 O O . LEU B 1 151 ? 9.375 -8.094 3.424 1 98.56 151 LEU B O 1
ATOM 3652 N N . PRO B 1 152 ? 7.359 -8.273 2.34 1 98.62 152 PRO B N 1
ATOM 3653 C CA . PRO B 1 152 ? 6.789 -8.797 3.582 1 98.62 152 PRO B CA 1
ATOM 3654 C C . PRO B 1 152 ? 7.414 -10.117 4.008 1 98.62 152 PRO B C 1
ATOM 3656 O O . PRO B 1 152 ? 7.75 -10.945 3.156 1 98.62 152 PRO B O 1
ATOM 3659 N N . THR B 1 153 ? 7.582 -10.336 5.285 1 98.69 153 THR B N 1
ATOM 3660 C CA . THR B 1 153 ? 8.156 -11.594 5.75 1 98.69 153 THR B CA 1
ATOM 3661 C C . THR B 1 153 ? 7.227 -12.766 5.441 1 98.69 153 THR B C 1
ATOM 3663 O O . THR B 1 153 ? 6.016 -12.578 5.289 1 98.69 153 THR B O 1
ATOM 3666 N N . PHE B 1 154 ? 7.781 -13.938 5.344 1 98.81 154 PHE B N 1
ATOM 3667 C CA . PHE B 1 154 ? 6.949 -15.125 5.152 1 98.81 154 PHE B CA 1
ATOM 3668 C C . PHE B 1 154 ? 5.941 -15.266 6.289 1 98.81 154 PHE B C 1
ATOM 3670 O O . PHE B 1 154 ? 4.77 -15.562 6.051 1 98.81 154 PHE B O 1
ATOM 3677 N N . LYS B 1 155 ? 6.406 -15.008 7.48 1 98.81 155 LYS B N 1
ATOM 3678 C CA . LYS B 1 155 ? 5.523 -15.102 8.641 1 98.81 155 LYS B CA 1
ATOM 3679 C C . LYS B 1 155 ? 4.367 -14.102 8.523 1 98.81 155 LYS B C 1
ATOM 3681 O O . LYS B 1 155 ? 3.227 -14.43 8.859 1 98.81 155 LYS B O 1
ATOM 3686 N N . ARG B 1 156 ? 4.676 -12.906 8.133 1 98.88 156 ARG B N 1
ATOM 3687 C CA . ARG B 1 156 ? 3.635 -11.898 7.953 1 98.88 156 ARG B CA 1
ATOM 3688 C C . ARG B 1 156 ? 2.621 -12.336 6.898 1 98.88 156 ARG B C 1
ATOM 3690 O O . ARG B 1 156 ? 1.418 -12.125 7.062 1 98.88 156 ARG B O 1
ATOM 3697 N N . CYS B 1 157 ? 3.105 -12.93 5.816 1 98.88 157 CYS B N 1
ATOM 3698 C CA . CYS B 1 157 ? 2.225 -13.477 4.793 1 98.88 157 CYS B CA 1
ATOM 3699 C C . CYS B 1 157 ? 1.285 -14.523 5.379 1 98.88 157 CYS B C 1
ATOM 3701 O O . CYS B 1 157 ? 0.093 -14.539 5.07 1 98.88 157 CYS B O 1
ATOM 3703 N N . GLU B 1 158 ? 1.821 -15.359 6.195 1 98.88 158 GLU B N 1
ATOM 3704 C CA . GLU B 1 158 ? 1.001 -16.359 6.871 1 98.88 158 GLU B CA 1
ATOM 3705 C C . GLU B 1 158 ? -0.086 -15.695 7.719 1 98.88 158 GLU B C 1
ATOM 3707 O O . GLU B 1 158 ? -1.244 -16.125 7.688 1 98.88 158 GLU B O 1
ATOM 3712 N N . GLU B 1 159 ? 0.298 -14.711 8.484 1 98.81 159 GLU B N 1
ATOM 3713 C CA . GLU B 1 159 ? -0.649 -14.031 9.359 1 98.81 159 GLU B CA 1
ATOM 3714 C C . GLU B 1 159 ? -1.768 -13.375 8.555 1 98.81 159 GLU B C 1
ATOM 3716 O O . GLU B 1 159 ? -2.938 -13.438 8.938 1 98.81 159 GLU B O 1
ATOM 3721 N N . VAL B 1 160 ? -1.415 -12.727 7.457 1 98.88 160 VAL B N 1
ATOM 3722 C CA . VAL B 1 160 ? -2.412 -12.117 6.586 1 98.88 160 VAL B CA 1
ATOM 3723 C C . VAL B 1 160 ? -3.344 -13.195 6.031 1 98.88 160 VAL B C 1
ATOM 3725 O O . VAL B 1 160 ? -4.562 -13 5.977 1 98.88 160 VAL B O 1
ATOM 3728 N N . ALA B 1 161 ? -2.771 -14.312 5.645 1 98.94 161 ALA B N 1
ATOM 3729 C CA . ALA B 1 161 ? -3.555 -15.406 5.074 1 98.94 161 ALA B CA 1
ATOM 3730 C C . ALA B 1 161 ? -4.555 -15.953 6.09 1 98.94 161 ALA B C 1
ATOM 3732 O O . ALA B 1 161 ? -5.707 -16.234 5.746 1 98.94 161 ALA B O 1
ATOM 3733 N N . LYS B 1 162 ? -4.109 -16.141 7.301 1 98.81 162 LYS B N 1
ATOM 3734 C CA . LYS B 1 162 ? -5.008 -16.609 8.352 1 98.81 162 LYS B CA 1
ATOM 3735 C C . LYS B 1 162 ? -6.133 -15.602 8.594 1 98.81 162 LYS B C 1
ATOM 3737 O O . LYS B 1 162 ? -7.285 -15.992 8.805 1 98.81 162 LYS B O 1
ATOM 3742 N N . ALA B 1 163 ? -5.793 -14.336 8.57 1 98.81 163 ALA B N 1
ATOM 3743 C CA . ALA B 1 163 ? -6.816 -13.305 8.711 1 98.81 163 ALA B CA 1
ATOM 3744 C C . ALA B 1 163 ? -7.801 -13.336 7.547 1 98.81 163 ALA B C 1
ATOM 3746 O O . ALA B 1 163 ? -9 -13.109 7.73 1 98.81 163 ALA B O 1
ATOM 3747 N N . LEU B 1 164 ? -7.293 -13.57 6.348 1 98.88 164 LEU B N 1
ATOM 3748 C CA . LEU B 1 164 ? -8.156 -13.711 5.176 1 98.88 164 LEU B CA 1
ATOM 3749 C C . LEU B 1 164 ? -9.102 -14.898 5.336 1 98.88 164 LEU B C 1
ATOM 3751 O O . LEU B 1 164 ? -10.281 -14.805 4.996 1 98.88 164 LEU B O 1
ATOM 3755 N N . ARG B 1 165 ? -8.57 -15.977 5.805 1 98.75 165 ARG B N 1
ATOM 3756 C CA . ARG B 1 165 ? -9.406 -17.141 6.062 1 98.75 165 ARG B CA 1
ATOM 3757 C C . ARG B 1 165 ? -10.555 -16.797 7.004 1 98.75 165 ARG B C 1
ATOM 3759 O O . ARG B 1 165 ? -11.703 -17.156 6.754 1 98.75 165 ARG B O 1
ATOM 3766 N N . ASP B 1 166 ? -10.25 -16.125 8.109 1 98.56 166 ASP B N 1
ATOM 3767 C CA . ASP B 1 166 ? -11.266 -15.711 9.07 1 98.56 166 ASP B CA 1
ATOM 3768 C C . ASP B 1 166 ? -12.281 -14.773 8.422 1 98.56 166 ASP B C 1
ATOM 3770 O O . ASP B 1 166 ? -13.484 -14.875 8.695 1 98.56 166 ASP B O 1
ATOM 3774 N N . ALA B 1 167 ? -11.805 -13.859 7.602 1 98.75 167 ALA B N 1
ATOM 3775 C CA . ALA B 1 167 ? -12.695 -12.93 6.906 1 98.75 167 ALA B CA 1
ATOM 3776 C C . ALA B 1 167 ? -13.633 -13.68 5.961 1 98.75 167 ALA B C 1
ATOM 3778 O O . ALA B 1 167 ? -14.812 -13.336 5.852 1 98.75 167 ALA B O 1
ATOM 3779 N N . VAL B 1 168 ? -13.094 -14.68 5.246 1 98.88 168 VAL B N 1
ATOM 3780 C CA . VAL B 1 168 ? -13.922 -15.516 4.379 1 98.88 168 VAL B CA 1
ATOM 3781 C C . VAL B 1 168 ? -15.023 -16.172 5.199 1 98.88 168 VAL B C 1
ATOM 3783 O O . VAL B 1 168 ? -16.203 -16.141 4.824 1 98.88 168 VAL B O 1
ATOM 3786 N N . ALA B 1 169 ? -14.672 -16.703 6.32 1 98.31 169 ALA B N 1
ATOM 3787 C CA . ALA B 1 169 ? -15.617 -17.438 7.164 1 98.31 169 ALA B CA 1
ATOM 3788 C C . ALA B 1 169 ? -16.703 -16.5 7.711 1 98.31 169 ALA B C 1
ATOM 3790 O O . ALA B 1 169 ? -17.812 -16.938 8.008 1 98.31 169 ALA B O 1
ATOM 3791 N N . SER B 1 170 ? -16.375 -15.273 7.824 1 98.19 170 SER B N 1
ATOM 3792 C CA . SER B 1 170 ? -17.312 -14.32 8.414 1 98.19 170 SER B CA 1
ATOM 3793 C C . SER B 1 170 ? -18.266 -13.75 7.359 1 98.19 170 SER B C 1
ATOM 3795 O O . SER B 1 170 ? -19.188 -13.008 7.688 1 98.19 170 SER B O 1
ATOM 3797 N N . TYR B 1 171 ? -18.016 -14.078 6.062 1 98.31 171 TYR B N 1
ATOM 3798 C CA . TYR B 1 171 ? -18.922 -13.633 5.008 1 98.31 171 TYR B CA 1
ATOM 3799 C C . TYR B 1 171 ? -20.281 -14.305 5.141 1 98.31 171 TYR B C 1
ATOM 3801 O O . TYR B 1 171 ? -20.375 -15.531 5.223 1 98.31 171 TYR B O 1
ATOM 3809 N N . PRO B 1 172 ? -21.375 -13.57 5.188 1 95.94 172 PRO B N 1
ATOM 3810 C CA . PRO B 1 172 ? -22.672 -14.102 5.598 1 95.94 172 PRO B CA 1
ATOM 3811 C C . PRO B 1 172 ? -23.281 -15.047 4.559 1 95.94 172 PRO B C 1
ATOM 3813 O O . PRO B 1 172 ? -23.938 -16.031 4.922 1 95.94 172 PRO B O 1
ATOM 3816 N N . ALA B 1 173 ? -23.078 -14.859 3.264 1 96.62 173 ALA B N 1
ATOM 3817 C CA . ALA B 1 173 ? -23.672 -15.695 2.221 1 96.62 173 ALA B CA 1
ATOM 3818 C C . ALA B 1 173 ? -22.953 -17.031 2.121 1 96.62 173 ALA B C 1
ATOM 3820 O O . ALA B 1 173 ? -21.734 -17.109 2.281 1 96.62 173 ALA B O 1
ATOM 3821 N N . ASP B 1 174 ? -23.766 -18.078 1.88 1 97.06 174 ASP B N 1
ATOM 3822 C CA . ASP B 1 174 ? -23.156 -19.359 1.547 1 97.06 174 ASP B CA 1
ATOM 3823 C C . ASP B 1 174 ? -22.375 -19.281 0.235 1 97.06 174 ASP B C 1
ATOM 3825 O O . ASP B 1 174 ? -22.969 -19.156 -0.838 1 97.06 174 ASP B O 1
ATOM 3829 N N . THR B 1 175 ? -21.094 -19.234 0.325 1 98.5 175 THR B N 1
ATOM 3830 C CA . THR B 1 175 ? -20.203 -18.984 -0.807 1 98.5 175 THR B CA 1
ATOM 3831 C C . THR B 1 175 ? -19.078 -20 -0.843 1 98.5 175 THR B C 1
ATOM 3833 O O . THR B 1 175 ? -18.375 -20.203 0.154 1 98.5 175 THR B O 1
ATOM 3836 N N . ARG B 1 176 ? -18.938 -20.734 -1.925 1 98.81 176 ARG B N 1
ATOM 3837 C CA . ARG B 1 176 ? -17.828 -21.656 -2.139 1 98.81 176 ARG B CA 1
ATOM 3838 C C . ARG B 1 176 ? -16.641 -20.938 -2.746 1 98.81 176 ARG B C 1
ATOM 3840 O O . ARG B 1 176 ? -16.703 -20.469 -3.885 1 98.81 176 ARG B O 1
ATOM 3847 N N . VAL B 1 177 ? -15.555 -20.922 -1.986 1 98.94 177 VAL B N 1
ATOM 3848 C CA . VAL B 1 177 ? -14.383 -20.156 -2.377 1 98.94 177 VAL B CA 1
ATOM 3849 C C . VAL B 1 177 ? -13.258 -21.094 -2.783 1 98.94 177 VAL B C 1
ATOM 3851 O O . VAL B 1 177 ? -12.945 -22.047 -2.062 1 98.94 177 VAL B O 1
ATOM 3854 N N . VAL B 1 178 ? -12.703 -20.891 -3.918 1 98.94 178 VAL B N 1
ATOM 3855 C CA . VAL B 1 178 ? -11.461 -21.547 -4.316 1 98.94 178 VAL B CA 1
ATOM 3856 C C . VAL B 1 178 ? -10.305 -20.547 -4.215 1 98.94 178 VAL B C 1
ATOM 3858 O O . VAL B 1 178 ? -10.461 -19.375 -4.559 1 98.94 178 VAL B O 1
ATOM 3861 N N . VAL B 1 179 ? -9.172 -21.016 -3.682 1 99 179 VAL B N 1
ATOM 3862 C CA . VAL B 1 179 ? -7.977 -20.172 -3.59 1 99 179 VAL B CA 1
ATOM 3863 C C . VAL B 1 179 ? -6.91 -20.688 -4.551 1 99 179 VAL B C 1
ATOM 3865 O O . VAL B 1 179 ? -6.57 -21.875 -4.535 1 99 179 VAL B O 1
ATOM 3868 N N . ILE B 1 180 ? -6.438 -19.781 -5.406 1 98.94 180 ILE B N 1
ATOM 3869 C CA . ILE B 1 180 ? -5.352 -20.125 -6.324 1 98.94 180 ILE B CA 1
ATOM 3870 C C . ILE B 1 180 ? -4.098 -19.328 -5.941 1 98.94 180 ILE B C 1
ATOM 3872 O O . ILE B 1 180 ? -4.152 -18.125 -5.738 1 98.94 180 ILE B O 1
ATOM 3876 N N . ALA B 1 181 ? -3.004 -20.031 -5.719 1 98.94 181 ALA B N 1
ATOM 3877 C CA . ALA B 1 181 ? -1.688 -19.422 -5.555 1 98.94 181 ALA B CA 1
ATOM 3878 C C . ALA B 1 181 ? -0.861 -19.547 -6.832 1 98.94 181 ALA B C 1
ATOM 3880 O O . ALA B 1 181 ? -0.476 -20.656 -7.219 1 98.94 181 ALA B O 1
ATOM 3881 N N . SER B 1 182 ? -0.639 -18.406 -7.473 1 98.69 182 SER B N 1
ATOM 3882 C CA . SER B 1 182 ? 0.146 -18.359 -8.703 1 98.69 182 SER B CA 1
ATOM 3883 C C . SER B 1 182 ? 1.577 -17.906 -8.422 1 98.69 182 SER B C 1
ATOM 3885 O O . SER B 1 182 ? 1.802 -16.828 -7.891 1 98.69 182 SER B O 1
ATOM 3887 N N . GLY B 1 183 ? 2.553 -18.719 -8.656 1 97.69 183 GLY B N 1
ATOM 3888 C CA . GLY B 1 183 ? 3.945 -18.359 -8.438 1 97.69 183 GLY B CA 1
ATOM 3889 C C . GLY B 1 183 ? 4.902 -19.5 -8.695 1 97.69 183 GLY B C 1
ATOM 3890 O O . GLY B 1 183 ? 4.594 -20.656 -8.391 1 97.69 183 GLY B O 1
ATOM 3891 N N . GLY B 1 184 ? 6.004 -19.234 -9.219 1 96.44 184 GLY B N 1
ATOM 3892 C CA . GLY B 1 184 ? 6.996 -20.25 -9.516 1 96.44 184 GLY B CA 1
ATOM 3893 C C . GLY B 1 184 ? 7.707 -20.781 -8.289 1 96.44 184 GLY B C 1
ATOM 3894 O O . GLY B 1 184 ? 7.66 -20.156 -7.223 1 96.44 184 GLY B O 1
ATOM 3895 N N . LEU B 1 185 ? 8.242 -22.016 -8.414 1 98.12 185 LEU B N 1
ATOM 3896 C CA . LEU B 1 185 ? 9.133 -22.562 -7.395 1 98.12 185 LEU B CA 1
ATOM 3897 C C . LEU B 1 185 ? 10.547 -22 -7.543 1 98.12 185 LEU B C 1
ATOM 3899 O O . LEU B 1 185 ? 10.719 -20.781 -7.684 1 98.12 185 LEU B O 1
ATOM 3903 N N . SER B 1 186 ? 11.57 -22.797 -7.48 1 98.31 186 SER B N 1
ATOM 3904 C CA . SER B 1 186 ? 12.914 -22.234 -7.555 1 98.31 186 SER B CA 1
ATOM 3905 C C . SER B 1 186 ? 13.195 -21.641 -8.938 1 98.31 186 SER B C 1
ATOM 3907 O O . SER B 1 186 ? 12.828 -22.234 -9.953 1 98.31 186 SER B O 1
ATOM 3909 N N . HIS B 1 187 ? 13.664 -20.438 -9.047 1 96.81 187 HIS B N 1
ATOM 3910 C CA . HIS B 1 187 ? 14.172 -19.797 -10.258 1 96.81 187 HIS B CA 1
ATOM 3911 C C . HIS B 1 187 ? 14.836 -18.453 -9.938 1 96.81 187 HIS B C 1
ATOM 3913 O O . HIS B 1 187 ? 14.641 -17.906 -8.852 1 96.81 187 HIS B O 1
ATOM 3919 N N . ARG B 1 188 ? 15.656 -18.047 -10.836 1 93.94 188 ARG B N 1
ATOM 3920 C CA . ARG B 1 188 ? 16.344 -16.766 -10.695 1 93.94 188 ARG B CA 1
ATOM 3921 C C . ARG B 1 188 ? 16.062 -15.859 -11.898 1 93.94 188 ARG B C 1
ATOM 3923 O O . ARG B 1 188 ? 16.328 -16.25 -13.039 1 93.94 188 ARG B O 1
ATOM 3930 N N . LEU B 1 189 ? 15.492 -14.734 -11.602 1 90.19 189 LEU B N 1
ATOM 3931 C CA . LEU B 1 189 ? 15.266 -13.711 -12.617 1 90.19 189 LEU B CA 1
ATOM 3932 C C . LEU B 1 189 ? 16.406 -12.703 -12.641 1 90.19 189 LEU B C 1
ATOM 3934 O O . LEU B 1 189 ? 17.031 -12.438 -11.602 1 90.19 189 LEU B O 1
ATOM 3938 N N . PRO B 1 190 ? 16.703 -12.297 -13.82 1 90.62 190 PRO B N 1
ATOM 3939 C CA . PRO B 1 190 ? 17.719 -11.234 -13.867 1 90.62 190 PRO B CA 1
ATOM 3940 C C . PRO B 1 190 ? 17.172 -9.883 -13.391 1 90.62 190 PRO B C 1
ATOM 3942 O O . PRO B 1 190 ? 17.328 -8.875 -14.078 1 90.62 190 PRO B O 1
ATOM 3945 N N . TRP B 1 191 ? 16.625 -9.844 -12.297 1 92.25 191 TRP B N 1
ATOM 3946 C CA . TRP B 1 191 ? 16.078 -8.656 -11.641 1 92.25 191 TRP B CA 1
ATOM 3947 C C . TRP B 1 191 ? 16.953 -8.219 -10.469 1 92.25 191 TRP B C 1
ATOM 3949 O O . TRP B 1 191 ? 17.125 -8.969 -9.508 1 92.25 191 TRP B O 1
ATOM 3959 N N . PRO B 1 192 ? 17.484 -6.988 -10.625 1 93.44 192 PRO B N 1
ATOM 3960 C CA . PRO B 1 192 ? 18.375 -6.5 -9.57 1 93.44 192 PRO B CA 1
ATOM 3961 C C . PRO B 1 192 ? 17.609 -6.039 -8.328 1 93.44 192 PRO B C 1
ATOM 3963 O O . PRO B 1 192 ? 16.391 -5.844 -8.375 1 93.44 192 PRO B O 1
ATOM 3966 N N . ASP B 1 193 ? 18.375 -6.016 -7.156 1 94.69 193 ASP B N 1
ATOM 3967 C CA . ASP B 1 193 ? 17.906 -5.141 -6.09 1 94.69 193 ASP B CA 1
ATOM 3968 C C . ASP B 1 193 ? 17.828 -3.691 -6.562 1 94.69 193 ASP B C 1
ATOM 3970 O O . ASP B 1 193 ? 18.859 -3.068 -6.832 1 94.69 193 ASP B O 1
ATOM 3974 N N . TRP B 1 194 ? 16.625 -3.18 -6.68 1 97.12 194 TRP B N 1
ATOM 3975 C CA . TRP B 1 194 ? 16.406 -1.869 -7.285 1 97.12 194 TRP B CA 1
ATOM 3976 C C . TRP B 1 194 ? 17.109 -0.779 -6.484 1 97.12 194 TRP B C 1
ATOM 3978 O O . TRP B 1 194 ? 17.375 0.31 -7.004 1 97.12 194 TRP B O 1
ATOM 3988 N N . ARG B 1 195 ? 17.562 -1.041 -5.238 1 96.5 195 ARG B N 1
ATOM 3989 C CA . ARG B 1 195 ? 18.141 -0.044 -4.348 1 96.5 195 ARG B CA 1
ATOM 3990 C C . ARG B 1 195 ? 19.641 0.08 -4.578 1 96.5 195 ARG B C 1
ATOM 3992 O O . ARG B 1 195 ? 20.266 1.047 -4.133 1 96.5 195 ARG B O 1
ATOM 3999 N N . ASP B 1 196 ? 20.156 -0.922 -5.266 1 95.44 196 ASP B N 1
ATOM 4000 C CA . ASP B 1 196 ? 21.594 -0.954 -5.484 1 95.44 196 ASP B CA 1
ATOM 4001 C C . ASP B 1 196 ? 21.938 -1.629 -6.812 1 95.44 196 ASP B C 1
ATOM 4003 O O . ASP B 1 196 ? 22.609 -2.656 -6.836 1 95.44 196 ASP B O 1
ATOM 4007 N N . PRO B 1 197 ? 21.5 -0.983 -7.891 1 95.88 197 PRO B N 1
ATOM 4008 C CA . PRO B 1 197 ? 21.781 -1.575 -9.195 1 95.88 197 PRO B CA 1
ATOM 4009 C C . PRO B 1 197 ? 23.234 -1.453 -9.602 1 95.88 197 PRO B C 1
ATOM 4011 O O . PRO B 1 197 ? 23.891 -0.458 -9.273 1 95.88 197 PRO B O 1
ATOM 4014 N N . HIS B 1 198 ? 23.734 -2.475 -10.273 1 95.06 198 HIS B N 1
ATOM 4015 C CA . HIS B 1 198 ? 25.125 -2.502 -10.734 1 95.06 198 HIS B CA 1
ATOM 4016 C C . HIS B 1 198 ? 25.203 -2.766 -12.234 1 95.06 198 HIS B C 1
ATOM 4018 O O . HIS B 1 198 ? 24.719 -3.799 -12.711 1 95.06 198 HIS B O 1
ATOM 4024 N N . GL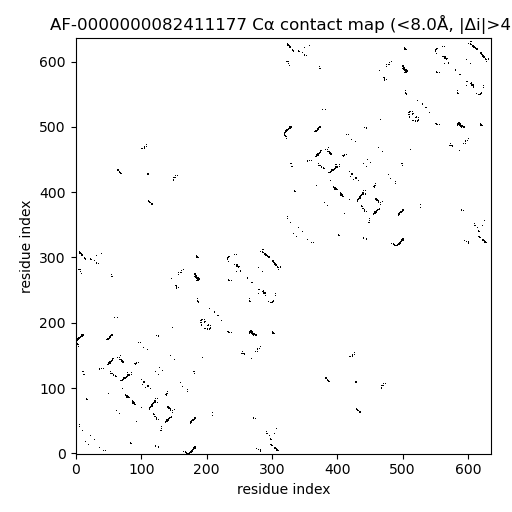Y B 1 199 ? 25.781 -1.837 -12.953 1 94.69 199 GLY B N 1
ATOM 4025 C CA . GLY B 1 199 ? 25.969 -2.016 -14.383 1 94.69 199 GLY B CA 1
ATOM 4026 C C . GLY B 1 199 ? 24.812 -1.485 -15.211 1 94.69 199 GLY B C 1
ATOM 4027 O O . GLY B 1 199 ? 23.766 -1.141 -14.664 1 94.69 199 GLY B O 1
ATOM 4028 N N . GLU B 1 200 ? 25.016 -1.51 -16.5 1 94.5 200 GLU B N 1
ATOM 4029 C CA . GLU B 1 200 ? 24.094 -0.868 -17.438 1 94.5 200 GLU B CA 1
ATOM 4030 C C . GLU B 1 200 ? 22.766 -1.611 -17.5 1 94.5 200 GLU B C 1
ATOM 4032 O O . GLU B 1 200 ? 21.703 -0.989 -17.547 1 94.5 200 GLU B O 1
ATOM 4037 N N . ASP B 1 201 ? 22.812 -2.902 -17.531 1 94.31 201 ASP B N 1
ATOM 4038 C CA . ASP B 1 201 ? 21.594 -3.697 -17.625 1 94.31 201 ASP B CA 1
ATOM 4039 C C . ASP B 1 201 ? 20.703 -3.494 -16.406 1 94.31 201 ASP B C 1
ATOM 4041 O O . ASP B 1 201 ? 19.484 -3.301 -16.531 1 94.31 201 ASP B O 1
ATOM 4045 N N . GLU B 1 202 ? 21.359 -3.527 -15.266 1 95.12 202 GLU B N 1
ATOM 4046 C CA . GLU B 1 202 ? 20.594 -3.371 -14.031 1 95.12 202 GLU B CA 1
ATOM 4047 C C . GLU B 1 202 ? 20.031 -1.953 -13.906 1 95.12 202 GLU B C 1
ATOM 4049 O O . GLU B 1 202 ? 18.891 -1.763 -13.484 1 95.12 202 GLU B O 1
ATOM 4054 N N . ASP B 1 203 ? 20.859 -0.998 -14.312 1 96.31 203 ASP B N 1
ATOM 4055 C CA . ASP B 1 203 ? 20.406 0.389 -14.32 1 96.31 203 ASP B CA 1
ATOM 4056 C C . ASP B 1 203 ? 19.188 0.558 -15.242 1 96.31 203 ASP B C 1
ATOM 4058 O O . ASP B 1 203 ? 18.234 1.261 -14.898 1 96.31 203 ASP B O 1
ATOM 4062 N N . PHE B 1 204 ? 19.328 -0.083 -16.328 1 95.88 204 PHE B N 1
ATOM 4063 C CA . PHE B 1 204 ? 18.25 -0.016 -17.297 1 95.88 204 PHE B CA 1
ATOM 4064 C C . PHE B 1 204 ? 16.969 -0.607 -16.734 1 95.88 204 PHE B C 1
ATOM 4066 O O . PHE B 1 204 ? 15.891 -0.023 -16.859 1 95.88 204 PHE B O 1
ATOM 4073 N N . MET B 1 205 ? 17.047 -1.737 -16.078 1 94.56 205 MET B N 1
ATOM 4074 C CA . MET B 1 205 ? 15.883 -2.41 -15.5 1 94.56 205 MET B CA 1
ATOM 4075 C C . MET B 1 205 ? 15.211 -1.535 -14.453 1 94.56 205 MET B C 1
ATOM 4077 O O . MET B 1 205 ? 13.984 -1.391 -14.453 1 94.56 205 MET B O 1
ATOM 4081 N N . VAL B 1 206 ? 16 -0.945 -13.586 1 95.81 206 VAL B N 1
ATOM 4082 C CA . VAL B 1 206 ? 15.469 -0.102 -12.523 1 95.81 206 VAL B CA 1
ATOM 4083 C C . VAL B 1 206 ? 14.773 1.116 -13.125 1 95.81 206 VAL B C 1
ATOM 4085 O O . VAL B 1 206 ? 13.68 1.486 -12.703 1 95.81 206 VAL B O 1
ATOM 4088 N N . GLN B 1 207 ? 15.398 1.648 -14.148 1 94.81 207 GLN B N 1
ATOM 4089 C CA . GLN B 1 207 ? 14.797 2.785 -14.828 1 94.81 207 GLN B CA 1
ATOM 4090 C C . GLN B 1 207 ? 13.469 2.396 -15.477 1 94.81 207 GLN B C 1
ATOM 4092 O O . GLN B 1 207 ? 12.508 3.172 -15.453 1 94.81 207 GLN B O 1
ATOM 4097 N N . ALA B 1 208 ? 13.43 1.232 -16.047 1 94.69 208 ALA B N 1
ATOM 4098 C CA . ALA B 1 208 ? 12.211 0.736 -16.672 1 94.69 208 ALA B CA 1
ATOM 4099 C C . ALA B 1 208 ? 11.086 0.596 -15.641 1 94.69 208 ALA B C 1
ATOM 4101 O O . ALA B 1 208 ? 9.922 0.883 -15.938 1 94.69 208 ALA B O 1
ATOM 4102 N N . TRP B 1 209 ? 11.422 0.181 -14.445 1 95.19 209 TRP B N 1
ATOM 4103 C CA . TRP B 1 209 ? 10.43 -0.007 -13.398 1 95.19 209 TRP B CA 1
ATOM 4104 C C . TRP B 1 209 ? 9.969 1.334 -12.828 1 95.19 209 TRP B C 1
ATOM 4106 O O . TRP B 1 209 ? 8.844 1.461 -12.344 1 95.19 209 TRP B O 1
ATOM 4116 N N . LEU B 1 210 ? 10.812 2.281 -12.906 1 94.31 210 LEU B N 1
ATOM 4117 C CA . LEU B 1 210 ? 10.484 3.604 -12.391 1 94.31 210 LEU B CA 1
ATOM 4118 C C . LEU B 1 210 ? 9.664 4.398 -13.398 1 94.31 210 LEU B C 1
ATOM 4120 O O . LEU B 1 210 ? 8.719 5.098 -13.023 1 94.31 210 LEU B O 1
ATOM 4124 N N . ASP B 1 211 ? 9.953 4.23 -14.727 1 91.06 211 ASP B N 1
ATOM 4125 C CA . ASP B 1 211 ? 9.398 5.086 -15.766 1 91.06 211 ASP B CA 1
ATOM 4126 C C . ASP B 1 211 ? 8.391 4.324 -16.625 1 91.06 211 ASP B C 1
ATOM 4128 O O . ASP B 1 211 ? 7.734 4.906 -17.484 1 91.06 211 ASP B O 1
ATOM 4132 N N . GLY B 1 212 ? 8.25 3.121 -16.391 1 87.06 212 GLY B N 1
ATOM 4133 C CA . GLY B 1 212 ? 7.582 2.262 -17.344 1 87.06 212 GLY B CA 1
ATOM 4134 C C . GLY B 1 212 ? 6.07 2.316 -17.25 1 87.06 212 GLY B C 1
ATOM 4135 O O . GLY B 1 212 ? 5.367 1.811 -18.125 1 87.06 212 GLY B O 1
ATOM 4136 N N . ARG B 1 213 ? 5.488 2.912 -16.188 1 84.5 213 ARG B N 1
ATOM 4137 C CA . ARG B 1 213 ? 4.043 2.859 -15.984 1 84.5 213 ARG B CA 1
ATOM 4138 C C . ARG B 1 213 ? 3.305 3.391 -17.203 1 84.5 213 ARG B C 1
ATOM 4140 O O . ARG B 1 213 ? 2.334 2.783 -17.672 1 84.5 213 ARG B O 1
ATOM 4147 N N . GLU B 1 214 ? 3.799 4.457 -17.797 1 80.31 214 GLU B N 1
ATOM 4148 C CA . GLU B 1 214 ? 3.084 5.074 -18.906 1 80.31 214 GLU B CA 1
ATOM 4149 C C . GLU B 1 214 ? 3.711 4.695 -20.25 1 80.31 214 GLU B C 1
ATOM 4151 O O . GLU B 1 214 ? 3.098 4.879 -21.297 1 80.31 214 GLU B O 1
ATOM 4156 N N . ASN B 1 215 ? 4.898 4.145 -20.172 1 83.88 215 ASN B N 1
ATOM 4157 C CA . ASN B 1 215 ? 5.633 3.928 -21.406 1 83.88 215 ASN B CA 1
ATOM 4158 C C . ASN B 1 215 ? 6.34 2.576 -21.422 1 83.88 215 ASN B C 1
ATOM 4160 O O . ASN B 1 215 ? 7.504 2.482 -21.812 1 83.88 215 ASN B O 1
ATOM 4164 N N . TRP B 1 216 ? 5.648 1.646 -20.906 1 82.56 216 TRP B N 1
ATOM 4165 C CA . TRP B 1 216 ? 6.309 0.357 -20.719 1 82.56 216 TRP B CA 1
ATOM 4166 C C . TRP B 1 216 ? 6.812 -0.183 -22.062 1 82.56 216 TRP B C 1
ATOM 4168 O O . TRP B 1 216 ? 7.84 -0.865 -22.109 1 82.56 216 TRP B O 1
ATOM 4178 N N . SER B 1 217 ? 6.105 0.066 -23.156 1 82.5 217 SER B N 1
ATOM 4179 C CA . SER B 1 217 ? 6.461 -0.464 -24.469 1 82.5 217 SER B CA 1
ATOM 4180 C C . SER B 1 217 ? 7.848 -0.001 -24.906 1 82.5 217 SER B C 1
ATOM 4182 O O . SER B 1 217 ? 8.547 -0.709 -25.625 1 82.5 217 SER B O 1
ATOM 4184 N N . ASP B 1 218 ? 8.234 1.184 -24.359 1 88.19 218 ASP B N 1
ATOM 4185 C CA . ASP B 1 218 ? 9.547 1.728 -24.688 1 88.19 218 ASP B CA 1
ATOM 4186 C C . ASP B 1 218 ? 10.664 0.869 -24.094 1 88.19 218 ASP B C 1
ATOM 4188 O O . ASP B 1 218 ? 11.797 0.905 -24.578 1 88.19 218 ASP B O 1
ATOM 4192 N N . TYR B 1 219 ? 10.305 0.081 -23.125 1 90.62 219 TYR B N 1
ATOM 4193 C CA . TYR B 1 219 ? 11.328 -0.667 -22.406 1 90.62 219 TYR B CA 1
ATOM 4194 C C . TYR B 1 219 ? 11.25 -2.154 -22.719 1 90.62 219 TYR B C 1
ATOM 4196 O O . TYR B 1 219 ? 12.148 -2.922 -22.375 1 90.62 219 TYR B O 1
ATOM 4204 N N . ASP B 1 220 ? 10.273 -2.588 -23.422 1 85.19 220 ASP B N 1
ATOM 4205 C CA . ASP B 1 220 ? 9.906 -3.994 -23.531 1 85.19 220 ASP B CA 1
ATOM 4206 C C . ASP B 1 220 ? 10.969 -4.785 -24.297 1 85.19 220 ASP B C 1
ATOM 4208 O O . ASP B 1 220 ? 11.367 -5.871 -23.859 1 85.19 220 ASP B O 1
ATOM 4212 N N . VAL B 1 221 ? 11.445 -4.219 -25.375 1 85.62 221 VAL B N 1
ATOM 4213 C CA . VAL B 1 221 ? 12.383 -4.93 -26.234 1 85.62 221 VAL B CA 1
ATOM 4214 C C . VAL B 1 221 ? 13.664 -5.234 -25.469 1 85.62 221 VAL B C 1
ATOM 4216 O O . VAL B 1 221 ? 14.086 -6.391 -25.391 1 85.62 221 VAL B O 1
ATOM 4219 N N . ARG B 1 222 ? 14.242 -4.25 -24.922 1 90.38 222 ARG B N 1
ATOM 4220 C CA . ARG B 1 222 ? 15.5 -4.438 -24.203 1 90.38 222 ARG B CA 1
ATOM 4221 C C . ARG B 1 222 ? 15.297 -5.301 -22.953 1 90.38 222 ARG B C 1
ATOM 4223 O O . ARG B 1 222 ? 16.156 -6.113 -22.609 1 90.38 222 ARG B O 1
ATOM 4230 N N . ARG B 1 223 ? 14.227 -5.125 -22.281 1 88.5 223 ARG B N 1
ATOM 4231 C CA . ARG B 1 223 ? 13.906 -5.957 -21.125 1 88.5 223 ARG B CA 1
ATOM 4232 C C . ARG B 1 223 ? 13.867 -7.434 -21.516 1 88.5 223 ARG B C 1
ATOM 4234 O O . ARG B 1 223 ? 14.422 -8.273 -20.812 1 88.5 223 ARG B O 1
ATOM 4241 N N . ARG B 1 224 ? 13.242 -7.738 -22.578 1 81.62 224 ARG B N 1
ATOM 4242 C CA . ARG B 1 224 ? 13.141 -9.117 -23.047 1 81.62 224 ARG B CA 1
ATOM 4243 C C . ARG B 1 224 ? 14.508 -9.68 -23.406 1 81.62 224 ARG B C 1
ATOM 4245 O O . ARG B 1 224 ? 14.789 -10.859 -23.156 1 81.62 224 ARG B O 1
ATOM 4252 N N . GLN B 1 225 ? 15.305 -8.82 -23.969 1 85.62 225 GLN B N 1
ATOM 4253 C CA . GLN B 1 225 ? 16.656 -9.234 -24.297 1 85.62 225 GLN B CA 1
ATOM 4254 C C . GLN B 1 225 ? 17.438 -9.609 -23.047 1 85.62 225 GLN B C 1
ATOM 4256 O O . GLN B 1 225 ? 18.156 -10.617 -23.031 1 85.62 225 GLN B O 1
ATOM 4261 N N . ILE B 1 226 ? 17.234 -8.867 -22.047 1 86.94 226 ILE B N 1
ATOM 4262 C CA . ILE B 1 226 ? 17.938 -9.109 -20.797 1 86.94 226 ILE B CA 1
ATOM 4263 C C . ILE B 1 226 ? 17.438 -10.414 -20.172 1 86.94 226 ILE B C 1
ATOM 4265 O O . ILE B 1 226 ? 18.25 -11.242 -19.719 1 86.94 226 ILE B O 1
ATOM 4269 N N . ILE B 1 227 ? 16.219 -10.68 -20.234 1 80.81 227 ILE B N 1
ATOM 4270 C CA . ILE B 1 227 ? 15.609 -11.852 -19.625 1 80.81 227 ILE B CA 1
ATOM 4271 C C . ILE B 1 227 ? 16.031 -13.109 -20.375 1 80.81 227 ILE B C 1
ATOM 4273 O O . ILE B 1 227 ? 16.406 -14.117 -19.766 1 80.81 227 ILE B O 1
ATOM 4277 N N . ARG B 1 228 ? 16.094 -13.016 -21.609 1 78.38 228 ARG B N 1
ATOM 4278 C CA . ARG B 1 228 ? 16.406 -14.172 -22.438 1 78.38 228 ARG B CA 1
ATOM 4279 C C . ARG B 1 228 ? 17.891 -14.531 -22.328 1 78.38 228 ARG B C 1
ATOM 4281 O O . ARG B 1 228 ? 18.266 -15.68 -22.578 1 78.38 228 ARG B O 1
ATOM 4288 N N . ALA B 1 229 ? 18.656 -13.555 -22 1 81.31 229 ALA B N 1
ATOM 4289 C CA . ALA B 1 229 ? 20.094 -13.781 -21.906 1 81.31 229 ALA B CA 1
ATOM 4290 C C . ALA B 1 229 ? 20.469 -14.414 -20.578 1 81.31 229 ALA B C 1
ATOM 4292 O O . ALA B 1 229 ? 21.594 -14.875 -20.391 1 81.31 229 ALA B O 1
ATOM 4293 N N . ALA B 1 230 ? 19.469 -14.484 -19.766 1 82.44 230 ALA B N 1
ATOM 4294 C CA . ALA B 1 230 ? 19.75 -14.992 -18.422 1 82.44 230 ALA B CA 1
ATOM 4295 C C . ALA B 1 230 ? 19.828 -16.516 -18.422 1 82.44 230 ALA B C 1
ATOM 4297 O O . ALA B 1 230 ? 19.109 -17.188 -19.156 1 82.44 230 ALA B O 1
ATOM 4298 N N . ASP B 1 231 ? 20.672 -17.031 -17.578 1 87.06 231 ASP B N 1
ATOM 4299 C CA . ASP B 1 231 ? 20.781 -18.484 -17.422 1 87.06 231 ASP B CA 1
ATOM 4300 C C . ASP B 1 231 ? 19.734 -19.016 -16.438 1 87.06 231 ASP B C 1
ATOM 4302 O O . ASP B 1 231 ? 19.438 -18.359 -15.43 1 87.06 231 ASP B O 1
ATOM 4306 N N . ALA B 1 232 ? 19.25 -20.219 -16.828 1 88.81 232 ALA B N 1
ATOM 4307 C CA . ALA B 1 232 ? 18.328 -20.875 -15.898 1 88.81 232 ALA B CA 1
ATOM 4308 C C . ALA B 1 232 ? 19.047 -21.266 -14.609 1 88.81 232 ALA B C 1
ATOM 4310 O O . ALA B 1 232 ? 20.188 -21.734 -14.641 1 88.81 232 ALA B O 1
ATOM 4311 N N . ALA B 1 233 ? 18.406 -20.953 -13.516 1 93.62 233 ALA B N 1
ATOM 4312 C CA . ALA B 1 233 ? 18.875 -21.375 -12.195 1 93.62 233 ALA B CA 1
ATOM 4313 C C . ALA B 1 233 ? 17.75 -22.031 -11.398 1 93.62 233 ALA B C 1
ATOM 4315 O O . ALA B 1 233 ? 17.031 -21.359 -10.672 1 93.62 233 ALA B O 1
ATOM 4316 N N . ILE B 1 234 ? 17.641 -23.344 -11.586 1 97.5 234 ILE B N 1
ATOM 4317 C CA . ILE B 1 234 ? 16.594 -24.141 -10.945 1 97.5 234 ILE B CA 1
ATOM 4318 C C . ILE B 1 234 ? 17.219 -25.094 -9.93 1 97.5 234 ILE B C 1
ATOM 4320 O O . ILE B 1 234 ? 18.25 -25.703 -10.195 1 97.5 234 ILE B O 1
ATOM 4324 N N . THR B 1 235 ? 16.609 -25.203 -8.781 1 98.25 235 THR B N 1
ATOM 4325 C CA . THR B 1 235 ? 17.094 -26.094 -7.719 1 98.25 235 THR B CA 1
ATOM 4326 C C . THR B 1 235 ? 16.047 -27.156 -7.402 1 98.25 235 THR B C 1
ATOM 4328 O O . THR B 1 235 ? 15.312 -27.047 -6.426 1 98.25 235 THR B O 1
ATOM 4331 N N . PRO B 1 236 ? 16.125 -28.266 -8.164 1 98.19 236 PRO B N 1
ATOM 4332 C CA . PRO B 1 236 ? 15.094 -29.297 -8.031 1 98.19 236 PRO B CA 1
ATOM 4333 C C . PRO B 1 236 ? 15 -29.859 -6.617 1 98.19 236 PRO B C 1
ATOM 4335 O O . PRO B 1 236 ? 13.906 -30.156 -6.141 1 98.19 236 PRO B O 1
ATOM 4338 N N . GLU B 1 237 ? 16.125 -29.953 -5.98 1 98.31 237 GLU B N 1
ATOM 4339 C CA . GLU B 1 237 ? 16.109 -30.5 -4.625 1 98.31 237 GLU B CA 1
ATOM 4340 C C . GLU B 1 237 ? 15.312 -29.609 -3.678 1 98.31 237 GLU B C 1
ATOM 4342 O O . GLU B 1 237 ? 14.578 -30.094 -2.82 1 98.31 237 GLU B O 1
ATOM 4347 N N . PHE B 1 238 ? 15.516 -28.359 -3.84 1 98.62 238 PHE B N 1
ATOM 4348 C CA . PHE B 1 238 ? 14.742 -27.406 -3.051 1 98.62 238 PHE B CA 1
ATOM 4349 C C . PHE B 1 238 ? 13.258 -27.516 -3.373 1 98.62 238 PHE B C 1
ATOM 4351 O O . PHE B 1 238 ? 12.422 -27.547 -2.469 1 98.62 238 PHE B O 1
ATOM 4358 N N . ASP B 1 239 ? 12.969 -27.578 -4.637 1 98.75 239 ASP B N 1
ATOM 4359 C CA . ASP B 1 239 ? 11.578 -27.656 -5.074 1 98.75 239 ASP B CA 1
ATOM 4360 C C . ASP B 1 239 ? 10.898 -28.906 -4.527 1 98.75 239 ASP B C 1
ATOM 4362 O O . ASP B 1 239 ? 9.766 -28.844 -4.047 1 98.75 239 ASP B O 1
ATOM 4366 N N . ASP B 1 240 ? 11.594 -29.984 -4.594 1 98.56 240 ASP B N 1
ATOM 4367 C CA . ASP B 1 240 ? 11.055 -31.25 -4.082 1 98.56 240 ASP B CA 1
ATOM 4368 C C . ASP B 1 240 ? 10.797 -31.172 -2.58 1 98.56 240 ASP B C 1
ATOM 4370 O O . ASP B 1 240 ? 9.781 -31.656 -2.092 1 98.56 240 ASP B O 1
ATOM 4374 N N . ARG B 1 241 ? 11.727 -30.562 -1.905 1 98.38 241 ARG B N 1
ATOM 4375 C CA . ARG B 1 241 ? 11.555 -30.359 -0.469 1 98.38 241 ARG B CA 1
ATOM 4376 C C . ARG B 1 241 ? 10.297 -29.562 -0.168 1 98.38 241 ARG B C 1
ATOM 4378 O O . ARG B 1 241 ? 9.516 -29.938 0.708 1 98.38 241 ARG B O 1
ATOM 4385 N N . ILE B 1 242 ? 10.078 -28.5 -0.878 1 98.62 242 ILE B N 1
ATOM 4386 C CA . ILE B 1 242 ? 8.914 -27.641 -0.678 1 98.62 242 ILE B CA 1
ATOM 4387 C C . ILE B 1 242 ? 7.637 -28.422 -0.985 1 98.62 242 ILE B C 1
ATOM 4389 O O . ILE B 1 242 ? 6.684 -28.406 -0.2 1 98.62 242 ILE B O 1
ATOM 4393 N N . LEU B 1 243 ? 7.594 -29.094 -2.107 1 98.69 243 LEU B N 1
ATOM 4394 C CA . LEU B 1 243 ? 6.406 -29.844 -2.506 1 98.69 243 LEU B CA 1
ATOM 4395 C C . LEU B 1 243 ? 6.113 -30.969 -1.518 1 98.69 243 LEU B C 1
ATOM 4397 O O . LEU B 1 243 ? 4.953 -31.312 -1.275 1 98.69 243 LEU B O 1
ATOM 4401 N N . ASP B 1 244 ? 7.168 -31.516 -0.969 1 98.56 244 ASP B N 1
ATOM 4402 C CA . ASP B 1 244 ? 6.992 -32.531 0.059 1 98.56 244 ASP B CA 1
ATOM 4403 C C . ASP B 1 244 ? 6.344 -31.953 1.312 1 98.56 244 ASP B C 1
ATOM 4405 O O . ASP B 1 244 ? 5.551 -32.625 1.978 1 98.56 244 ASP B O 1
ATOM 4409 N N . LEU B 1 245 ? 6.773 -30.734 1.672 1 98.69 245 LEU B N 1
ATOM 4410 C CA . LEU B 1 245 ? 6.129 -30.062 2.795 1 98.69 245 LEU B CA 1
ATOM 4411 C C . LEU B 1 245 ? 4.629 -29.922 2.555 1 98.69 245 LEU B C 1
ATOM 4413 O O . LEU B 1 245 ? 3.824 -30.156 3.461 1 98.69 245 LEU B O 1
ATOM 4417 N N . PHE B 1 246 ? 4.234 -29.578 1.331 1 98.62 246 PHE B N 1
ATOM 4418 C CA . PHE B 1 246 ? 2.822 -29.438 1 1 98.62 246 PHE B CA 1
ATOM 4419 C C . PHE B 1 246 ? 2.119 -30.781 1.066 1 98.62 246 PHE B C 1
ATOM 4421 O O . PHE B 1 246 ? 1.032 -30.906 1.637 1 98.62 246 PHE B O 1
ATOM 4428 N N . ALA B 1 247 ? 2.732 -31.812 0.533 1 98.31 247 ALA B N 1
ATOM 4429 C CA . ALA B 1 247 ? 2.137 -33.156 0.467 1 98.31 247 ALA B CA 1
ATOM 4430 C C . ALA B 1 247 ? 1.927 -33.719 1.864 1 98.31 247 ALA B C 1
ATOM 4432 O O . ALA B 1 247 ? 0.968 -34.469 2.1 1 98.31 247 ALA B O 1
ATOM 4433 N N . SER B 1 248 ? 2.76 -33.344 2.805 1 98.06 248 SER B N 1
ATOM 4434 C CA . SER B 1 248 ? 2.719 -33.938 4.141 1 98.06 248 SER B CA 1
ATOM 4435 C C . SER B 1 248 ? 1.954 -33.031 5.113 1 98.06 248 SER B C 1
ATOM 4437 O O . SER B 1 248 ? 1.894 -33.312 6.309 1 98.06 248 SER B O 1
ATOM 4439 N N . GLY B 1 249 ? 1.43 -31.938 4.664 1 97.88 249 GLY B N 1
ATOM 4440 C CA . GLY B 1 249 ? 0.679 -31.047 5.523 1 97.88 249 GLY B CA 1
ATOM 4441 C C . GLY B 1 249 ? 1.564 -30.203 6.426 1 97.88 249 GLY B C 1
ATOM 4442 O O . GLY B 1 249 ? 1.135 -29.766 7.496 1 97.88 249 GLY B O 1
ATOM 4443 N N . LYS B 1 250 ? 2.809 -30.047 6.047 1 98.56 250 LYS B N 1
ATOM 4444 C CA . LYS B 1 250 ? 3.781 -29.312 6.852 1 98.56 250 LYS B CA 1
ATOM 4445 C C . LYS B 1 250 ? 4.195 -28.016 6.164 1 98.56 250 LYS B C 1
ATOM 4447 O O . LYS B 1 250 ? 5.305 -27.531 6.375 1 98.56 250 LYS B O 1
ATOM 4452 N N . ALA B 1 251 ? 3.33 -27.469 5.328 1 98.62 251 ALA B N 1
ATOM 4453 C CA . ALA B 1 251 ? 3.646 -26.266 4.555 1 98.62 251 ALA B CA 1
ATOM 4454 C C . ALA B 1 251 ? 3.875 -25.078 5.469 1 98.62 251 ALA B C 1
ATOM 4456 O O . ALA B 1 251 ? 4.453 -24.062 5.051 1 98.62 251 ALA B O 1
ATOM 4457 N N . SER B 1 252 ? 3.465 -25.125 6.773 1 98.75 252 SER B N 1
ATOM 4458 C CA . SER B 1 252 ? 3.672 -24.031 7.719 1 98.75 252 SER B CA 1
ATOM 4459 C C . SER B 1 252 ? 5.156 -23.781 7.957 1 98.75 252 SER B C 1
ATOM 4461 O O . SER B 1 252 ? 5.547 -22.703 8.398 1 98.75 252 SER B O 1
ATOM 4463 N N . GLU B 1 253 ? 5.984 -24.766 7.676 1 98.62 253 GLU B N 1
ATOM 4464 C CA . GLU B 1 253 ? 7.426 -24.609 7.828 1 98.62 253 GLU B CA 1
ATOM 4465 C C . GLU B 1 253 ? 7.965 -23.516 6.902 1 98.62 253 GLU B C 1
ATOM 4467 O O . GLU B 1 253 ? 9 -22.906 7.18 1 98.62 253 GLU B O 1
ATOM 4472 N N . LEU B 1 254 ? 7.297 -23.266 5.801 1 98.38 254 LEU B N 1
ATOM 4473 C CA . LEU B 1 254 ? 7.688 -22.219 4.879 1 98.38 254 LEU B CA 1
ATOM 4474 C C . LEU B 1 254 ? 7.703 -20.859 5.578 1 98.38 254 LEU B C 1
ATOM 4476 O O . LEU B 1 254 ? 8.484 -19.969 5.211 1 98.38 254 LEU B O 1
ATOM 4480 N N . ALA B 1 255 ? 6.867 -20.656 6.609 1 98.56 255 ALA B N 1
ATOM 4481 C CA . ALA B 1 255 ? 6.742 -19.375 7.305 1 98.56 255 ALA B CA 1
ATOM 4482 C C . ALA B 1 255 ? 8.031 -19.031 8.047 1 98.56 255 ALA B C 1
ATOM 4484 O O . ALA B 1 255 ? 8.234 -17.875 8.43 1 98.56 255 ALA B O 1
ATOM 4485 N N . GLU B 1 256 ? 8.867 -20.016 8.227 1 98 256 GLU B N 1
ATOM 4486 C CA . GLU B 1 256 ? 10.086 -19.812 9.008 1 98 256 GLU B CA 1
ATOM 4487 C C . GLU B 1 256 ? 11.242 -19.344 8.125 1 98 256 GLU B C 1
ATOM 4489 O O . GLU B 1 256 ? 12.281 -18.938 8.625 1 98 256 GLU B O 1
ATOM 4494 N N . PHE B 1 257 ? 11.047 -19.406 6.828 1 98.19 257 PHE B N 1
ATOM 4495 C CA . PHE B 1 257 ? 12.102 -18.969 5.922 1 98.19 257 PHE B CA 1
ATOM 4496 C C . PHE B 1 257 ? 12.234 -17.453 5.941 1 98.19 257 PHE B C 1
ATOM 4498 O O . PHE B 1 257 ? 11.25 -16.734 6.176 1 98.19 257 PHE B O 1
ATOM 4505 N N . THR B 1 258 ? 13.453 -16.969 5.734 1 97.94 258 THR B N 1
ATOM 4506 C CA . THR B 1 258 ? 13.703 -15.547 5.504 1 97.94 258 THR B CA 1
ATOM 4507 C C . THR B 1 258 ? 13.836 -15.258 4.008 1 97.94 258 THR B C 1
ATOM 4509 O O . THR B 1 258 ? 14.062 -16.172 3.215 1 97.94 258 THR B O 1
ATOM 4512 N N . THR B 1 259 ? 13.664 -13.984 3.67 1 97.81 259 THR B N 1
ATOM 4513 C CA . THR B 1 259 ? 13.867 -13.555 2.291 1 97.81 259 THR B CA 1
ATOM 4514 C C . THR B 1 259 ? 15.242 -13.977 1.79 1 97.81 259 THR B C 1
ATOM 4516 O O . THR B 1 259 ? 15.375 -14.492 0.679 1 97.81 259 THR B O 1
ATOM 4519 N N . GLN B 1 260 ? 16.25 -13.828 2.627 1 97.44 260 GLN B N 1
ATOM 4520 C CA . GLN B 1 260 ? 17.625 -14.125 2.24 1 97.44 260 GLN B CA 1
ATOM 4521 C C . GLN B 1 260 ? 17.828 -15.625 2.064 1 97.44 260 GLN B C 1
ATOM 4523 O O . GLN B 1 260 ? 18.516 -16.062 1.132 1 97.44 260 GLN B O 1
ATOM 4528 N N . GLN B 1 261 ? 17.266 -16.406 2.912 1 98.12 261 GLN B N 1
ATOM 4529 C CA . GLN B 1 261 ? 17.406 -17.859 2.812 1 98.12 261 GLN B CA 1
ATOM 4530 C C . GLN B 1 261 ? 16.812 -18.375 1.506 1 98.12 261 GLN B C 1
ATOM 4532 O O . GLN B 1 261 ? 17.406 -19.203 0.83 1 98.12 261 GLN B O 1
ATOM 4537 N N . ILE B 1 262 ? 15.633 -17.875 1.125 1 98.31 262 ILE B N 1
ATOM 4538 C CA . ILE B 1 262 ? 14.977 -18.297 -0.108 1 98.31 262 ILE B CA 1
ATOM 4539 C C . ILE B 1 262 ? 15.82 -17.875 -1.311 1 98.31 262 ILE B C 1
ATOM 4541 O O . ILE B 1 262 ? 16.016 -18.672 -2.238 1 98.31 262 ILE B O 1
ATOM 4545 N N . GLU B 1 263 ? 16.297 -16.656 -1.257 1 97.06 263 GLU B N 1
ATOM 4546 C CA . GLU B 1 263 ? 17.141 -16.188 -2.35 1 97.06 263 GLU B CA 1
ATOM 4547 C C . GLU B 1 263 ? 18.359 -17.062 -2.523 1 97.06 263 GLU B C 1
ATOM 4549 O O . GLU B 1 263 ? 18.703 -17.453 -3.645 1 97.06 263 GLU B O 1
ATOM 4554 N N . ASP B 1 264 ? 19.016 -17.422 -1.432 1 97.56 264 ASP B N 1
ATOM 4555 C CA . ASP B 1 264 ? 20.25 -18.188 -1.472 1 97.56 264 ASP B CA 1
ATOM 4556 C C . ASP B 1 264 ? 19.984 -19.609 -1.959 1 97.56 264 ASP B C 1
ATOM 4558 O O . ASP B 1 264 ? 20.75 -20.141 -2.77 1 97.56 264 ASP B O 1
ATOM 4562 N N . GLU B 1 265 ? 18.906 -20.172 -1.546 1 97.88 265 GLU B N 1
ATOM 4563 C CA . GLU B 1 265 ? 18.672 -21.594 -1.799 1 97.88 265 GLU B CA 1
ATOM 4564 C C . GLU B 1 265 ? 17.969 -21.797 -3.135 1 97.88 265 GLU B C 1
ATOM 4566 O O . GLU B 1 265 ? 18.141 -22.844 -3.779 1 97.88 265 GLU B O 1
ATOM 4571 N N . ALA B 1 266 ? 17.141 -20.797 -3.545 1 98.19 266 ALA B N 1
ATOM 4572 C CA . ALA B 1 266 ? 16.203 -21.125 -4.613 1 98.19 266 ALA B CA 1
ATOM 4573 C C . ALA B 1 266 ? 16.109 -20 -5.637 1 98.19 266 ALA B C 1
ATOM 4575 O O . ALA B 1 266 ? 15.477 -20.156 -6.676 1 98.19 266 ALA B O 1
ATOM 4576 N N . GLY B 1 267 ? 16.781 -18.828 -5.391 1 97 267 GLY B N 1
ATOM 4577 C CA . GLY B 1 267 ? 16.734 -17.719 -6.316 1 97 267 GLY B CA 1
ATOM 4578 C C . GLY B 1 267 ? 15.719 -16.656 -5.934 1 97 267 GLY B C 1
ATOM 4579 O O . GLY B 1 267 ? 14.805 -16.922 -5.152 1 97 267 GLY B O 1
ATOM 4580 N N . ASN B 1 268 ? 15.844 -15.445 -6.504 1 96.62 268 ASN B N 1
ATOM 4581 C CA . ASN B 1 268 ? 14.969 -14.328 -6.164 1 96.62 268 ASN B CA 1
ATOM 4582 C C . ASN B 1 268 ? 13.547 -14.562 -6.652 1 96.62 268 ASN B C 1
ATOM 4584 O O . ASN B 1 268 ? 12.586 -14.086 -6.043 1 96.62 268 ASN B O 1
ATOM 4588 N N . GLY B 1 269 ? 13.398 -15.344 -7.715 1 96.94 269 GLY B N 1
ATOM 4589 C CA . GLY B 1 269 ? 12.062 -15.641 -8.211 1 96.94 269 GLY B CA 1
ATOM 4590 C C . GLY B 1 269 ? 11.266 -16.531 -7.27 1 96.94 269 GLY B C 1
ATOM 4591 O O . GLY B 1 269 ? 10.039 -16.547 -7.305 1 96.94 269 GLY B O 1
ATOM 4592 N N . ALA B 1 270 ? 11.977 -17.281 -6.43 1 98.38 270 ALA B N 1
ATOM 4593 C CA . ALA B 1 270 ? 11.336 -18.219 -5.516 1 98.38 270 ALA B CA 1
ATOM 4594 C C . ALA B 1 270 ? 10.594 -17.469 -4.406 1 98.38 270 ALA B C 1
ATOM 4596 O O . ALA B 1 270 ? 9.805 -18.078 -3.668 1 98.38 270 ALA B O 1
ATOM 4597 N N . GLN B 1 271 ? 10.75 -16.156 -4.359 1 98.62 271 GLN B N 1
ATOM 4598 C CA . GLN B 1 271 ? 9.984 -15.359 -3.406 1 98.62 271 GLN B CA 1
ATOM 4599 C C . GLN B 1 271 ? 8.484 -15.5 -3.652 1 98.62 271 GLN B C 1
ATOM 4601 O O . GLN B 1 271 ? 7.68 -15.188 -2.775 1 98.62 271 GLN B O 1
ATOM 4606 N N . GLU B 1 272 ? 8.102 -16.047 -4.777 1 98.69 272 GLU B N 1
ATOM 4607 C CA . GLU B 1 272 ? 6.699 -16.281 -5.121 1 98.69 272 GLU B CA 1
ATOM 4608 C C . GLU B 1 272 ? 6.09 -17.359 -4.23 1 98.69 272 GLU B C 1
ATOM 4610 O O . GLU B 1 272 ? 4.867 -17.484 -4.148 1 98.69 272 GLU B O 1
ATOM 4615 N N . LEU B 1 273 ? 6.914 -18.062 -3.516 1 98.81 273 LEU B N 1
ATOM 4616 C CA . LEU B 1 273 ? 6.438 -19.094 -2.596 1 98.81 273 LEU B CA 1
ATOM 4617 C C . LEU B 1 273 ? 5.602 -18.484 -1.478 1 98.81 273 LEU B C 1
ATOM 4619 O O . LEU B 1 273 ? 4.875 -19.188 -0.778 1 98.81 273 LEU B O 1
ATOM 4623 N N . ARG B 1 274 ? 5.676 -17.203 -1.321 1 98.88 274 ARG B N 1
ATOM 4624 C CA . ARG B 1 274 ? 4.82 -16.516 -0.36 1 98.88 274 ARG B CA 1
ATOM 4625 C C . ARG B 1 274 ? 3.346 -16.734 -0.677 1 98.88 274 ARG B C 1
ATOM 4627 O O . ARG B 1 274 ? 2.533 -16.938 0.229 1 98.88 274 ARG B O 1
ATOM 4634 N N . THR B 1 275 ? 2.988 -16.75 -1.95 1 98.94 275 THR B N 1
ATOM 4635 C CA . THR B 1 275 ? 1.597 -16.969 -2.328 1 98.94 275 THR B CA 1
ATOM 4636 C C . THR B 1 275 ? 1.174 -18.406 -2.023 1 98.94 275 THR B C 1
ATOM 4638 O O . THR B 1 275 ? 0.043 -18.656 -1.599 1 98.94 275 THR B O 1
ATOM 4641 N N . TRP B 1 276 ? 2.115 -19.344 -2.205 1 98.94 276 TRP B N 1
ATOM 4642 C CA . TRP B 1 276 ? 1.83 -20.734 -1.89 1 98.94 276 TRP B CA 1
ATOM 4643 C C . TRP B 1 276 ? 1.603 -20.922 -0.393 1 98.94 276 TRP B C 1
ATOM 4645 O O . TRP B 1 276 ? 0.672 -21.625 0.019 1 98.94 276 TRP B O 1
ATOM 4655 N N . LEU B 1 277 ? 2.479 -20.328 0.359 1 98.94 277 LEU B N 1
ATOM 4656 C CA . LEU B 1 277 ? 2.324 -20.359 1.81 1 98.94 277 LEU B CA 1
ATOM 4657 C C . LEU B 1 277 ? 0.963 -19.812 2.227 1 98.94 277 LEU B C 1
ATOM 4659 O O . LEU B 1 277 ? 0.285 -20.406 3.072 1 98.94 277 LEU B O 1
ATOM 4663 N N . MET B 1 278 ? 0.596 -18.688 1.664 1 99 278 MET B N 1
ATOM 4664 C CA . MET B 1 278 ? -0.675 -18.062 2.014 1 99 278 MET B CA 1
ATOM 4665 C C . MET B 1 278 ? -1.845 -19 1.701 1 99 278 MET B C 1
ATOM 4667 O O . MET B 1 278 ? -2.758 -19.141 2.514 1 99 278 MET B O 1
ATOM 4671 N N . MET B 1 279 ? -1.816 -19.625 0.546 1 98.94 279 MET B N 1
ATOM 4672 C CA . MET B 1 279 ? -2.861 -20.578 0.186 1 98.94 279 MET B CA 1
ATOM 4673 C C . MET B 1 279 ? -2.953 -21.703 1.215 1 98.94 279 MET B C 1
ATOM 4675 O O . MET B 1 279 ? -4.039 -22.016 1.699 1 98.94 279 MET B O 1
ATOM 4679 N N . ALA B 1 280 ? -1.802 -22.266 1.528 1 98.94 280 ALA B N 1
ATOM 4680 C CA . ALA B 1 280 ? -1.78 -23.375 2.479 1 98.94 280 ALA B CA 1
ATOM 4681 C C . ALA B 1 280 ? -2.332 -22.938 3.836 1 98.94 280 ALA B C 1
ATOM 4683 O O . ALA B 1 280 ? -3.084 -23.688 4.469 1 98.94 280 ALA B O 1
ATOM 4684 N N . ALA B 1 281 ? -1.909 -21.766 4.27 1 98.94 281 ALA B N 1
ATOM 4685 C CA . ALA B 1 281 ? -2.391 -21.25 5.547 1 98.94 281 ALA B CA 1
ATOM 4686 C C . ALA B 1 281 ? -3.906 -21.062 5.527 1 98.94 281 ALA B C 1
ATOM 4688 O O . ALA B 1 281 ? -4.586 -21.359 6.512 1 98.94 281 ALA B O 1
ATOM 4689 N N . MET B 1 282 ? -4.457 -20.594 4.422 1 98.88 282 MET B N 1
ATOM 4690 C CA . MET B 1 282 ? -5.898 -20.391 4.301 1 98.88 282 MET B CA 1
ATOM 4691 C C . MET B 1 282 ? -6.648 -21.719 4.324 1 98.88 282 MET B C 1
ATOM 4693 O O . MET B 1 282 ? -7.828 -21.766 4.676 1 98.88 282 MET B O 1
ATOM 4697 N N . LEU B 1 283 ? -5.973 -22.766 3.957 1 98.75 283 LEU B N 1
ATOM 4698 C CA . LEU B 1 283 ? -6.59 -24.094 3.939 1 98.75 283 LEU B CA 1
ATOM 4699 C C . LEU B 1 283 ? -6.145 -24.906 5.145 1 98.75 283 LEU B C 1
ATOM 4701 O O . LEU B 1 283 ? -6.219 -26.141 5.125 1 98.75 283 LEU B O 1
ATOM 4705 N N . ASP B 1 284 ? -5.594 -24.266 6.133 1 98.12 284 ASP B N 1
ATOM 4706 C CA . ASP B 1 284 ? -5.238 -24.844 7.43 1 98.12 284 ASP B CA 1
ATOM 4707 C C . ASP B 1 284 ? -4.203 -25.953 7.273 1 98.12 284 ASP B C 1
ATOM 4709 O O . ASP B 1 284 ? -4.25 -26.953 7.988 1 98.12 284 ASP B O 1
ATOM 4713 N N . TYR B 1 285 ? -3.475 -25.875 6.273 1 98.44 285 TYR B N 1
ATOM 4714 C CA . TYR B 1 285 ? -2.299 -26.719 6.051 1 98.44 285 TYR B CA 1
ATOM 4715 C C . TYR B 1 285 ? -2.693 -28.172 5.871 1 98.44 285 TYR B C 1
ATOM 4717 O O . TYR B 1 285 ? -1.989 -29.078 6.328 1 98.44 285 TYR B O 1
ATOM 4725 N N . VAL B 1 286 ? -3.803 -28.422 5.281 1 98.38 286 VAL B N 1
ATOM 4726 C CA . VAL B 1 286 ? -4.148 -29.812 4.949 1 98.38 286 VAL B CA 1
ATOM 4727 C C . VAL B 1 286 ? -3.111 -30.375 3.986 1 98.38 286 VAL B C 1
ATOM 4729 O O . VAL B 1 286 ? -2.498 -29.641 3.213 1 98.38 286 VAL B O 1
ATOM 4732 N N . PRO B 1 287 ? -2.891 -31.656 4.043 1 98.06 287 PRO B N 1
ATOM 4733 C CA . PRO B 1 287 ? -1.991 -32.281 3.066 1 98.06 287 PRO B CA 1
ATOM 4734 C C . PRO B 1 287 ? -2.475 -32.094 1.629 1 98.06 287 PRO B C 1
ATOM 4736 O O . PRO B 1 287 ? -3.68 -32.156 1.367 1 98.06 287 PRO B O 1
ATOM 4739 N N . GLY B 1 288 ? -1.557 -31.906 0.731 1 97.69 288 GLY B N 1
ATOM 4740 C CA . GLY B 1 288 ? -1.89 -31.703 -0.668 1 97.69 288 GLY B CA 1
ATOM 4741 C C . GLY B 1 288 ? -1.433 -32.844 -1.568 1 97.69 288 GLY B C 1
ATOM 4742 O O . GLY B 1 288 ? -0.741 -33.75 -1.119 1 97.69 288 GLY B O 1
ATOM 4743 N N . GLU B 1 289 ? -1.923 -32.781 -2.73 1 97.88 289 GLU B N 1
ATOM 4744 C CA . GLU B 1 289 ? -1.496 -33.688 -3.791 1 97.88 289 GLU B CA 1
ATOM 4745 C C . GLU B 1 289 ? -0.551 -33 -4.766 1 97.88 289 GLU B C 1
ATOM 4747 O O . GLU B 1 289 ? -0.908 -32 -5.371 1 97.88 289 GLU B O 1
ATOM 4752 N N . ARG B 1 290 ? 0.653 -33.531 -4.777 1 97.94 290 ARG B N 1
ATOM 4753 C CA . ARG B 1 290 ? 1.592 -33.094 -5.809 1 97.94 290 ARG B CA 1
ATOM 4754 C C . ARG B 1 290 ? 1.174 -33.625 -7.184 1 97.94 290 ARG B C 1
ATOM 4756 O O . ARG B 1 290 ? 1.323 -34.812 -7.473 1 97.94 290 ARG B O 1
ATOM 4763 N N . LEU B 1 291 ? 0.743 -32.781 -8.047 1 97.62 291 LEU B N 1
ATOM 4764 C CA . LEU B 1 291 ? 0.235 -33.219 -9.336 1 97.62 291 LEU B CA 1
ATOM 4765 C C . LEU B 1 291 ? 1.353 -33.281 -10.375 1 97.62 291 LEU B C 1
ATOM 4767 O O . LEU B 1 291 ? 1.316 -34.094 -11.297 1 97.62 291 LEU B O 1
ATOM 4771 N N . ALA B 1 292 ? 2.27 -32.312 -10.242 1 97.75 292 ALA B N 1
ATOM 4772 C CA . ALA B 1 292 ? 3.379 -32.281 -11.188 1 97.75 292 ALA B CA 1
ATOM 4773 C C . ALA B 1 292 ? 4.543 -31.453 -10.641 1 97.75 292 ALA B C 1
ATOM 4775 O O . ALA B 1 292 ? 4.344 -30.531 -9.844 1 97.75 292 ALA B O 1
ATOM 4776 N N . TYR B 1 293 ? 5.695 -31.844 -11 1 98.56 293 TYR B N 1
ATOM 4777 C CA . TYR B 1 293 ? 6.891 -31.016 -10.93 1 98.56 293 TYR B CA 1
ATOM 4778 C C . TYR B 1 293 ? 7.828 -31.312 -12.094 1 98.56 293 TYR B C 1
ATOM 4780 O O . TYR B 1 293 ? 8.148 -32.469 -12.367 1 98.56 293 TYR B O 1
ATOM 4788 N N . GLU B 1 294 ? 8.18 -30.281 -12.781 1 97.94 294 GLU B N 1
ATOM 4789 C CA . GLU B 1 294 ? 9.094 -30.375 -13.922 1 97.94 294 GLU B CA 1
ATOM 4790 C C . GLU B 1 294 ? 10.094 -29.219 -13.922 1 97.94 294 GLU B C 1
ATOM 4792 O O . GLU B 1 294 ? 9.695 -28.047 -13.891 1 97.94 294 GLU B O 1
ATOM 4797 N N . ALA B 1 295 ? 11.406 -29.578 -13.852 1 96.81 295 ALA B N 1
ATOM 4798 C CA . ALA B 1 295 ? 12.414 -28.562 -14.125 1 96.81 295 ALA B CA 1
ATOM 4799 C C . ALA B 1 295 ? 12.531 -28.281 -15.617 1 96.81 295 ALA B C 1
ATOM 4801 O O . ALA B 1 295 ? 12.914 -29.172 -16.391 1 96.81 295 ALA B O 1
ATOM 4802 N N . ILE B 1 296 ? 12.156 -27.141 -16.016 1 95.06 296 ILE B N 1
ATOM 4803 C CA . ILE B 1 296 ? 12.188 -26.797 -17.438 1 95.06 296 ILE B CA 1
ATOM 4804 C C . ILE B 1 296 ? 13.117 -25.609 -17.672 1 95.06 296 ILE B C 1
ATOM 4806 O O . ILE B 1 296 ? 12.68 -24.453 -17.625 1 95.06 296 ILE B O 1
ATOM 4810 N N . PRO B 1 297 ? 14.328 -25.875 -17.984 1 93.12 297 PRO B N 1
ATOM 4811 C CA . PRO B 1 297 ? 15.32 -24.797 -18.125 1 93.12 297 PRO B CA 1
ATOM 4812 C C . PRO B 1 297 ? 14.898 -23.75 -19.156 1 93.12 297 PRO B C 1
ATOM 4814 O O . PRO B 1 297 ? 15.164 -22.547 -18.969 1 93.12 297 PRO B O 1
ATOM 4817 N N . GLU B 1 298 ? 14.188 -24.141 -20.188 1 91.19 298 GLU B N 1
ATOM 4818 C CA . GLU B 1 298 ? 13.773 -23.219 -21.234 1 91.19 298 GLU B CA 1
ATOM 4819 C C . GLU B 1 298 ? 12.773 -22.203 -20.688 1 91.19 298 GLU B C 1
ATOM 4821 O O . GLU B 1 298 ? 12.617 -21.109 -21.25 1 91.19 298 GLU B O 1
ATOM 4826 N N . TRP B 1 299 ? 12.117 -22.609 -19.594 1 92.5 299 TRP B N 1
ATOM 4827 C CA . TRP B 1 299 ? 11.148 -21.719 -18.984 1 92.5 299 TRP B CA 1
ATOM 4828 C C . TRP B 1 299 ? 11.734 -21.031 -17.75 1 92.5 299 TRP B C 1
ATOM 4830 O O . TRP B 1 299 ? 11.047 -20.297 -17.047 1 92.5 299 TRP B O 1
ATOM 4840 N N . LEU B 1 300 ? 12.945 -21.328 -17.406 1 90.62 300 LEU B N 1
ATOM 4841 C CA . LEU B 1 300 ? 13.773 -20.703 -16.391 1 90.62 300 LEU B CA 1
ATOM 4842 C C . LEU B 1 300 ? 13.273 -21.047 -14.984 1 90.62 300 LEU B C 1
ATOM 4844 O O . LEU B 1 300 ? 13.75 -20.5 -13.992 1 90.62 300 LEU B O 1
ATOM 4848 N N . THR B 1 301 ? 12.312 -21.922 -14.867 1 94.44 301 THR B N 1
ATOM 4849 C CA . THR B 1 301 ? 11.656 -22.078 -13.578 1 94.44 301 THR B CA 1
ATOM 4850 C C . THR B 1 301 ? 11.336 -23.547 -13.32 1 94.44 301 THR B C 1
ATOM 4852 O O . THR B 1 301 ? 11.156 -24.328 -14.258 1 94.44 301 THR B O 1
ATOM 4855 N N . GLY B 1 302 ? 11.453 -23.984 -12.055 1 96.12 302 GLY B N 1
ATOM 4856 C CA . GLY B 1 302 ? 10.75 -25.188 -11.648 1 96.12 302 GLY B CA 1
ATOM 4857 C C . GLY B 1 302 ? 9.242 -25.031 -11.695 1 96.12 302 GLY B C 1
ATOM 4858 O O . GLY B 1 302 ? 8.68 -24.141 -11.047 1 96.12 302 GLY B O 1
ATOM 4859 N N . MET B 1 303 ? 8.625 -25.938 -12.477 1 97.94 303 MET B N 1
ATOM 4860 C CA . MET B 1 303 ? 7.184 -25.844 -12.719 1 97.94 303 MET B CA 1
ATOM 4861 C C . MET B 1 303 ? 6.43 -26.906 -11.938 1 97.94 303 MET B C 1
ATOM 4863 O O . MET B 1 303 ? 6.543 -28.094 -12.234 1 97.94 303 MET B O 1
ATOM 4867 N N . GLY B 1 304 ? 5.672 -26.453 -10.93 1 98.5 304 GLY B N 1
ATOM 4868 C CA . GLY B 1 304 ? 4.941 -27.406 -10.109 1 98.5 304 GLY B CA 1
ATOM 4869 C C . GLY B 1 304 ? 3.471 -27.062 -9.969 1 98.5 304 GLY B C 1
ATOM 4870 O O . GLY B 1 304 ? 3.053 -25.953 -10.289 1 98.5 304 GLY B O 1
ATOM 4871 N N . VAL B 1 305 ? 2.646 -28.078 -9.656 1 98.81 305 VAL B N 1
ATOM 4872 C CA . VAL B 1 305 ? 1.234 -27.938 -9.32 1 98.81 305 VAL B CA 1
ATOM 4873 C C . VAL B 1 305 ? 0.905 -28.766 -8.078 1 98.81 305 VAL B C 1
ATOM 4875 O O . VAL B 1 305 ? 1.294 -29.938 -7.984 1 98.81 305 VAL B O 1
ATOM 4878 N N . THR B 1 306 ? 0.311 -28.172 -7.16 1 98.62 306 THR B N 1
ATOM 4879 C CA . THR B 1 306 ? -0.186 -28.859 -5.977 1 98.62 306 THR B CA 1
ATOM 4880 C C . THR B 1 306 ? -1.653 -28.531 -5.73 1 98.62 306 THR B C 1
ATOM 4882 O O . THR B 1 306 ? -2.076 -27.391 -5.926 1 98.62 306 THR B O 1
ATOM 4885 N N . ILE B 1 307 ? -2.436 -29.516 -5.281 1 98.62 307 ILE B N 1
ATOM 4886 C CA . ILE B 1 307 ? -3.844 -29.312 -4.945 1 98.62 307 ILE B CA 1
ATOM 4887 C C . ILE B 1 307 ? -4.066 -29.594 -3.463 1 98.62 307 ILE B C 1
ATOM 4889 O O . ILE B 1 307 ? -3.59 -30.609 -2.936 1 98.62 307 ILE B O 1
ATOM 4893 N N . LEU B 1 308 ? -4.691 -28.688 -2.805 1 98.62 308 LEU B N 1
ATOM 4894 C CA . LEU B 1 308 ? -5.145 -28.875 -1.431 1 98.62 308 LEU B CA 1
ATOM 4895 C C . LEU B 1 308 ? -6.66 -29.016 -1.37 1 98.62 308 LEU B C 1
ATOM 4897 O O . LEU B 1 308 ? -7.383 -28.062 -1.687 1 98.62 308 LEU B O 1
ATOM 4901 N N . ASP B 1 309 ? -7.133 -30.125 -1.014 1 97.56 309 ASP B N 1
ATOM 4902 C CA . ASP B 1 309 ? -8.562 -30.422 -0.923 1 97.56 309 ASP B CA 1
ATOM 4903 C C . ASP B 1 309 ? -8.961 -30.75 0.513 1 97.56 309 ASP B C 1
ATOM 4905 O O . ASP B 1 309 ? -8.703 -31.859 0.998 1 97.56 309 ASP B O 1
ATOM 4909 N N . PRO B 1 310 ? -9.594 -29.812 1.177 1 94.5 310 PRO B N 1
ATOM 4910 C CA . PRO B 1 310 ? -9.961 -30.078 2.572 1 94.5 310 PRO B CA 1
ATOM 4911 C C . PRO B 1 310 ? -10.898 -31.266 2.723 1 94.5 310 PRO B C 1
ATOM 4913 O O . PRO B 1 310 ? -11 -31.844 3.809 1 94.5 310 PRO B O 1
ATOM 4916 N N . ALA B 1 311 ? -11.711 -31.594 1.737 1 85.81 311 ALA B N 1
ATOM 4917 C CA . ALA B 1 311 ? -12.625 -32.719 1.809 1 85.81 311 ALA B CA 1
ATOM 4918 C C . ALA B 1 311 ? -11.867 -34.062 1.728 1 85.81 311 ALA B C 1
ATOM 4920 O O . ALA B 1 311 ? -12.359 -35.094 2.188 1 85.81 311 ALA B O 1
ATOM 4921 N N . GLY B 1 312 ? -10.781 -34.125 1.059 1 70.75 312 GLY B N 1
ATOM 4922 C CA . GLY B 1 312 ? -10.008 -35.344 0.933 1 70.75 312 GLY B CA 1
ATOM 4923 C C . GLY B 1 312 ? -9.367 -35.781 2.236 1 70.75 312 GLY B C 1
ATOM 4924 O O . GLY B 1 312 ? -9 -36.938 2.391 1 70.75 312 GLY B O 1
ATOM 4925 N N . THR B 1 313 ? -9.094 -34.906 3.17 1 61.84 313 THR B N 1
ATOM 4926 C CA . THR B 1 313 ? -8.438 -35.25 4.43 1 61.84 313 THR B CA 1
ATOM 4927 C C . THR B 1 313 ? -9.438 -35.812 5.426 1 61.84 313 THR B C 1
ATOM 4929 O O . THR B 1 313 ? -9.047 -36.531 6.359 1 61.84 313 THR B O 1
ATOM 4932 N N . ASP B 1 314 ? -10.68 -35.5 5.398 1 49.56 314 ASP B N 1
ATOM 4933 C CA . ASP B 1 314 ? -11.648 -36.094 6.305 1 49.56 314 ASP B CA 1
ATOM 4934 C C . ASP B 1 314 ? -11.758 -37.594 6.047 1 49.56 314 ASP B C 1
ATOM 4936 O O . ASP B 1 314 ? -12.078 -38.375 6.953 1 49.56 314 ASP B O 1
ATOM 4940 N N . SER B 1 315 ? -11.625 -38.031 4.844 1 39.56 315 SER B N 1
ATOM 4941 C CA . SER B 1 315 ? -11.828 -39.469 4.613 1 39.56 315 SER B CA 1
ATOM 4942 C C . SER B 1 315 ? -10.703 -40.281 5.227 1 39.56 315 SER B C 1
ATOM 4944 O O . SER B 1 315 ? -10.805 -41.531 5.301 1 39.56 315 SER B O 1
ATOM 4946 N N . ALA B 1 316 ? -9.469 -39.844 5.398 1 40.25 316 ALA B N 1
ATOM 4947 C CA . ALA B 1 316 ? -8.445 -40.719 5.969 1 40.25 316 ALA B CA 1
ATOM 4948 C C . ALA B 1 316 ? -8.703 -40.938 7.453 1 40.25 316 ALA B C 1
ATOM 4950 O O . ALA B 1 316 ? -8.031 -41.781 8.078 1 40.25 316 ALA B O 1
ATOM 4951 N N . THR B 1 317 ? -9.266 -40 8.211 1 34.75 317 THR B N 1
ATOM 4952 C CA . THR B 1 317 ? -9.406 -40.281 9.633 1 34.75 317 THR B CA 1
ATOM 4953 C C . THR B 1 317 ? -10.641 -41.125 9.898 1 34.75 317 THR B C 1
ATOM 4955 O O . THR B 1 317 ? -10.953 -41.469 11.055 1 34.75 317 THR B O 1
ATOM 4958 N N . THR B 1 318 ? -11.492 -41.281 8.875 1 28.81 318 THR B N 1
ATOM 4959 C CA . THR B 1 318 ? -12.453 -42.312 9.312 1 28.81 318 THR B CA 1
ATOM 4960 C C . THR B 1 318 ? -11.898 -43.719 9.094 1 28.81 318 THR B C 1
ATOM 4962 O O . THR B 1 318 ? -11.305 -44 8.047 1 28.81 318 THR B O 1
#

Nearest PDB structures (foldseek):
  8k04-assembly1_A  TM=8.749E-01  e=2.551E-28  Escherichia coli
  1bou-assembly1_D  TM=8.417E-01  e=1.156E-21  Sphingomonas paucimobilis
  3wrc-assembly1_B  TM=8.488E-01  e=3.098E-20  Sphingomonas paucimobilis
  3wrc-assembly1_A  TM=8.592E-01  e=1.873E-19  Sphingomonas paucimobilis
  3wpm-assembly1_A  TM=8.612E-01  e=9.404E-19  Sphingobium sp. SYK-6

InterPro domains:
  IPR004183 Extradiol ring-cleavage dioxygenase, class III enzyme, subunit B [PF02900] (9-303)

Organism: Rhodococcus erythropolis (NCBI:txid1833)

Secondary structure (DSSP, 8-state):
--EEEEEEEE---THHHHSTTT-S-HHHHHHHHHHHHHHHHHHHHH--SEEEEEE---SSS-BTTBB-SEEEEEEEEEEE-GGG--EEEE-B-HHHHHHHHHHHHHTTS---EEEEEEEE-HHHHHHHHHHSTT----EEEEEE--SSSSPPPHHHHHHHHHHHHHHHHT-SS--EEEEEEE--SS---S---TTS--HHHHHHHHHHHHHHHHHTHHHHHHHHHHHHHSPP---HHHHHHHHHHHHTT-GGGGGG--HHHHHHHH-GGGGGHHHHHHHHHHTTT--EEEEEEEEEGGGTEEEEEEEE-HHHHHTT--/--EEEEEEEE---THHHHSTTT-S-HHHHHHHHHHHHHHHHHHHHH--SEEEEEE---SSS-BTTBB-SEEEEEEEEEEE-GGG--EEEE-B-HHHHHHHHHHHHHTTS---EEEEEEEE-HHHHHHHHHHSTT----EEEEEE--SSSSPPPHHHHHHHHHHHHHHHHT-SS--EEEEEEE--SSB--S---TTS--HHHHHHHHHHHHHHHHHTHHHHHHHHHHHHTSPP---HHHHHHHHHHHHTT-GGGGGG--HHHHHHHH-GGGGGHHHHHHHHHHTTT--EEEEEEEEEGGGTEEEEEEEE-HHHHHHHH-